Protein 9JTH (pdb70)

Solvent-accessible surface area: 26183 Å² total; per-residue (Å²): 236,164,166,92,86,187,80,58,64,12,99,143,77,7,0,69,103,0,2,94,26,0,18,101,53,0,72,88,80,65,28,135,0,13,0,1,0,8,17,67,52,8,117,98,39,29,76,52,59,28,100,68,13,72,49,12,3,24,75,4,0,85,9,1,0,38,0,0,10,7,21,24,42,31,0,15,79,14,24,147,88,8,36,148,39,83,88,38,60,42,8,12,16,70,36,132,83,12,2,2,9,3,0,0,14,10,10,98,88,134,232,66,28,9,0,0,0,0,0,5,12,27,59,29,143,53,4,52,33,0,0,74,10,0,34,148,32,16,175,231,164,167,91,89,184,92,55,70,12,100,140,76,7,0,70,103,0,1,96,23,0,16,99,61,0,72,89,75,70,28,133,0,12,0,1,0,7,16,59,55,9,117,99,40,28,75,54,60,33,106,55,14,70,50,11,2,24,69,4,0,84,9,1,0,39,0,0,10,7,22,24,44,30,0,20,88,12,29,162,85,7,37,148,37,67,85,36,77,44,7,12,16,62,37,130,80,13,4,3,9,2,0,0,15,10,9,92,82,131,224,74,29,10,0,0,0,0,0,5,12,28,53,14,115,56,5,52,36,0,0,74,20,0,41,167,34,15,179,232,101,83,168,79,60,66,14,99,144,74,7,0,72,103,0,1,95,25,0,16,100,63,0,71,91,74,69,30,128,0,12,0,2,0,8,16,76,45,8,117,100,40,27,76,54,60,34,99,60,13,75,50,12,3,25,68,4,0,83,10,1,0,38,0,0,10,6,24,24,41,31,0,20,73,14,32,143,86,7,38,150,42,72,79,42,83,43,9,15,17,62,38,131,80,13,2,2,8,2,0,0,16,12,10,108,78,113,232,100,43,10,0,0,0,0,0,5,11,28,60,27,142,54,4,55,34,0,0,72,24,0,38,166,32,15,173,226,164,164,83,83,167,91,65,65,21,97,141,71,26,0,73,122,9,1,97,25,0,17,97,56,0,72,92,79,69,29,128,0,13,0,2,1,8,16,56,52,8,118,97,40,27,78,52,60,33,97,53,12,77,50,12,3,24,77,6,0,92,10,5,0,36,0,0,10,6,22,24,45,32,0,13,79,12,24,125,86,6,36,146,37,81,77,37,63,45,8,11,17,68,36,134,87,12,4,2,4,1,0,1,16,9,18,107,87,122,238,78,20,10,0,0,1,0,0,6,10,27,50,20,120,51,5,46,32,0,0,81,9,4,71,158,65

Structure (mmCIF, N/CA/C/O backbone):
data_9JTH
#
_entry.id   9JTH
#
_cell.length_a   108.169
_cell.length_b   108.169
_cell.length_c   198.058
_cell.angle_alpha   90.00
_cell.angle_beta   90.00
_cell.angle_gamma   90.00
#
_symmetry.space_group_name_H-M   'I 41 2 2'
#
loop_
_entity.id
_entity.type
_entity.pdbx_description
1 polymer NahX
2 water water
#
loop_
_atom_site.group_PDB
_atom_site.id
_atom_site.type_symbol
_atom_site.label_atom_id
_atom_site.label_alt_id
_atom_site.label_comp_id
_atom_site.label_asym_id
_atom_site.label_entity_id
_atom_site.label_seq_id
_atom_site.pdbx_PDB_ins_code
_atom_site.Cartn_x
_atom_site.Cartn_y
_atom_site.Cartn_z
_atom_site.occupancy
_atom_site.B_iso_or_equiv
_atom_site.auth_seq_id
_atom_site.auth_comp_id
_atom_site.auth_asym_id
_atom_site.auth_atom_id
_atom_site.pdbx_PDB_model_num
ATOM 1 N N . MET A 1 1 ? 18.675 14.738 15.642 1.00 56.84 1 MET A N 1
ATOM 2 C CA . MET A 1 1 ? 19.451 15.638 16.489 1.00 54.92 1 MET A CA 1
ATOM 3 C C . MET A 1 1 ? 20.396 14.885 17.442 1.00 53.64 1 MET A C 1
ATOM 4 O O . MET A 1 1 ? 21.351 15.466 17.952 1.00 50.42 1 MET A O 1
ATOM 9 N N . ILE A 1 2 ? 20.139 13.599 17.686 1.00 47.69 2 ILE A N 1
ATOM 10 C CA . ILE A 1 2 ? 21.095 12.784 18.430 1.00 46.53 2 ILE A CA 1
ATOM 11 C C . ILE A 1 2 ? 22.270 12.452 17.526 1.00 43.47 2 ILE A C 1
ATOM 12 O O . ILE A 1 2 ? 22.088 11.934 16.416 1.00 42.93 2 ILE A O 1
ATOM 17 N N . ILE A 1 3 ? 23.482 12.759 17.983 1.00 39.37 3 ILE A N 1
ATOM 18 C CA . ILE A 1 3 ? 24.677 12.543 17.176 1.00 34.73 3 ILE A CA 1
ATOM 19 C C . ILE A 1 3 ? 25.703 11.667 17.864 1.00 32.82 3 ILE A C 1
ATOM 20 O O . ILE A 1 3 ? 26.714 11.324 17.245 1.00 29.04 3 ILE A O 1
ATOM 25 N N . SER A 1 4 ? 25.468 11.260 19.109 1.00 33.74 4 SER A N 1
ATOM 26 C CA . SER A 1 4 ? 26.527 10.630 19.881 1.00 31.25 4 SER A CA 1
ATOM 27 C C . SER A 1 4 ? 25.999 9.451 20.678 1.00 35.27 4 SER A C 1
ATOM 28 O O . SER A 1 4 ? 24.800 9.321 20.936 1.00 38.87 4 SER A O 1
ATOM 31 N N . THR A 1 5 ? 26.939 8.606 21.094 1.00 34.53 5 THR A N 1
ATOM 32 C CA . THR A 1 5 ? 26.662 7.458 21.937 1.00 38.55 5 THR A CA 1
ATOM 33 C C . THR A 1 5 ? 27.743 7.366 23.002 1.00 33.42 5 THR A C 1
ATOM 34 O O . THR A 1 5 ? 28.892 7.748 22.773 1.00 28.88 5 THR A O 1
ATOM 38 N N . LEU A 1 6 ? 27.378 6.869 24.178 1.00 37.44 6 LEU A N 1
ATOM 39 C CA . LEU A 1 6 ? 28.378 6.707 25.258 1.00 32.66 6 LEU A CA 1
ATOM 40 C C . LEU A 1 6 ? 28.914 5.273 25.204 1.00 35.59 6 LEU A C 1
ATOM 41 O O . LEU A 1 6 ? 28.109 4.335 25.213 1.00 39.73 6 LEU A O 1
ATOM 46 N N . GLU A 1 7 ? 30.228 5.140 25.099 1.00 34.17 7 GLU A N 1
ATOM 47 C CA . GLU A 1 7 ? 30.842 3.799 24.998 1.00 37.73 7 GLU A CA 1
ATOM 48 C C . GLU A 1 7 ? 31.840 3.606 26.137 1.00 32.17 7 GLU A C 1
ATOM 49 O O . GLU A 1 7 ? 32.515 4.568 26.502 1.00 25.95 7 GLU A O 1
ATOM 55 N N . THR A 1 8 ? 31.917 2.388 26.654 1.00 31.32 8 THR A N 1
ATOM 56 C CA . THR A 1 8 ? 32.887 2.071 27.701 1.00 27.18 8 THR A CA 1
ATOM 57 C C . THR A 1 8 ? 34.219 1.770 27.050 1.00 25.48 8 THR A C 1
ATOM 58 O O . THR A 1 8 ? 34.234 1.045 26.060 1.00 30.24 8 THR A O 1
ATOM 62 N N . ASN A 1 9 ? 35.295 2.288 27.631 1.00 20.97 9 ASN A N 1
ATOM 63 C CA . ASN A 1 9 ? 36.626 2.067 27.090 1.00 18.35 9 ASN A CA 1
ATOM 64 C C . ASN A 1 9 ? 37.600 1.732 28.210 1.00 17.27 9 ASN A C 1
ATOM 65 O O . ASN A 1 9 ? 37.505 2.273 29.315 1.00 17.02 9 ASN A O 1
ATOM 70 N N . LEU A 1 10 ? 38.540 0.846 27.912 1.00 17.15 10 LEU A N 1
ATOM 71 C CA . LEU A 1 10 ? 39.597 0.504 28.851 1.00 17.21 10 LEU A CA 1
ATOM 72 C C . LEU A 1 10 ? 40.517 1.699 29.081 1.00 16.80 10 LEU A C 1
ATOM 73 O O . LEU A 1 10 ? 40.829 2.451 28.148 1.00 17.32 10 LEU A O 1
ATOM 78 N N . ILE A 1 11 ? 40.977 1.867 30.328 1.00 17.91 11 ILE A N 1
ATOM 79 C CA . ILE A 1 11 ? 41.819 3.010 30.676 1.00 22.38 11 ILE A CA 1
ATOM 80 C C . ILE A 1 11 ? 43.281 2.595 30.804 1.00 24.38 11 ILE A C 1
ATOM 81 O O . ILE A 1 11 ? 43.615 1.453 31.129 1.00 23.33 11 ILE A O 1
ATOM 86 N N . TRP A 1 12 ? 44.176 3.560 30.560 1.00 15.38 12 TRP A N 1
ATOM 87 C CA . TRP A 1 12 ? 45.599 3.236 30.511 1.00 16.33 12 TRP A CA 1
ATOM 88 C C . TRP A 1 12 ? 46.135 2.770 31.864 1.00 18.52 12 TRP A C 1
ATOM 89 O O . TRP A 1 12 ? 47.104 2.002 31.897 1.00 18.49 12 TRP A O 1
ATOM 100 N N . GLN A 1 13 ? 45.550 3.232 32.985 1.00 18.88 13 GLN A N 1
ATOM 101 C CA . GLN A 1 13 ? 46.036 2.797 34.299 1.00 19.44 13 GLN A CA 1
ATOM 102 C C . GLN A 1 13 ? 45.842 1.294 34.495 1.00 19.21 13 GLN A C 1
ATOM 103 O O . GLN A 1 13 ? 46.706 0.607 35.069 1.00 19.79 13 GLN A O 1
ATOM 109 N N . ALA A 1 14 ? 44.707 0.770 34.030 1.00 18.34 14 ALA A N 1
ATOM 110 C CA . ALA A 1 14 ? 44.439 -0.664 34.116 1.00 18.15 14 ALA A CA 1
ATOM 111 C C . ALA A 1 14 ? 45.355 -1.450 33.182 1.00 17.66 14 ALA A C 1
ATOM 112 O O . ALA A 1 14 ? 45.850 -2.531 33.533 1.00 18.01 14 ALA A O 1
ATOM 114 N N . ALA A 1 15 ? 45.590 -0.914 31.982 1.00 17.00 15 ALA A N 1
ATOM 115 C CA . ALA A 1 15 ? 46.520 -1.545 31.050 1.00 16.58 15 ALA A CA 1
ATOM 116 C C . ALA A 1 15 ? 47.909 -1.649 31.661 1.00 17.61 15 ALA A C 1
ATOM 117 O O . ALA A 1 15 ? 48.629 -2.645 31.455 1.00 17.26 15 ALA A O 1
ATOM 119 N N . LEU A 1 16 ? 48.309 -0.612 32.398 1.00 18.28 16 LEU A N 1
ATOM 120 C CA . LEU A 1 16 ? 49.610 -0.624 33.054 1.00 18.81 16 LEU A CA 1
ATOM 121 C C . LEU A 1 16 ? 49.679 -1.711 34.119 1.00 20.12 16 LEU A C 1
ATOM 122 O O . LEU A 1 16 ? 50.665 -2.460 34.186 1.00 20.51 16 LEU A O 1
ATOM 127 N N . ARG A 1 17 ? 48.635 -1.818 34.957 1.00 21.00 17 ARG A N 1
ATOM 128 C CA . ARG A 1 17 ? 48.598 -2.930 35.911 1.00 21.14 17 ARG A CA 1
ATOM 129 C C . ARG A 1 17 ? 48.731 -4.277 35.194 1.00 20.64 17 ARG A C 1
ATOM 130 O O . ARG A 1 17 ? 49.427 -5.191 35.677 1.00 21.01 17 ARG A O 1
ATOM 138 N N . ALA A 1 18 ? 48.078 -4.411 34.030 1.00 18.71 18 ALA A N 1
ATOM 139 C CA . ALA A 1 18 ? 48.097 -5.686 33.313 1.00 17.90 18 ALA A CA 1
ATOM 140 C C . ALA A 1 18 ? 49.497 -6.040 32.829 1.00 17.69 18 ALA A C 1
ATOM 141 O O . ALA A 1 18 ? 49.918 -7.204 32.933 1.00 17.68 18 ALA A O 1
ATOM 143 N N . VAL A 1 19 ? 50.217 -5.073 32.241 1.00 16.93 19 VAL A N 1
ATOM 144 C CA . VAL A 1 19 ? 51.554 -5.423 31.733 1.00 16.60 19 VAL A CA 1
ATOM 145 C C . VAL A 1 19 ? 52.518 -5.688 32.890 1.00 18.24 19 VAL A C 1
ATOM 146 O O . VAL A 1 19 ? 53.413 -6.544 32.772 1.00 17.91 19 VAL A O 1
ATOM 150 N N . GLN A 1 20 ? 52.340 -5.008 34.031 1.00 21.48 20 GLN A N 1
ATOM 151 C CA . GLN A 1 20 ? 53.148 -5.338 35.208 1.00 23.97 20 GLN A CA 1
ATOM 152 C C . GLN A 1 20 ? 52.927 -6.787 35.631 1.00 22.75 20 GLN A C 1
ATOM 153 O O . GLN A 1 20 ? 53.883 -7.525 35.904 1.00 23.26 20 GLN A O 1
ATOM 159 N N . ALA A 1 21 ? 51.661 -7.210 35.696 1.00 20.54 21 ALA A N 1
ATOM 160 C CA . ALA A 1 21 ? 51.380 -8.576 36.140 1.00 20.14 21 ALA A CA 1
ATOM 161 C C . ALA A 1 21 ? 51.795 -9.620 35.108 1.00 19.11 21 ALA A C 1
ATOM 162 O O . ALA A 1 21 ? 52.275 -10.701 35.474 1.00 19.50 21 ALA A O 1
ATOM 164 N N . ALA A 1 22 ? 51.583 -9.339 33.819 1.00 17.91 22 ALA A N 1
ATOM 165 C CA . ALA A 1 22 ? 51.942 -10.302 32.783 1.00 17.21 22 ALA A CA 1
ATOM 166 C C . ALA A 1 22 ? 53.449 -10.522 32.731 1.00 16.98 22 ALA A C 1
ATOM 167 O O . ALA A 1 22 ? 53.915 -11.669 32.616 1.00 17.07 22 ALA A O 1
ATOM 169 N N . SER A 1 23 ? 54.229 -9.437 32.829 1.00 17.50 23 SER A N 1
ATOM 170 C CA . SER A 1 23 ? 55.677 -9.578 32.830 1.00 17.61 23 SER A CA 1
ATOM 171 C C . SER A 1 23 ? 56.166 -10.259 34.102 1.00 19.20 23 SER A C 1
ATOM 172 O O . SER A 1 23 ? 57.114 -11.054 34.054 1.00 19.02 23 SER A O 1
ATOM 175 N N . ASP A 1 24 ? 55.557 -9.949 35.259 1.00 21.02 24 ASP A N 1
ATOM 176 C CA . ASP A 1 24 ? 55.981 -10.633 36.476 1.00 22.47 24 ASP A CA 1
ATOM 177 C C . ASP A 1 24 ? 55.712 -12.128 36.366 1.00 21.33 24 ASP A C 1
ATOM 178 O O . ASP A 1 24 ? 56.516 -12.956 36.818 1.00 22.02 24 ASP A O 1
ATOM 183 N N . HIS A 1 25 ? 54.568 -12.492 35.777 1.00 20.12 25 HIS A N 1
ATOM 184 C CA . HIS A 1 25 ? 54.259 -13.899 35.573 1.00 20.80 25 HIS A CA 1
ATOM 185 C C . HIS A 1 25 ? 55.252 -14.560 34.623 1.00 20.13 25 HIS A C 1
ATOM 186 O O . HIS A 1 25 ? 55.650 -15.713 34.837 1.00 21.20 25 HIS A O 1
ATOM 193 N N . ALA A 1 26 ? 55.629 -13.867 33.540 1.00 18.57 26 ALA A N 1
ATOM 194 C CA . ALA A 1 26 ? 56.646 -14.420 32.652 1.00 18.13 26 ALA A CA 1
ATOM 195 C C . ALA A 1 26 ? 57.947 -14.667 33.405 1.00 19.05 26 ALA A C 1
ATOM 196 O O . ALA A 1 26 ? 58.596 -15.705 33.219 1.00 19.69 26 ALA A O 1
ATOM 198 N N . SER A 1 27 ? 58.358 -13.708 34.240 1.00 19.67 27 SER A N 1
ATOM 199 C CA . SER A 1 27 ? 59.569 -13.896 35.037 1.00 20.92 27 SER A CA 1
ATOM 200 C C . SER A 1 27 ? 59.456 -15.121 35.931 1.00 22.51 27 SER A C 1
ATOM 201 O O . SER A 1 27 ? 60.429 -15.872 36.088 1.00 23.45 27 SER A O 1
ATOM 204 N N . ALA A 1 28 ? 58.289 -15.314 36.558 1.00 22.96 28 ALA A N 1
ATOM 205 C CA . ALA A 1 28 ? 58.076 -16.489 37.408 1.00 24.89 28 ALA A CA 1
ATOM 206 C C . ALA A 1 28 ? 58.140 -17.790 36.616 1.00 24.96 28 ALA A C 1
ATOM 207 O O . ALA A 1 28 ? 58.579 -18.821 37.147 1.00 26.57 28 ALA A O 1
ATOM 209 N N . LEU A 1 29 ? 57.708 -17.761 35.352 1.00 23.92 29 LEU A N 1
ATOM 210 C CA . LEU A 1 29 ? 57.776 -18.932 34.491 1.00 24.06 29 LEU A CA 1
ATOM 211 C C . LEU A 1 29 ? 59.153 -19.133 33.867 1.00 23.71 29 LEU A C 1
ATOM 212 O O . LEU A 1 29 ? 59.396 -20.200 33.289 1.00 24.20 29 LEU A O 1
ATOM 217 N N . GLY A 1 30 ? 60.060 -18.159 33.989 1.00 23.85 30 GLY A N 1
ATOM 218 C CA . GLY A 1 30 ? 61.357 -18.248 33.338 1.00 24.13 30 GLY A CA 1
ATOM 219 C C . GLY A 1 30 ? 61.385 -17.931 31.855 1.00 23.23 30 GLY A C 1
ATOM 220 O O . GLY A 1 30 ? 62.283 -18.406 31.146 1.00 23.41 30 GLY A O 1
ATOM 221 N N . ILE A 1 31 ? 60.420 -17.136 31.409 1.00 22.10 31 ILE A N 1
ATOM 222 C CA . ILE A 1 31 ? 60.342 -16.814 29.954 1.00 21.22 31 ILE A CA 1
ATOM 223 C C . ILE A 1 31 ? 60.449 -15.302 29.715 1.00 20.90 31 ILE A C 1
ATOM 224 O O . ILE A 1 31 ? 60.338 -14.533 30.669 1.00 21.39 31 ILE A O 1
ATOM 229 N N . ARG A 1 32 ? 60.669 -14.953 28.452 1.00 22.56 32 ARG A N 1
ATOM 230 C CA . ARG A 1 32 ? 60.719 -13.528 28.063 1.00 21.96 32 ARG A CA 1
ATOM 231 C C . ARG A 1 32 ? 59.582 -13.299 27.061 1.00 20.68 32 ARG A C 1
ATOM 232 O O . ARG A 1 32 ? 59.534 -14.000 26.059 1.00 20.66 32 ARG A O 1
ATOM 240 N N . ILE A 1 33 ? 58.746 -12.300 27.338 1.00 17.68 33 ILE A N 1
ATOM 241 C CA . ILE A 1 33 ? 57.583 -12.076 26.452 1.00 16.64 33 ILE A CA 1
ATOM 242 C C . ILE A 1 33 ? 57.370 -10.614 26.060 1.00 15.68 33 ILE A C 1
ATOM 243 O O . ILE A 1 33 ? 58.048 -9.760 26.614 1.00 15.71 33 ILE A O 1
ATOM 248 N N . HIS A 1 34 ? 56.569 -10.429 25.025 1.00 15.13 34 HIS A N 1
ATOM 249 C CA . HIS A 1 34 ? 55.966 -9.138 24.709 1.00 14.34 34 HIS A CA 1
ATOM 250 C C . HIS A 1 34 ? 54.507 -9.212 25.131 1.00 14.07 34 HIS A C 1
ATOM 251 O O . HIS A 1 34 ? 53.865 -10.256 24.959 1.00 14.61 34 HIS A O 1
ATOM 258 N N . VAL A 1 35 ? 53.986 -8.125 25.698 1.00 13.95 35 VAL A N 1
ATOM 259 C CA . VAL A 1 35 ? 52.570 -8.053 26.057 1.00 14.37 35 VAL A CA 1
ATOM 260 C C . VAL A 1 35 ? 52.026 -6.702 25.607 1.00 13.53 35 VAL A C 1
ATOM 261 O O . VAL A 1 35 ? 52.587 -5.648 25.934 1.00 12.88 35 VAL A O 1
ATOM 265 N N . ALA A 1 36 ? 50.950 -6.735 24.837 1.00 13.36 36 ALA A N 1
ATOM 266 C CA . ALA A 1 36 ? 50.314 -5.528 24.329 1.00 13.12 36 ALA A CA 1
ATOM 267 C C . ALA A 1 36 ? 48.898 -5.448 24.877 1.00 13.76 36 ALA A C 1
ATOM 268 O O . ALA A 1 36 ? 48.187 -6.452 24.930 1.00 14.78 36 ALA A O 1
ATOM 270 N N . VAL A 1 37 ? 48.492 -4.258 25.305 1.00 13.04 37 VAL A N 1
ATOM 271 C CA . VAL A 1 37 ? 47.122 -3.992 25.722 1.00 13.58 37 VAL A CA 1
ATOM 272 C C . VAL A 1 37 ? 46.611 -2.841 24.862 1.00 13.56 37 VAL A C 1
ATOM 273 O O . VAL A 1 37 ? 47.289 -1.818 24.741 1.00 12.98 37 VAL A O 1
ATOM 277 N N . VAL A 1 38 ? 45.440 -3.027 24.245 1.00 13.95 38 VAL A N 1
ATOM 278 C CA . VAL A 1 38 ? 44.830 -2.039 23.355 1.00 14.81 38 VAL A CA 1
ATOM 279 C C . VAL A 1 38 ? 43.438 -1.715 23.879 1.00 14.99 38 VAL A C 1
ATOM 280 O O . VAL A 1 38 ? 42.834 -2.498 24.613 1.00 14.79 38 VAL A O 1
ATOM 284 N N . ASP A 1 39 ? 42.923 -0.572 23.420 1.00 15.51 39 ASP A N 1
ATOM 285 C CA . ASP A 1 39 ? 41.574 -0.125 23.833 1.00 15.72 39 ASP A CA 1
ATOM 286 C C . ASP A 1 39 ? 40.499 -0.664 22.887 1.00 17.00 39 ASP A C 1
ATOM 287 O O . ASP A 1 39 ? 40.813 -1.479 22.028 1.00 17.45 39 ASP A O 1
ATOM 292 N N . ARG A 1 40 ? 39.279 -0.142 23.027 1.00 25.18 40 ARG A N 1
ATOM 293 C CA . ARG A 1 40 ? 38.139 -0.695 22.260 1.00 24.60 40 ARG A CA 1
ATOM 294 C C . ARG A 1 40 ? 38.287 -0.453 20.752 1.00 24.68 40 ARG A C 1
ATOM 295 O O . ARG A 1 40 ? 37.687 -1.208 19.991 1.00 23.65 40 ARG A O 1
ATOM 303 N N . ALA A 1 41 ? 39.032 0.573 20.372 1.00 23.86 41 ALA A N 1
ATOM 304 C CA . ALA A 1 41 ? 39.283 0.843 18.964 1.00 22.82 41 ALA A CA 1
ATOM 305 C C . ALA A 1 41 ? 40.570 0.191 18.465 1.00 21.16 41 ALA A C 1
ATOM 306 O O . ALA A 1 41 ? 40.988 0.451 17.330 1.00 19.46 41 ALA A O 1
ATOM 308 N N . GLY A 1 42 ? 41.204 -0.645 19.277 1.00 21.04 42 GLY A N 1
ATOM 309 C CA . GLY A 1 42 ? 42.429 -1.303 18.857 1.00 19.23 42 GLY A CA 1
ATOM 310 C C . GLY A 1 42 ? 43.688 -0.471 18.960 1.00 18.53 42 GLY A C 1
ATOM 311 O O . GLY A 1 42 ? 44.735 -0.907 18.465 1.00 17.62 42 GLY A O 1
ATOM 312 N N . LEU A 1 43 ? 43.630 0.683 19.619 1.00 19.87 43 LEU A N 1
ATOM 313 C CA . LEU A 1 43 ? 44.776 1.569 19.749 1.00 19.22 43 LEU A CA 1
ATOM 314 C C . LEU A 1 43 ? 45.570 1.209 20.994 1.00 19.32 43 LEU A C 1
ATOM 315 O O . LEU A 1 43 ? 45.007 0.817 22.016 1.00 20.22 43 LEU A O 1
ATOM 320 N N . ASN A 1 44 ? 46.887 1.396 20.917 1.00 18.10 44 ASN A N 1
ATOM 321 C CA . ASN A 1 44 ? 47.751 1.087 22.048 1.00 17.17 44 ASN A CA 1
ATOM 322 C C . ASN A 1 44 ? 47.292 1.782 23.323 1.00 17.84 44 ASN A C 1
ATOM 323 O O . ASN A 1 44 ? 46.897 2.959 23.310 1.00 18.09 44 ASN A O 1
ATOM 328 N N . LEU A 1 45 ? 47.336 1.038 24.433 1.00 16.63 45 LEU A N 1
ATOM 329 C CA . LEU A 1 45 ? 47.356 1.620 25.767 1.00 17.63 45 LEU A CA 1
ATOM 330 C C . LEU A 1 45 ? 48.713 1.383 26.418 1.00 16.37 45 LEU A C 1
ATOM 331 O O . LEU A 1 45 ? 49.367 2.348 26.818 1.00 16.03 45 LEU A O 1
ATOM 336 N N . VAL A 1 46 ? 49.173 0.125 26.540 1.00 16.33 46 VAL A N 1
ATOM 337 C CA . VAL A 1 46 ? 50.551 -0.133 26.962 1.00 15.28 46 VAL A CA 1
ATOM 338 C C . VAL A 1 46 ? 51.082 -1.348 26.206 1.00 13.43 46 VAL A C 1
ATOM 339 O O . VAL A 1 46 ? 50.400 -2.375 26.086 1.00 13.26 46 VAL A O 1
ATOM 343 N N . PHE A 1 47 ? 52.321 -1.236 25.722 1.00 13.73 47 PHE A N 1
ATOM 344 C CA . PHE A 1 47 ? 52.994 -2.312 25.003 1.00 12.62 47 PHE A CA 1
ATOM 345 C C . PHE A 1 47 ? 54.372 -2.476 25.625 1.00 12.71 47 PHE A C 1
ATOM 346 O O . PHE A 1 47 ? 55.188 -1.549 25.577 1.00 12.90 47 PHE A O 1
ATOM 354 N N . LEU A 1 48 ? 54.629 -3.647 26.211 1.00 12.45 48 LEU A N 1
ATOM 355 C CA . LEU A 1 48 ? 55.850 -3.919 26.960 1.00 13.25 48 LEU A CA 1
ATOM 356 C C . LEU A 1 48 ? 56.605 -5.079 26.309 1.00 12.81 48 LEU A C 1
ATOM 357 O O . LEU A 1 48 ? 56.005 -6.106 25.964 1.00 12.18 48 LEU A O 1
ATOM 362 N N . SER A 1 49 ? 57.914 -4.922 26.143 1.00 13.50 49 SER A N 1
ATOM 363 C CA . SER A 1 49 ? 58.760 -5.957 25.544 1.00 13.87 49 SER A CA 1
ATOM 364 C C . SER A 1 49 ? 59.896 -6.289 26.504 1.00 15.44 49 SER A C 1
ATOM 365 O O . SER A 1 49 ? 60.757 -5.437 26.739 1.00 16.76 49 SER A O 1
ATOM 368 N N . MET A 1 50 ? 59.934 -7.511 27.040 1.00 15.54 50 MET A N 1
ATOM 369 C CA . MET A 1 50 ? 61.082 -7.901 27.866 1.00 17.06 50 MET A CA 1
ATOM 370 C C . MET A 1 50 ? 62.325 -8.200 27.035 1.00 18.24 50 MET A C 1
ATOM 371 O O . MET A 1 50 ? 62.261 -8.851 25.992 1.00 17.83 50 MET A O 1
ATOM 376 N N . ASN A 1 51 ? 63.477 -7.709 27.511 1.00 18.36 51 ASN A N 1
ATOM 377 C CA . ASN A 1 51 ? 64.750 -8.012 26.850 1.00 19.87 51 ASN A CA 1
ATOM 378 C C . ASN A 1 51 ? 64.877 -9.506 26.607 1.00 19.24 51 ASN A C 1
ATOM 379 O O . ASN A 1 51 ? 64.572 -10.317 27.479 1.00 18.44 51 ASN A O 1
ATOM 384 N N . GLY A 1 52 ? 65.324 -9.866 25.409 1.00 21.85 52 GLY A N 1
ATOM 385 C CA . GLY A 1 52 ? 65.527 -11.272 25.098 1.00 21.45 52 GLY A CA 1
ATOM 386 C C . GLY A 1 52 ? 64.309 -12.018 24.591 1.00 19.94 52 GLY A C 1
ATOM 387 O O . GLY A 1 52 ? 64.403 -13.228 24.352 1.00 19.77 52 GLY A O 1
ATOM 388 N N . ALA A 1 53 ? 63.158 -11.365 24.466 1.00 17.47 53 ALA A N 1
ATOM 389 C CA . ALA A 1 53 ? 62.014 -12.032 23.846 1.00 16.44 53 ALA A CA 1
ATOM 390 C C . ALA A 1 53 ? 62.228 -12.117 22.335 1.00 17.47 53 ALA A C 1
ATOM 391 O O . ALA A 1 53 ? 62.969 -11.326 21.750 1.00 18.61 53 ALA A O 1
ATOM 393 N N . PHE A 1 54 ? 61.578 -13.094 21.693 1.00 17.12 54 PHE A N 1
ATOM 394 C CA . PHE A 1 54 ? 61.761 -13.267 20.251 1.00 17.85 54 PHE A CA 1
ATOM 395 C C . PHE A 1 54 ? 61.438 -11.974 19.502 1.00 18.34 54 PHE A C 1
ATOM 396 O O . PHE A 1 54 ? 60.492 -11.260 19.844 1.00 17.72 54 PHE A O 1
ATOM 404 N N . LEU A 1 55 ? 62.216 -11.679 18.454 1.00 16.91 55 LEU A N 1
ATOM 405 C CA . LEU A 1 55 ? 62.011 -10.406 17.745 1.00 18.46 55 LEU A CA 1
ATOM 406 C C . LEU A 1 55 ? 60.622 -10.339 17.103 1.00 18.66 55 LEU A C 1
ATOM 407 O O . LEU A 1 55 ? 59.890 -9.338 17.244 1.00 17.98 55 LEU A O 1
ATOM 412 N N . HIS A 1 56 ? 60.233 -11.414 16.407 1.00 20.10 56 HIS A N 1
ATOM 413 C CA . HIS A 1 56 ? 58.934 -11.458 15.733 1.00 19.41 56 HIS A CA 1
ATOM 414 C C . HIS A 1 56 ? 57.775 -11.344 16.710 1.00 17.54 56 HIS A C 1
ATOM 415 O O . HIS A 1 56 ? 56.659 -10.975 16.311 1.00 17.74 56 HIS A O 1
ATOM 422 N N . SER A 1 57 ? 58.001 -11.665 17.985 1.00 15.95 57 SER A N 1
ATOM 423 C CA . SER A 1 57 ? 56.886 -11.699 18.924 1.00 14.35 57 SER A CA 1
ATOM 424 C C . SER A 1 57 ? 56.379 -10.312 19.273 1.00 14.41 57 SER A C 1
ATOM 425 O O . SER A 1 57 ? 55.241 -10.200 19.757 1.00 13.81 57 SER A O 1
ATOM 428 N N . ALA A 1 58 ? 57.155 -9.256 18.981 1.00 14.67 58 ALA A N 1
ATOM 429 C CA . ALA A 1 58 ? 56.647 -7.901 19.223 1.00 14.80 58 ALA A CA 1
ATOM 430 C C . ALA A 1 58 ? 55.348 -7.657 18.444 1.00 15.30 58 ALA A C 1
ATOM 431 O O . ALA A 1 58 ? 54.276 -7.399 19.026 1.00 14.44 58 ALA A O 1
ATOM 433 N N . ASP A 1 59 ? 55.409 -7.792 17.121 1.00 17.14 59 ASP A N 1
ATOM 434 C CA . ASP A 1 59 ? 54.208 -7.594 16.318 1.00 17.87 59 ASP A CA 1
ATOM 435 C C . ASP A 1 59 ? 53.164 -8.658 16.588 1.00 17.21 59 ASP A C 1
ATOM 436 O O . ASP A 1 59 ? 51.960 -8.355 16.527 1.00 17.07 59 ASP A O 1
ATOM 441 N N . ILE A 1 60 ? 53.582 -9.878 16.945 1.00 16.20 60 ILE A N 1
ATOM 442 C CA . ILE A 1 60 ? 52.566 -10.893 17.198 1.00 14.75 60 ILE A CA 1
ATOM 443 C C . ILE A 1 60 ? 51.732 -10.488 18.401 1.00 13.78 60 ILE A C 1
ATOM 444 O O . ILE A 1 60 ? 50.497 -10.604 18.379 1.00 13.87 60 ILE A O 1
ATOM 449 N N . ALA A 1 61 ? 52.387 -9.983 19.460 1.00 13.15 61 ALA A N 1
ATOM 450 C CA . ALA A 1 61 ? 51.620 -9.579 20.639 1.00 13.35 61 ALA A CA 1
ATOM 451 C C . ALA A 1 61 ? 50.655 -8.460 20.276 1.00 13.43 61 ALA A C 1
ATOM 452 O O . ALA A 1 61 ? 49.462 -8.496 20.636 1.00 13.89 61 ALA A O 1
ATOM 454 N N . ARG A 1 62 ? 51.144 -7.469 19.513 1.00 14.65 62 ARG A N 1
ATOM 455 C CA . ARG A 1 62 ? 50.276 -6.353 19.151 1.00 15.37 62 ARG A CA 1
ATOM 456 C C . ARG A 1 62 ? 49.087 -6.858 18.349 1.00 15.67 62 ARG A C 1
ATOM 457 O O . ARG A 1 62 ? 47.928 -6.465 18.601 1.00 15.69 62 ARG A O 1
ATOM 465 N N . ASP A 1 63 ? 49.352 -7.782 17.411 1.00 14.75 63 ASP A N 1
ATOM 466 C CA . ASP A 1 63 ? 48.276 -8.246 16.551 1.00 15.73 63 ASP A CA 1
ATOM 467 C C . ASP A 1 63 ? 47.309 -9.124 17.328 1.00 14.22 63 ASP A C 1
ATOM 468 O O . ASP A 1 63 ? 46.092 -9.078 17.069 1.00 14.53 63 ASP A O 1
ATOM 473 N N . LYS A 1 64 ? 47.813 -9.872 18.330 1.00 13.66 64 LYS A N 1
ATOM 474 C CA . LYS A 1 64 ? 46.898 -10.662 19.150 1.00 14.34 64 LYS A CA 1
ATOM 475 C C . LYS A 1 64 ? 45.932 -9.756 19.900 1.00 15.11 64 LYS A C 1
ATOM 476 O O . LYS A 1 64 ? 44.708 -10.004 19.914 1.00 15.79 64 LYS A O 1
ATOM 482 N N . ALA A 1 65 ? 46.458 -8.672 20.488 1.00 14.77 65 ALA A N 1
ATOM 483 C CA . ALA A 1 65 ? 45.595 -7.769 21.240 1.00 15.78 65 ALA A CA 1
ATOM 484 C C . ALA A 1 65 ? 44.571 -7.140 20.309 1.00 15.27 65 ALA A C 1
ATOM 485 O O . ALA A 1 65 ? 43.372 -7.067 20.634 1.00 16.41 65 ALA A O 1
ATOM 487 N N . TYR A 1 66 ? 45.018 -6.762 19.107 1.00 14.45 66 TYR A N 1
ATOM 488 C CA . TYR A 1 66 ? 44.124 -6.098 18.168 1.00 15.05 66 TYR A CA 1
ATOM 489 C C . TYR A 1 66 ? 43.019 -7.053 17.729 1.00 15.36 66 TYR A C 1
ATOM 490 O O . TYR A 1 66 ? 41.827 -6.696 17.729 1.00 15.92 66 TYR A O 1
ATOM 499 N N . THR A 1 67 ? 43.390 -8.306 17.467 1.00 15.36 67 THR A N 1
ATOM 500 C CA . THR A 1 67 ? 42.396 -9.268 17.006 1.00 15.70 67 THR A CA 1
ATOM 501 C C . THR A 1 67 ? 41.374 -9.520 18.100 1.00 16.22 67 THR A C 1
ATOM 502 O O . THR A 1 67 ? 40.152 -9.502 17.843 1.00 16.73 67 THR A O 1
ATOM 506 N N . ALA A 1 68 ? 41.855 -9.662 19.346 1.00 16.30 68 ALA A N 1
ATOM 507 C CA . ALA A 1 68 ? 40.933 -9.967 20.435 1.00 17.88 68 ALA A CA 1
ATOM 508 C C . ALA A 1 68 ? 40.011 -8.786 20.686 1.00 18.77 68 ALA A C 1
ATOM 509 O O . ALA A 1 68 ? 38.807 -8.959 20.952 1.00 19.62 68 ALA A O 1
ATOM 511 N N . ALA A 1 69 ? 40.544 -7.572 20.567 1.00 18.72 69 ALA A N 1
ATOM 512 C CA . ALA A 1 69 ? 39.688 -6.421 20.792 1.00 19.63 69 ALA A CA 1
ATOM 513 C C . ALA A 1 69 ? 38.746 -6.235 19.619 1.00 18.75 69 ALA A C 1
ATOM 514 O O . ALA A 1 69 ? 37.604 -5.805 19.807 1.00 19.82 69 ALA A O 1
ATOM 516 N N . GLY A 1 70 ? 39.200 -6.579 18.410 1.00 18.16 70 GLY A N 1
ATOM 517 C CA . GLY A 1 70 ? 38.391 -6.294 17.235 1.00 18.73 70 GLY A CA 1
ATOM 518 C C . GLY A 1 70 ? 37.231 -7.252 17.065 1.00 19.14 70 GLY A C 1
ATOM 519 O O . GLY A 1 70 ? 36.218 -6.895 16.457 1.00 20.01 70 GLY A O 1
ATOM 520 N N . PHE A 1 71 ? 37.357 -8.473 17.586 1.00 18.62 71 PHE A N 1
ATOM 521 C CA . PHE A 1 71 ? 36.303 -9.471 17.456 1.00 18.46 71 PHE A CA 1
ATOM 522 C C . PHE A 1 71 ? 35.628 -9.828 18.771 1.00 19.04 71 PHE A C 1
ATOM 523 O O . PHE A 1 71 ? 34.530 -10.386 18.748 1.00 18.80 71 PHE A O 1
ATOM 531 N N . GLY A 1 72 ? 36.262 -9.553 19.908 1.00 20.99 72 GLY A N 1
ATOM 532 C CA . GLY A 1 72 ? 35.640 -9.816 21.190 1.00 19.93 72 GLY A CA 1
ATOM 533 C C . GLY A 1 72 ? 35.722 -11.239 21.695 1.00 23.36 72 GLY A C 1
ATOM 534 O O . GLY A 1 72 ? 34.982 -11.592 22.619 1.00 23.04 72 GLY A O 1
ATOM 535 N N . PHE A 1 73 ? 36.606 -12.075 21.151 1.00 24.21 73 PHE A N 1
ATOM 536 C CA . PHE A 1 73 ? 36.743 -13.442 21.638 1.00 25.50 73 PHE A CA 1
ATOM 537 C C . PHE A 1 73 ? 38.201 -13.862 21.504 1.00 25.96 73 PHE A C 1
ATOM 538 O O . PHE A 1 73 ? 38.970 -13.201 20.787 1.00 25.69 73 PHE A O 1
ATOM 546 N N . PRO A 1 74 ? 38.637 -14.894 22.251 1.00 25.77 74 PRO A N 1
ATOM 547 C CA . PRO A 1 74 ? 40.067 -15.260 22.274 1.00 25.50 74 PRO A CA 1
ATOM 548 C C . PRO A 1 74 ? 40.578 -15.697 20.907 1.00 23.67 74 PRO A C 1
ATOM 549 O O . PRO A 1 74 ? 39.922 -16.459 20.196 1.00 23.20 74 PRO A O 1
ATOM 553 N N . THR A 1 75 ? 41.793 -15.269 20.567 1.00 23.01 75 THR A N 1
ATOM 554 C CA . THR A 1 75 ? 42.329 -15.599 19.244 1.00 20.89 75 THR A CA 1
ATOM 555 C C . THR A 1 75 ? 42.449 -17.112 19.033 1.00 20.96 75 THR A C 1
ATOM 556 O O . THR A 1 75 ? 42.276 -17.609 17.906 1.00 20.56 75 THR A O 1
ATOM 560 N N . GLY A 1 76 ? 42.725 -17.861 20.102 1.00 21.03 76 GLY A N 1
ATOM 561 C CA . GLY A 1 76 ? 42.872 -19.304 19.974 1.00 21.21 76 GLY A CA 1
ATOM 562 C C . GLY A 1 76 ? 41.609 -20.022 19.529 1.00 22.13 76 GLY A C 1
ATOM 563 O O . GLY A 1 76 ? 41.679 -21.181 19.107 1.00 22.32 76 GLY A O 1
ATOM 564 N N . GLN A 1 77 ? 40.457 -19.366 19.598 1.00 24.52 77 GLN A N 1
ATOM 565 C CA . GLN A 1 77 ? 39.208 -20.011 19.209 1.00 25.16 77 GLN A CA 1
ATOM 566 C C . GLN A 1 77 ? 38.894 -19.877 17.717 1.00 25.10 77 GLN A C 1
ATOM 567 O O . GLN A 1 77 ? 37.914 -20.478 17.251 1.00 25.89 77 GLN A O 1
ATOM 573 N N . TRP A 1 78 ? 39.742 -19.185 16.943 1.00 23.03 78 TRP A N 1
ATOM 574 C CA . TRP A 1 78 ? 39.374 -18.889 15.557 1.00 23.22 78 TRP A CA 1
ATOM 575 C C . TRP A 1 78 ? 39.095 -20.150 14.743 1.00 23.98 78 TRP A C 1
ATOM 576 O O . TRP A 1 78 ? 38.082 -20.232 14.030 1.00 24.97 78 TRP A O 1
ATOM 587 N N . LEU A 1 79 ? 39.968 -21.154 14.833 1.00 23.79 79 LEU A N 1
ATOM 588 C CA . LEU A 1 79 ? 39.774 -22.317 13.969 1.00 24.73 79 LEU A CA 1
ATOM 589 C C . LEU A 1 79 ? 38.463 -23.020 14.314 1.00 26.24 79 LEU A C 1
ATOM 590 O O . LEU A 1 79 ? 37.708 -23.430 13.416 1.00 27.26 79 LEU A O 1
ATOM 595 N N . GLN A 1 80 ? 38.129 -23.081 15.607 1.00 28.82 80 GLN A N 1
ATOM 596 C CA . GLN A 1 80 ? 36.851 -23.674 15.988 1.00 30.31 80 GLN A CA 1
ATOM 597 C C . GLN A 1 80 ? 35.703 -22.864 15.398 1.00 30.46 80 GLN A C 1
ATOM 598 O O . GLN A 1 80 ? 34.716 -23.429 14.911 1.00 31.78 80 GLN A O 1
ATOM 604 N N . VAL A 1 81 ? 35.828 -21.533 15.429 1.00 28.01 81 VAL A N 1
ATOM 605 C CA . VAL A 1 81 ? 34.795 -20.658 14.882 1.00 28.76 81 VAL A CA 1
ATOM 606 C C . VAL A 1 81 ? 34.677 -20.846 13.370 1.00 29.06 81 VAL A C 1
ATOM 607 O O . VAL A 1 81 ? 33.569 -20.810 12.812 1.00 29.58 81 VAL A O 1
ATOM 611 N N . LEU A 1 82 ? 35.808 -21.066 12.679 1.00 27.97 82 LEU A N 1
ATOM 612 C CA . LEU A 1 82 ? 35.728 -21.225 11.227 1.00 28.09 82 LEU A CA 1
ATOM 613 C C . LEU A 1 82 ? 35.160 -22.585 10.830 1.00 29.21 82 LEU A C 1
ATOM 614 O O . LEU A 1 82 ? 34.514 -22.703 9.780 1.00 29.38 82 LEU A O 1
ATOM 619 N N . GLY A 1 83 ? 35.376 -23.607 11.654 1.00 30.12 83 GLY A N 1
ATOM 620 C CA . GLY A 1 83 ? 34.814 -24.917 11.371 1.00 31.90 83 GLY A CA 1
ATOM 621 C C . GLY A 1 83 ? 35.288 -25.483 10.044 1.00 33.60 83 GLY A C 1
ATOM 622 O O . GLY A 1 83 ? 36.470 -25.418 9.691 1.00 33.95 83 GLY A O 1
ATOM 623 N N . ASP A 1 84 ? 34.353 -26.063 9.299 1.00 35.97 84 ASP A N 1
ATOM 624 C CA . ASP A 1 84 ? 34.664 -26.749 8.055 1.00 37.62 84 ASP A CA 1
ATOM 625 C C . ASP A 1 84 ? 34.501 -25.852 6.830 1.00 36.49 84 ASP A C 1
ATOM 626 O O . ASP A 1 84 ? 34.522 -26.353 5.701 1.00 38.09 84 ASP A O 1
ATOM 631 N N . ASN A 1 85 ? 34.315 -24.547 7.022 1.00 33.52 85 ASN A N 1
ATOM 632 C CA . ASN A 1 85 ? 34.107 -23.623 5.912 1.00 32.82 85 ASN A CA 1
ATOM 633 C C . ASN A 1 85 ? 35.451 -23.306 5.260 1.00 32.88 85 ASN A C 1
ATOM 634 O O . ASN A 1 85 ? 36.259 -22.558 5.818 1.00 32.88 85 ASN A O 1
ATOM 639 N N . GLU A 1 86 ? 35.686 -23.858 4.064 1.00 35.81 86 GLU A N 1
ATOM 640 C CA . GLU A 1 86 ? 36.987 -23.691 3.419 1.00 35.39 86 GLU A CA 1
ATOM 641 C C . GLU A 1 86 ? 37.221 -22.271 2.910 1.00 34.10 86 GLU A C 1
ATOM 642 O O . GLU A 1 86 ? 38.374 -21.806 2.893 1.00 33.39 86 GLU A O 1
ATOM 648 N N . ARG A 1 87 ? 36.162 -21.577 2.485 1.00 30.85 87 ARG A N 1
ATOM 649 C CA . ARG A 1 87 ? 36.307 -20.178 2.079 1.00 29.73 87 ARG A CA 1
ATOM 650 C C . ARG A 1 87 ? 36.854 -19.328 3.216 1.00 29.53 87 ARG A C 1
ATOM 651 O O . ARG A 1 87 ? 37.772 -18.521 3.023 1.00 29.12 87 ARG A O 1
ATOM 659 N N . LEU A 1 88 ? 36.302 -19.506 4.418 1.00 29.69 88 LEU A N 1
ATOM 660 C CA . LEU A 1 88 ? 36.761 -18.755 5.580 1.00 29.71 88 LEU A CA 1
ATOM 661 C C . LEU A 1 88 ? 38.134 -19.227 6.054 1.00 31.04 88 LEU A C 1
ATOM 662 O O . LEU A 1 88 ? 38.971 -18.406 6.447 1.00 30.46 88 LEU A O 1
ATOM 667 N N . ARG A 1 89 ? 38.387 -20.540 6.027 1.00 31.51 89 ARG A N 1
ATOM 668 C CA . ARG A 1 89 ? 39.687 -21.049 6.465 1.00 30.75 89 ARG A CA 1
ATOM 669 C C . ARG A 1 89 ? 40.819 -20.518 5.596 1.00 28.64 89 ARG A C 1
ATOM 670 O O . ARG A 1 89 ? 41.929 -20.289 6.089 1.00 27.24 89 ARG A O 1
ATOM 678 N N . ILE A 1 90 ? 40.564 -20.300 4.309 1.00 29.10 90 ILE A N 1
ATOM 679 C CA . ILE A 1 90 ? 41.575 -19.686 3.455 1.00 27.93 90 ILE A CA 1
ATOM 680 C C . ILE A 1 90 ? 41.620 -18.175 3.667 1.00 27.70 90 ILE A C 1
ATOM 681 O O . ILE A 1 90 ? 42.693 -17.588 3.859 1.00 26.59 90 ILE A O 1
ATOM 686 N N . GLY A 1 91 ? 40.456 -17.520 3.671 1.00 27.52 91 GLY A N 1
ATOM 687 C CA . GLY A 1 91 ? 40.441 -16.064 3.659 1.00 26.95 91 GLY A CA 1
ATOM 688 C C . GLY A 1 91 ? 40.702 -15.349 4.976 1.00 24.93 91 GLY A C 1
ATOM 689 O O . GLY A 1 91 ? 41.357 -14.303 4.987 1.00 23.45 91 GLY A O 1
ATOM 690 N N . ILE A 1 92 ? 40.176 -15.860 6.082 1.00 20.12 92 ILE A N 1
ATOM 691 C CA . ILE A 1 92 ? 40.281 -15.146 7.356 1.00 19.39 92 ILE A CA 1
ATOM 692 C C . ILE A 1 92 ? 41.721 -15.097 7.863 1.00 19.34 92 ILE A C 1
ATOM 693 O O . ILE A 1 92 ? 42.199 -14.015 8.245 1.00 20.09 92 ILE A O 1
ATOM 698 N N . PRO A 1 93 ? 42.470 -16.203 7.882 1.00 18.88 93 PRO A N 1
ATOM 699 C CA . PRO A 1 93 ? 43.864 -16.120 8.349 1.00 19.23 93 PRO A CA 1
ATOM 700 C C . PRO A 1 93 ? 44.778 -15.289 7.458 1.00 20.43 93 PRO A C 1
ATOM 701 O O . PRO A 1 93 ? 45.890 -14.951 7.890 1.00 21.29 93 PRO A O 1
ATOM 705 N N . ALA A 1 94 ? 44.353 -14.952 6.244 1.00 19.52 94 ALA A N 1
ATOM 706 C CA . ALA A 1 94 ? 45.136 -14.136 5.327 1.00 20.62 94 ALA A CA 1
ATOM 707 C C . ALA A 1 94 ? 44.977 -12.637 5.569 1.00 22.41 94 ALA A C 1
ATOM 708 O O . ALA A 1 94 ? 45.660 -11.846 4.915 1.00 23.48 94 ALA A O 1
ATOM 710 N N . ARG A 1 95 ? 44.097 -12.222 6.471 1.00 21.47 95 ARG A N 1
ATOM 711 C CA . ARG A 1 95 ? 43.922 -10.794 6.726 1.00 22.42 95 ARG A CA 1
ATOM 712 C C . ARG A 1 95 ? 45.089 -10.191 7.501 1.00 23.71 95 ARG A C 1
ATOM 713 O O . ARG A 1 95 ? 45.665 -10.841 8.378 1.00 22.98 95 ARG A O 1
ATOM 721 N N . GLU A 1 96 ? 45.410 -8.928 7.206 1.00 25.73 96 GLU A N 1
ATOM 722 C CA . GLU A 1 96 ? 46.457 -8.239 7.944 1.00 25.50 96 GLU A CA 1
ATOM 723 C C . GLU A 1 96 ? 46.128 -8.175 9.430 1.00 24.00 96 GLU A C 1
ATOM 724 O O . GLU A 1 96 ? 44.987 -7.912 9.823 1.00 22.03 96 GLU A O 1
ATOM 730 N N . ARG A 1 97 ? 47.153 -8.403 10.256 1.00 23.59 97 ARG A N 1
ATOM 731 C CA . ARG A 1 97 ? 47.100 -8.331 11.714 1.00 20.65 97 ARG A CA 1
ATOM 732 C C . ARG A 1 97 ? 46.072 -9.261 12.357 1.00 18.90 97 ARG A C 1
ATOM 733 O O . ARG A 1 97 ? 45.717 -9.052 13.516 1.00 17.09 97 ARG A O 1
ATOM 741 N N . LEU A 1 98 ? 45.565 -10.274 11.657 1.00 18.41 98 LEU A N 1
ATOM 742 C CA . LEU A 1 98 ? 44.602 -11.192 12.257 1.00 16.92 98 LEU A CA 1
ATOM 743 C C . LEU A 1 98 ? 45.350 -12.454 12.685 1.00 17.13 98 LEU A C 1
ATOM 744 O O . LEU A 1 98 ? 45.972 -13.117 11.852 1.00 18.43 98 LEU A O 1
ATOM 749 N N . VAL A 1 99 ? 45.308 -12.776 13.978 1.00 16.40 99 VAL A N 1
ATOM 750 C CA . VAL A 1 99 ? 46.057 -13.906 14.535 1.00 16.56 99 VAL A CA 1
ATOM 751 C C . VAL A 1 99 ? 45.068 -14.981 14.967 1.00 17.36 99 VAL A C 1
ATOM 752 O O . VAL A 1 99 ? 44.099 -14.684 15.675 1.00 18.07 99 VAL A O 1
ATOM 756 N N . VAL A 1 100 ? 45.305 -16.226 14.540 1.00 17.64 100 VAL A N 1
ATOM 757 C CA . VAL A 1 100 ? 44.427 -17.344 14.851 1.00 17.31 100 VAL A CA 1
ATOM 758 C C . VAL A 1 100 ? 45.077 -18.333 15.812 1.00 16.78 100 VAL A C 1
ATOM 759 O O . VAL A 1 100 ? 44.537 -19.417 16.025 1.00 17.64 100 VAL A O 1
ATOM 763 N N . PHE A 1 101 ? 46.235 -18.003 16.392 1.00 17.29 101 PHE A N 1
ATOM 764 C CA . PHE A 1 101 ? 46.761 -18.889 17.425 1.00 17.02 101 PHE A CA 1
ATOM 765 C C . PHE A 1 101 ? 46.638 -18.221 18.796 1.00 17.57 101 PHE A C 1
ATOM 766 O O . PHE A 1 101 ? 46.380 -17.019 18.902 1.00 18.44 101 PHE A O 1
ATOM 774 N N . GLY A 1 102 ? 46.774 -19.022 19.857 1.00 16.97 102 GLY A N 1
ATOM 775 C CA . GLY A 1 102 ? 46.378 -18.555 21.186 1.00 18.30 102 GLY A CA 1
ATOM 776 C C . GLY A 1 102 ? 47.328 -17.524 21.775 1.00 19.24 102 GLY A C 1
ATOM 777 O O . GLY A 1 102 ? 48.531 -17.522 21.512 1.00 18.10 102 GLY A O 1
ATOM 778 N N . GLY A 1 103 ? 46.770 -16.638 22.617 1.00 19.39 103 GLY A N 1
ATOM 779 C CA . GLY A 1 103 ? 47.546 -15.631 23.319 1.00 20.35 103 GLY A CA 1
ATOM 780 C C . GLY A 1 103 ? 46.887 -14.259 23.364 1.00 21.98 103 GLY A C 1
ATOM 781 O O . GLY A 1 103 ? 47.330 -13.386 24.119 1.00 23.38 103 GLY A O 1
ATOM 782 N N . GLY A 1 104 ? 45.831 -14.051 22.577 1.00 12.83 104 GLY A N 1
ATOM 783 C CA . GLY A 1 104 ? 45.043 -12.819 22.630 1.00 11.88 104 GLY A CA 1
ATOM 784 C C . GLY A 1 104 ? 43.706 -13.073 23.312 1.00 13.11 104 GLY A C 1
ATOM 785 O O . GLY A 1 104 ? 42.996 -14.020 22.973 1.00 14.70 104 GLY A O 1
ATOM 786 N N . LEU A 1 105 ? 43.380 -12.215 24.281 1.00 13.20 105 LEU A N 1
ATOM 787 C CA . LEU A 1 105 ? 42.136 -12.331 25.024 1.00 14.83 105 LEU A CA 1
ATOM 788 C C . LEU A 1 105 ? 41.403 -10.998 24.998 1.00 16.11 105 LEU A C 1
ATOM 789 O O . LEU A 1 105 ? 42.028 -9.937 25.138 1.00 14.79 105 LEU A O 1
ATOM 794 N N . PRO A 1 106 ? 40.091 -11.013 24.843 1.00 18.08 106 PRO A N 1
ATOM 795 C CA . PRO A 1 106 ? 39.338 -9.762 24.957 1.00 20.65 106 PRO A CA 1
ATOM 796 C C . PRO A 1 106 ? 39.282 -9.319 26.408 1.00 21.89 106 PRO A C 1
ATOM 797 O O . PRO A 1 106 ? 39.301 -10.137 27.332 1.00 20.30 106 PRO A O 1
ATOM 801 N N . VAL A 1 107 ? 39.159 -8.011 26.605 1.00 23.75 107 VAL A N 1
ATOM 802 C CA . VAL A 1 107 ? 38.883 -7.445 27.925 1.00 24.84 107 VAL A CA 1
ATOM 803 C C . VAL A 1 107 ? 37.385 -7.206 28.010 1.00 30.34 107 VAL A C 1
ATOM 804 O O . VAL A 1 107 ? 36.854 -6.326 27.329 1.00 32.21 107 VAL A O 1
ATOM 808 N N . LEU A 1 108 ? 36.693 -8.032 28.799 1.00 30.84 108 LEU A N 1
ATOM 809 C CA . LEU A 1 108 ? 35.241 -8.007 28.891 1.00 34.43 108 LEU A CA 1
ATOM 810 C C . LEU A 1 108 ? 34.804 -7.363 30.200 1.00 33.48 108 LEU A C 1
ATOM 811 O O . LEU A 1 108 ? 35.328 -7.693 31.271 1.00 30.31 108 LEU A O 1
ATOM 816 N N . LEU A 1 109 ? 33.845 -6.451 30.107 1.00 33.85 109 LEU A N 1
ATOM 817 C CA . LEU A 1 109 ? 33.265 -5.791 31.271 1.00 33.76 109 LEU A CA 1
ATOM 818 C C . LEU A 1 109 ? 31.760 -5.730 31.064 1.00 36.93 109 LEU A C 1
ATOM 819 O O . LEU A 1 109 ? 31.293 -5.125 30.094 1.00 38.03 109 LEU A O 1
ATOM 824 N N . ASP A 1 110 ? 31.000 -6.370 31.952 1.00 41.98 110 ASP A N 1
ATOM 825 C CA . ASP A 1 110 ? 29.540 -6.359 31.848 1.00 45.90 110 ASP A CA 1
ATOM 826 C C . ASP A 1 110 ? 29.124 -6.877 30.472 1.00 46.39 110 ASP A C 1
ATOM 827 O O . ASP A 1 110 ? 28.252 -6.311 29.808 1.00 48.33 110 ASP A O 1
ATOM 832 N N . ARG A 1 111 ? 29.796 -7.947 30.028 1.00 53.74 111 ARG A N 1
ATOM 833 C CA . ARG A 1 111 ? 29.473 -8.658 28.789 1.00 54.38 111 ARG A CA 1
ATOM 834 C C . ARG A 1 111 ? 29.774 -7.868 27.517 1.00 52.55 111 ARG A C 1
ATOM 835 O O . ARG A 1 111 ? 29.172 -8.105 26.466 1.00 53.77 111 ARG A O 1
ATOM 843 N N . GLN A 1 112 ? 30.716 -6.939 27.591 1.00 41.22 112 GLN A N 1
ATOM 844 C CA . GLN A 1 112 ? 30.974 -5.974 26.533 1.00 41.17 112 GLN A CA 1
ATOM 845 C C . GLN A 1 112 ? 32.485 -5.912 26.403 1.00 40.27 112 GLN A C 1
ATOM 846 O O . GLN A 1 112 ? 33.177 -5.849 27.420 1.00 39.62 112 GLN A O 1
ATOM 852 N N . CYS A 1 113 ? 32.997 -5.973 25.176 1.00 31.79 113 CYS A N 1
ATOM 853 C CA . CYS A 1 113 ? 34.435 -5.905 24.952 1.00 30.03 113 CYS A CA 1
ATOM 854 C C . CYS A 1 113 ? 34.891 -4.450 24.929 1.00 31.55 113 CYS A C 1
ATOM 855 O O . CYS A 1 113 ? 34.362 -3.648 24.158 1.00 33.07 113 CYS A O 1
ATOM 858 N N . ILE A 1 114 ? 35.850 -4.107 25.786 1.00 29.14 114 ILE A N 1
ATOM 859 C CA . ILE A 1 114 ? 36.342 -2.743 25.907 1.00 28.07 114 ILE A CA 1
ATOM 860 C C . ILE A 1 114 ? 37.825 -2.634 25.589 1.00 24.34 114 ILE A C 1
ATOM 861 O O . ILE A 1 114 ? 38.426 -1.572 25.812 1.00 21.11 114 ILE A O 1
ATOM 866 N N . GLY A 1 115 ? 38.439 -3.710 25.097 1.00 23.30 115 GLY A N 1
ATOM 867 C CA . GLY A 1 115 ? 39.851 -3.681 24.771 1.00 19.59 115 GLY A CA 1
ATOM 868 C C . GLY A 1 115 ? 40.378 -5.092 24.574 1.00 19.30 115 GLY A C 1
ATOM 869 O O . GLY A 1 115 ? 39.606 -6.046 24.471 1.00 20.05 115 GLY A O 1
ATOM 870 N N . GLY A 1 116 ? 41.704 -5.208 24.501 1.00 16.82 116 GLY A N 1
ATOM 871 C CA . GLY A 1 116 ? 42.311 -6.512 24.280 1.00 15.30 116 GLY A CA 1
ATOM 872 C C . GLY A 1 116 ? 43.688 -6.608 24.890 1.00 13.74 116 GLY A C 1
ATOM 873 O O . GLY A 1 116 ? 44.374 -5.598 25.065 1.00 13.28 116 GLY A O 1
ATOM 874 N N . ILE A 1 117 ? 44.098 -7.843 25.218 1.00 13.93 117 ILE A N 1
ATOM 875 C CA . ILE A 1 117 ? 45.448 -8.119 25.694 1.00 12.83 117 ILE A CA 1
ATOM 876 C C . ILE A 1 117 ? 46.041 -9.244 24.850 1.00 11.92 117 ILE A C 1
ATOM 877 O O . ILE A 1 117 ? 45.364 -10.231 24.542 1.00 12.00 117 ILE A O 1
ATOM 882 N N . GLY A 1 118 ? 47.295 -9.077 24.439 1.00 11.21 118 GLY A N 1
ATOM 883 C CA . GLY A 1 118 ? 47.957 -10.106 23.640 1.00 10.90 118 GLY A CA 1
ATOM 884 C C . GLY A 1 118 ? 49.354 -10.361 24.159 1.00 11.23 118 GLY A C 1
ATOM 885 O O . GLY A 1 118 ? 50.078 -9.413 24.485 1.00 11.64 118 GLY A O 1
ATOM 886 N N . VAL A 1 119 ? 49.748 -11.623 24.257 1.00 11.47 119 VAL A N 1
ATOM 887 C CA . VAL A 1 119 ? 51.068 -12.009 24.747 1.00 12.71 119 VAL A CA 1
ATOM 888 C C . VAL A 1 119 ? 51.723 -12.896 23.700 1.00 13.03 119 VAL A C 1
ATOM 889 O O . VAL A 1 119 ? 51.071 -13.774 23.125 1.00 12.67 119 VAL A O 1
ATOM 893 N N . SER A 1 120 ? 53.015 -12.679 23.456 1.00 14.27 120 SER A N 1
ATOM 894 C CA . SER A 1 120 ? 53.735 -13.577 22.558 1.00 15.22 120 SER A CA 1
ATOM 895 C C . SER A 1 120 ? 55.150 -13.764 23.080 1.00 17.69 120 SER A C 1
ATOM 896 O O . SER A 1 120 ? 55.705 -12.862 23.713 1.00 19.00 120 SER A O 1
ATOM 899 N N . GLY A 1 121 ? 55.716 -14.950 22.852 1.00 18.35 121 GLY A N 1
ATOM 900 C CA . GLY A 1 121 ? 57.088 -15.216 23.264 1.00 21.37 121 GLY A CA 1
ATOM 901 C C . GLY A 1 121 ? 57.271 -16.586 23.899 1.00 22.36 121 GLY A C 1
ATOM 902 O O . GLY A 1 121 ? 58.394 -17.095 23.986 1.00 24.84 121 GLY A O 1
ATOM 903 N N . GLY A 1 122 ? 56.178 -17.179 24.361 1.00 22.03 122 GLY A N 1
ATOM 904 C CA . GLY A 1 122 ? 56.227 -18.528 24.895 1.00 22.83 122 GLY A CA 1
ATOM 905 C C . GLY A 1 122 ? 55.407 -19.485 24.053 1.00 21.62 122 GLY A C 1
ATOM 906 O O . GLY A 1 122 ? 55.107 -19.195 22.894 1.00 20.57 122 GLY A O 1
ATOM 907 N N . SER A 1 123 ? 55.030 -20.624 24.621 1.00 21.46 123 SER A N 1
ATOM 908 C CA . SER A 1 123 ? 54.007 -21.458 24.000 1.00 20.75 123 SER A CA 1
ATOM 909 C C . SER A 1 123 ? 52.643 -20.768 24.068 1.00 18.92 123 SER A C 1
ATOM 910 O O . SER A 1 123 ? 52.451 -19.798 24.804 1.00 17.93 123 SER A O 1
ATOM 913 N N . GLU A 1 124 ? 51.678 -21.277 23.290 1.00 24.44 124 GLU A N 1
ATOM 914 C CA . GLU A 1 124 ? 50.323 -20.724 23.371 1.00 24.70 124 GLU A CA 1
ATOM 915 C C . GLU A 1 124 ? 49.806 -20.775 24.801 1.00 24.66 124 GLU A C 1
ATOM 916 O O . GLU A 1 124 ? 49.171 -19.831 25.289 1.00 23.97 124 GLU A O 1
ATOM 922 N N . GLU A 1 125 ? 50.086 -21.875 25.489 1.00 26.42 125 GLU A N 1
ATOM 923 C CA . GLU A 1 125 ? 49.607 -22.053 26.850 1.00 27.21 125 GLU A CA 1
ATOM 924 C C . GLU A 1 125 ? 50.274 -21.051 27.793 1.00 25.41 125 GLU A C 1
ATOM 925 O O . GLU A 1 125 ? 49.600 -20.428 28.628 1.00 25.55 125 GLU A O 1
ATOM 931 N N . GLN A 1 126 ? 51.580 -20.816 27.620 1.00 23.31 126 GLN A N 1
ATOM 932 C CA . GLN A 1 126 ? 52.263 -19.812 28.432 1.00 21.90 126 GLN A CA 1
ATOM 933 C C . GLN A 1 126 ? 51.766 -18.404 28.113 1.00 20.51 126 GLN A C 1
ATOM 934 O O . GLN A 1 126 ? 51.569 -17.585 29.022 1.00 20.02 126 GLN A O 1
ATOM 940 N N . ASP A 1 127 ? 51.563 -18.106 26.822 1.00 20.34 127 ASP A N 1
ATOM 941 C CA . ASP A 1 127 ? 51.068 -16.783 26.432 1.00 19.95 127 ASP A CA 1
ATOM 942 C C . ASP A 1 127 ? 49.720 -16.511 27.064 1.00 20.98 127 ASP A C 1
ATOM 943 O O . ASP A 1 127 ? 49.467 -15.420 27.606 1.00 20.59 127 ASP A O 1
ATOM 948 N N . GLU A 1 128 ? 48.832 -17.499 27.012 1.00 23.27 128 GLU A N 1
ATOM 949 C CA . GLU A 1 128 ? 47.469 -17.280 27.547 1.00 25.05 128 GLU A CA 1
ATOM 950 C C . GLU A 1 128 ? 47.536 -17.078 29.072 1.00 24.84 128 GLU A C 1
ATOM 951 O O . GLU A 1 128 ? 46.835 -16.227 29.572 1.00 25.79 128 GLU A O 1
ATOM 957 N N . ALA A 1 129 ? 48.372 -17.850 29.755 1.00 23.50 129 ALA A N 1
ATOM 958 C CA . ALA A 1 129 ? 48.495 -17.721 31.226 1.00 24.30 129 ALA A CA 1
ATOM 959 C C . ALA A 1 129 ? 48.918 -16.294 31.607 1.00 22.46 129 ALA A C 1
ATOM 960 O O . ALA A 1 129 ? 48.324 -15.702 32.518 1.00 23.34 129 ALA A O 1
ATOM 962 N N . CYS A 1 130 ? 49.910 -15.763 30.892 1.00 21.18 130 CYS A N 1
ATOM 963 C CA . CYS A 1 130 ? 50.408 -14.397 31.198 1.00 19.94 130 CYS A CA 1
ATOM 964 C C . CYS A 1 130 ? 49.297 -13.372 30.918 1.00 20.99 130 CYS A C 1
ATOM 965 O O . CYS A 1 130 ? 49.106 -12.437 31.720 1.00 21.34 130 CYS A O 1
ATOM 968 N N . ALA A 1 131 ? 48.583 -13.571 29.818 1.00 20.34 131 ALA A N 1
ATOM 969 C CA . ALA A 1 131 ? 47.483 -12.642 29.479 1.00 22.10 131 ALA A CA 1
ATOM 970 C C . ALA A 1 131 ? 46.424 -12.664 30.581 1.00 24.56 131 ALA A C 1
ATOM 971 O O . ALA A 1 131 ? 45.869 -11.619 30.915 1.00 25.84 131 ALA A O 1
ATOM 973 N N . GLU A 1 132 ? 46.140 -13.857 31.098 1.00 28.59 132 GLU A N 1
ATOM 974 C CA . GLU A 1 132 ? 45.099 -14.019 32.145 1.00 30.65 132 GLU A CA 1
ATOM 975 C C . GLU A 1 132 ? 45.582 -13.347 33.436 1.00 29.70 132 GLU A C 1
ATOM 976 O O . GLU A 1 132 ? 44.772 -12.704 34.106 1.00 31.18 132 GLU A O 1
ATOM 982 N N . ALA A 1 133 ? 46.867 -13.475 33.734 1.00 25.04 133 ALA A N 1
ATOM 983 C CA . ALA A 1 133 ? 47.416 -12.762 34.908 1.00 24.28 133 ALA A CA 1
ATOM 984 C C . ALA A 1 133 ? 47.174 -11.263 34.722 1.00 24.90 133 ALA A C 1
ATOM 985 O O . ALA A 1 133 ? 46.683 -10.585 35.636 1.00 26.23 133 ALA A O 1
ATOM 987 N N . GLY A 1 134 ? 47.479 -10.775 33.520 1.00 22.90 134 GLY A N 1
ATOM 988 C CA . GLY A 1 134 ? 47.235 -9.353 33.235 1.00 22.97 134 GLY A CA 1
ATOM 989 C C . GLY A 1 134 ? 45.790 -8.956 33.447 1.00 26.61 134 GLY A C 1
ATOM 990 O O . GLY A 1 134 ? 45.546 -7.921 34.059 1.00 27.73 134 GLY A O 1
ATOM 991 N N . LEU A 1 135 ? 44.862 -9.754 32.936 1.00 27.61 135 LEU A N 1
ATOM 992 C CA . LEU A 1 135 ? 43.418 -9.445 33.069 1.00 30.39 135 LEU A CA 1
ATOM 993 C C . LEU A 1 135 ? 43.031 -9.397 34.558 1.00 31.48 135 LEU A C 1
ATOM 994 O O . LEU A 1 135 ? 42.319 -8.484 34.946 1.00 33.26 135 LEU A O 1
ATOM 999 N N . ARG A 1 136 ? 43.503 -10.368 35.330 1.00 34.65 136 ARG A N 1
ATOM 1000 C CA . ARG A 1 136 ? 43.160 -10.420 36.768 1.00 35.25 136 ARG A CA 1
ATOM 1001 C C . ARG A 1 136 ? 43.715 -9.173 37.468 1.00 35.28 136 ARG A C 1
ATOM 1002 O O . ARG A 1 136 ? 43.026 -8.646 38.346 1.00 36.94 136 ARG A O 1
ATOM 1010 N N . ALA A 1 137 ? 44.881 -8.681 37.044 1.00 30.79 137 ALA A N 1
ATOM 1011 C CA . ALA A 1 137 ? 45.489 -7.475 37.660 1.00 30.54 137 ALA A CA 1
ATOM 1012 C C . ALA A 1 137 ? 44.667 -6.214 37.355 1.00 33.21 137 ALA A C 1
ATOM 1013 O O . ALA A 1 137 ? 44.724 -5.270 38.139 1.00 33.76 137 ALA A O 1
ATOM 1015 N N . MET A 1 138 ? 43.950 -6.202 36.233 1.00 34.31 138 MET A N 1
ATOM 1016 C CA . MET A 1 138 ? 43.134 -5.013 35.877 1.00 37.08 138 MET A CA 1
ATOM 1017 C C . MET A 1 138 ? 42.011 -4.867 36.912 1.00 39.34 138 MET A C 1
ATOM 1018 O O . MET A 1 138 ? 41.836 -3.770 37.455 1.00 40.42 138 MET A O 1
ATOM 1023 N N . LEU A 1 139 ? 41.304 -5.955 37.177 1.00 45.71 139 LEU A N 1
ATOM 1024 C CA . LEU A 1 139 ? 40.199 -5.917 38.166 1.00 47.38 139 LEU A CA 1
ATOM 1025 C C . LEU A 1 139 ? 40.646 -6.569 39.484 1.00 46.34 139 LEU A C 1
ATOM 1026 O O . LEU A 1 139 ? 41.732 -6.220 39.987 1.00 44.95 139 LEU A O 1
ATOM 1031 N N . MET B 1 1 ? 69.354 3.183 41.023 1.00 38.49 1 MET B N 1
ATOM 1032 C CA . MET B 1 1 ? 68.961 1.800 40.768 1.00 40.07 1 MET B CA 1
ATOM 1033 C C . MET B 1 1 ? 69.622 1.253 39.496 1.00 38.25 1 MET B C 1
ATOM 1034 O O . MET B 1 1 ? 70.161 2.013 38.687 1.00 35.11 1 MET B O 1
ATOM 1039 N N . ILE B 1 2 ? 69.585 -0.070 39.333 1.00 33.91 2 ILE B N 1
ATOM 1040 C CA . ILE B 1 2 ? 70.131 -0.702 38.132 1.00 32.50 2 ILE B CA 1
ATOM 1041 C C . ILE B 1 2 ? 69.204 -0.469 36.951 1.00 31.92 2 ILE B C 1
ATOM 1042 O O . ILE B 1 2 ? 67.992 -0.711 37.029 1.00 34.68 2 ILE B O 1
ATOM 1047 N N . ILE B 1 3 ? 69.774 -0.004 35.842 1.00 29.78 3 ILE B N 1
ATOM 1048 C CA . ILE B 1 3 ? 69.009 0.269 34.634 1.00 27.30 3 ILE B CA 1
ATOM 1049 C C . ILE B 1 3 ? 69.534 -0.474 33.424 1.00 26.07 3 ILE B C 1
ATOM 1050 O O . ILE B 1 3 ? 68.959 -0.350 32.344 1.00 23.74 3 ILE B O 1
ATOM 1055 N N . SER B 1 4 ? 70.608 -1.243 33.560 1.00 25.63 4 SER B N 1
ATOM 1056 C CA . SER B 1 4 ? 71.261 -1.764 32.376 1.00 23.98 4 SER B CA 1
ATOM 1057 C C . SER B 1 4 ? 71.672 -3.214 32.580 1.00 26.92 4 SER B C 1
ATOM 1058 O O . SER B 1 4 ? 71.760 -3.722 33.701 1.00 29.19 4 SER B O 1
ATOM 1061 N N . THR B 1 5 ? 71.927 -3.869 31.459 1.00 27.30 5 THR B N 1
ATOM 1062 C CA . THR B 1 5 ? 72.420 -5.232 31.427 1.00 29.15 5 THR B CA 1
ATOM 1063 C C . THR B 1 5 ? 73.468 -5.300 30.335 1.00 25.83 5 THR B C 1
ATOM 1064 O O . THR B 1 5 ? 73.400 -4.563 29.350 1.00 23.08 5 THR B O 1
ATOM 1068 N N . LEU B 1 6 ? 74.422 -6.206 30.500 1.00 28.64 6 LEU B N 1
ATOM 1069 C CA . LEU B 1 6 ? 75.474 -6.395 29.517 1.00 26.51 6 LEU B CA 1
ATOM 1070 C C . LEU B 1 6 ? 75.048 -7.508 28.570 1.00 27.99 6 LEU B C 1
ATOM 1071 O O . LEU B 1 6 ? 74.700 -8.607 29.015 1.00 30.34 6 LEU B O 1
ATOM 1076 N N . GLU B 1 7 ? 75.089 -7.234 27.267 1.00 27.27 7 GLU B N 1
ATOM 1077 C CA . GLU B 1 7 ? 74.635 -8.204 26.280 1.00 29.32 7 GLU B CA 1
ATOM 1078 C C . GLU B 1 7 ? 75.776 -8.473 25.310 1.00 26.77 7 GLU B C 1
ATOM 1079 O O . GLU B 1 7 ? 76.490 -7.550 24.904 1.00 23.49 7 GLU B O 1
ATOM 1085 N N . THR B 1 8 ? 75.915 -9.733 24.915 1.00 26.87 8 THR B N 1
ATOM 1086 C CA . THR B 1 8 ? 76.882 -10.116 23.896 1.00 25.37 8 THR B CA 1
ATOM 1087 C C . THR B 1 8 ? 76.307 -9.896 22.499 1.00 25.29 8 THR B C 1
ATOM 1088 O O . THR B 1 8 ? 75.182 -10.318 22.210 1.00 28.43 8 THR B O 1
ATOM 1092 N N . ASN B 1 9 ? 77.100 -9.284 21.615 1.00 21.34 9 ASN B N 1
ATOM 1093 C CA . ASN B 1 9 ? 76.649 -9.005 20.256 1.00 21.23 9 ASN B CA 1
ATOM 1094 C C . ASN B 1 9 ? 77.712 -9.363 19.222 1.00 20.07 9 ASN B C 1
ATOM 1095 O O . ASN B 1 9 ? 78.906 -9.156 19.450 1.00 18.71 9 ASN B O 1
ATOM 1100 N N . LEU B 1 10 ? 77.263 -9.876 18.076 1.00 21.40 10 LEU B N 1
ATOM 1101 C CA . LEU B 1 10 ? 78.155 -10.164 16.955 1.00 20.56 10 LEU B CA 1
ATOM 1102 C C . LEU B 1 10 ? 78.751 -8.876 16.379 1.00 17.73 10 LEU B C 1
ATOM 1103 O O . LEU B 1 10 ? 78.077 -7.851 16.293 1.00 17.00 10 LEU B O 1
ATOM 1108 N N . ILE B 1 11 ? 80.030 -8.932 15.983 1.00 18.36 11 ILE B N 1
ATOM 1109 C CA . ILE B 1 11 ? 80.724 -7.754 15.471 1.00 18.52 11 ILE B CA 1
ATOM 1110 C C . ILE B 1 11 ? 80.835 -7.840 13.958 1.00 19.30 11 ILE B C 1
ATOM 1111 O O . ILE B 1 11 ? 80.840 -8.933 13.366 1.00 19.77 11 ILE B O 1
ATOM 1116 N N . TRP B 1 12 ? 80.933 -6.658 13.327 1.00 19.19 12 TRP B N 1
ATOM 1117 C CA . TRP B 1 12 ? 80.896 -6.575 11.872 1.00 20.30 12 TRP B CA 1
ATOM 1118 C C . TRP B 1 12 ? 82.103 -7.252 11.231 1.00 21.93 12 TRP B C 1
ATOM 1119 O O . TRP B 1 12 ? 81.974 -7.815 10.138 1.00 22.37 12 TRP B O 1
ATOM 1130 N N . GLN B 1 13 ? 83.265 -7.254 11.897 1.00 23.44 13 GLN B N 1
ATOM 1131 C CA . GLN B 1 13 ? 84.439 -7.906 11.311 1.00 24.92 13 GLN B CA 1
ATOM 1132 C C . GLN B 1 13 ? 84.191 -9.398 11.125 1.00 23.41 13 GLN B C 1
ATOM 1133 O O . GLN B 1 13 ? 84.571 -9.987 10.097 1.00 24.37 13 GLN B O 1
ATOM 1139 N N . ALA B 1 14 ? 83.511 -10.020 12.094 1.00 22.09 14 ALA B N 1
ATOM 1140 C CA . ALA B 1 14 ? 83.180 -11.439 11.981 1.00 21.02 14 ALA B CA 1
ATOM 1141 C C . ALA B 1 14 ? 82.141 -11.678 10.894 1.00 20.76 14 ALA B C 1
ATOM 1142 O O . ALA B 1 14 ? 82.222 -12.668 10.157 1.00 20.85 14 ALA B O 1
ATOM 1144 N N . ALA B 1 15 ? 81.157 -10.784 10.774 1.00 19.48 15 ALA B N 1
ATOM 1145 C CA . ALA B 1 15 ? 80.175 -10.913 9.698 1.00 19.36 15 ALA B CA 1
ATOM 1146 C C . ALA B 1 15 ? 80.844 -10.831 8.332 1.00 21.14 15 ALA B C 1
ATOM 1147 O O . ALA B 1 15 ? 80.453 -11.535 7.391 1.00 20.88 15 ALA B O 1
ATOM 1149 N N . LEU B 1 16 ? 81.832 -9.948 8.199 1.00 22.19 16 LEU B N 1
ATOM 1150 C CA . LEU B 1 16 ? 82.550 -9.803 6.936 1.00 24.72 16 LEU B CA 1
ATOM 1151 C C . LEU B 1 16 ? 83.295 -11.087 6.591 1.00 24.66 16 LEU B C 1
ATOM 1152 O O . LEU B 1 16 ? 83.241 -11.570 5.448 1.00 25.31 16 LEU B O 1
ATOM 1157 N N . ARG B 1 17 ? 83.989 -11.661 7.578 1.00 26.02 17 ARG B N 1
ATOM 1158 C CA . ARG B 1 17 ? 84.631 -12.960 7.353 1.00 25.77 17 ARG B CA 1
ATOM 1159 C C . ARG B 1 17 ? 83.611 -14.000 6.905 1.00 24.13 17 ARG B C 1
ATOM 1160 O O . ARG B 1 17 ? 83.897 -14.838 6.037 1.00 24.36 17 ARG B O 1
ATOM 1168 N N . ALA B 1 18 ? 82.417 -13.968 7.509 1.00 21.31 18 ALA B N 1
ATOM 1169 C CA . ALA B 1 18 ? 81.390 -14.960 7.201 1.00 19.89 18 ALA B CA 1
ATOM 1170 C C . ALA B 1 18 ? 80.886 -14.831 5.770 1.00 20.41 18 ALA B C 1
ATOM 1171 O O . ALA B 1 18 ? 80.693 -15.844 5.085 1.00 19.90 18 ALA B O 1
ATOM 1173 N N . VAL B 1 19 ? 80.600 -13.602 5.316 1.00 20.70 19 VAL B N 1
ATOM 1174 C CA . VAL B 1 19 ? 80.086 -13.480 3.948 1.00 21.32 19 VAL B CA 1
ATOM 1175 C C . VAL B 1 19 ? 81.179 -13.826 2.943 1.00 23.40 19 VAL B C 1
ATOM 1176 O O . VAL B 1 19 ? 80.887 -14.398 1.879 1.00 23.37 19 VAL B O 1
ATOM 1180 N N . GLN B 1 20 ? 82.449 -13.543 3.272 1.00 25.95 20 GLN B N 1
ATOM 1181 C CA . GLN B 1 20 ? 83.529 -13.992 2.398 1.00 27.67 20 GLN B CA 1
ATOM 1182 C C . GLN B 1 20 ? 83.514 -15.512 2.263 1.00 25.93 20 GLN B C 1
ATOM 1183 O O . GLN B 1 20 ? 83.562 -16.051 1.148 1.00 26.37 20 GLN B O 1
ATOM 1189 N N . ALA B 1 21 ? 83.405 -16.225 3.394 1.00 23.36 21 ALA B N 1
ATOM 1190 C CA . ALA B 1 21 ? 83.437 -17.685 3.325 1.00 22.21 21 ALA B CA 1
ATOM 1191 C C . ALA B 1 21 ? 82.196 -18.260 2.646 1.00 21.10 21 ALA B C 1
ATOM 1192 O O . ALA B 1 21 ? 82.293 -19.246 1.903 1.00 21.36 21 ALA B O 1
ATOM 1194 N N . ALA B 1 22 ? 81.019 -17.685 2.905 1.00 20.71 22 ALA B N 1
ATOM 1195 C CA . ALA B 1 22 ? 79.800 -18.202 2.293 1.00 19.74 22 ALA B CA 1
ATOM 1196 C C . ALA B 1 22 ? 79.825 -18.024 0.781 1.00 20.71 22 ALA B C 1
ATOM 1197 O O . ALA B 1 22 ? 79.432 -18.934 0.036 1.00 20.41 22 ALA B O 1
ATOM 1199 N N . SER B 1 23 ? 80.276 -16.856 0.304 1.00 21.48 23 SER B N 1
ATOM 1200 C CA . SER B 1 23 ? 80.360 -16.659 -1.140 1.00 22.82 23 SER B CA 1
ATOM 1201 C C . SER B 1 23 ? 81.439 -17.546 -1.749 1.00 23.54 23 SER B C 1
ATOM 1202 O O . SER B 1 23 ? 81.270 -18.068 -2.855 1.00 23.67 23 SER B O 1
ATOM 1205 N N . ASP B 1 24 ? 82.569 -17.726 -1.059 1.00 25.16 24 ASP B N 1
ATOM 1206 C CA . ASP B 1 24 ? 83.580 -18.624 -1.612 1.00 25.62 24 ASP B CA 1
ATOM 1207 C C . ASP B 1 24 ? 83.042 -20.053 -1.719 1.00 24.18 24 ASP B C 1
ATOM 1208 O O . ASP B 1 24 ? 83.333 -20.775 -2.687 1.00 24.98 24 ASP B O 1
ATOM 1213 N N . HIS B 1 25 ? 82.263 -20.482 -0.730 1.00 22.74 25 HIS B N 1
ATOM 1214 C CA . HIS B 1 25 ? 81.652 -21.808 -0.794 1.00 22.55 25 HIS B CA 1
ATOM 1215 C C . HIS B 1 25 ? 80.680 -21.908 -1.963 1.00 22.25 25 HIS B C 1
ATOM 1216 O O . HIS B 1 25 ? 80.660 -22.921 -2.679 1.00 22.78 25 HIS B O 1
ATOM 1223 N N . ALA B 1 26 ? 79.869 -20.862 -2.172 1.00 21.34 26 ALA B N 1
ATOM 1224 C CA . ALA B 1 26 ? 78.957 -20.842 -3.319 1.00 21.21 26 ALA B CA 1
ATOM 1225 C C . ALA B 1 26 ? 79.725 -20.987 -4.625 1.00 22.40 26 ALA B C 1
ATOM 1226 O O . ALA B 1 26 ? 79.349 -21.773 -5.508 1.00 22.69 26 ALA B O 1
ATOM 1228 N N . SER B 1 27 ? 80.824 -20.239 -4.757 1.00 23.72 27 SER B N 1
ATOM 1229 C CA . SER B 1 27 ? 81.646 -20.349 -5.958 1.00 25.23 27 SER B CA 1
ATOM 1230 C C . SER B 1 27 ? 82.162 -21.770 -6.129 1.00 25.43 27 SER B C 1
ATOM 1231 O O . SER B 1 27 ? 82.146 -22.315 -7.238 1.00 26.03 27 SER B O 1
ATOM 1234 N N . ALA B 1 28 ? 82.601 -22.389 -5.033 1.00 25.21 28 ALA B N 1
ATOM 1235 C CA . ALA B 1 28 ? 83.099 -23.763 -5.108 1.00 26.04 28 ALA B CA 1
ATOM 1236 C C . ALA B 1 28 ? 82.006 -24.743 -5.533 1.00 25.51 28 ALA B C 1
ATOM 1237 O O . ALA B 1 28 ? 82.300 -25.778 -6.146 1.00 26.40 28 ALA B O 1
ATOM 1239 N N . LEU B 1 29 ? 80.752 -24.458 -5.180 1.00 24.94 29 LEU B N 1
ATOM 1240 C CA . LEU B 1 29 ? 79.616 -25.290 -5.570 1.00 24.48 29 LEU B CA 1
ATOM 1241 C C . LEU B 1 29 ? 79.087 -24.987 -6.974 1.00 24.67 29 LEU B C 1
ATOM 1242 O O . LEU B 1 29 ? 78.232 -25.731 -7.467 1.00 24.51 29 LEU B O 1
ATOM 1247 N N . GLY B 1 30 ? 79.539 -23.904 -7.611 1.00 24.49 30 GLY B N 1
ATOM 1248 C CA . GLY B 1 30 ? 78.971 -23.476 -8.882 1.00 24.70 30 GLY B CA 1
ATOM 1249 C C . GLY B 1 30 ? 77.609 -22.775 -8.835 1.00 23.64 30 GLY B C 1
ATOM 1250 O O . GLY B 1 30 ? 76.891 -22.823 -9.841 1.00 23.81 30 GLY B O 1
ATOM 1251 N N . ILE B 1 31 ? 77.384 -22.123 -7.708 1.00 23.16 31 ILE B N 1
ATOM 1252 C CA . ILE B 1 31 ? 76.084 -21.433 -7.519 1.00 22.24 31 ILE B CA 1
ATOM 1253 C C . ILE B 1 31 ? 76.334 -19.963 -7.186 1.00 22.32 31 ILE B C 1
ATOM 1254 O O . ILE B 1 31 ? 77.467 -19.594 -6.874 1.00 23.30 31 ILE B O 1
ATOM 1259 N N . ARG B 1 32 ? 75.260 -19.179 -7.276 1.00 24.00 32 ARG B N 1
ATOM 1260 C CA . ARG B 1 32 ? 75.328 -17.737 -6.965 1.00 24.61 32 ARG B CA 1
ATOM 1261 C C . ARG B 1 32 ? 74.308 -17.456 -5.866 1.00 23.30 32 ARG B C 1
ATOM 1262 O O . ARG B 1 32 ? 73.149 -17.862 -5.988 1.00 22.52 32 ARG B O 1
ATOM 1270 N N . ILE B 1 33 ? 74.772 -16.801 -4.815 1.00 21.54 33 ILE B N 1
ATOM 1271 C CA . ILE B 1 33 ? 73.872 -16.625 -3.653 1.00 20.00 33 ILE B CA 1
ATOM 1272 C C . ILE B 1 33 ? 73.857 -15.211 -3.079 1.00 20.36 33 ILE B C 1
ATOM 1273 O O . ILE B 1 33 ? 74.689 -14.399 -3.449 1.00 22.19 33 ILE B O 1
ATOM 1278 N N . HIS B 1 34 ? 72.825 -14.942 -2.299 1.00 18.60 34 HIS B N 1
ATOM 1279 C CA . HIS B 1 34 ? 72.810 -13.809 -1.372 1.00 18.53 34 HIS B CA 1
ATOM 1280 C C . HIS B 1 34 ? 73.060 -14.365 0.028 1.00 17.63 34 HIS B C 1
ATOM 1281 O O . HIS B 1 34 ? 72.577 -15.453 0.359 1.00 16.98 34 HIS B O 1
ATOM 1288 N N . VAL B 1 35 ? 73.844 -13.644 0.835 1.00 17.72 35 VAL B N 1
ATOM 1289 C CA . VAL B 1 35 ? 74.100 -14.040 2.226 1.00 17.03 35 VAL B CA 1
ATOM 1290 C C . VAL B 1 35 ? 74.002 -12.804 3.106 1.00 17.00 35 VAL B C 1
ATOM 1291 O O . VAL B 1 35 ? 74.609 -11.766 2.806 1.00 17.96 35 VAL B O 1
ATOM 1295 N N . ALA B 1 36 ? 73.172 -12.891 4.150 1.00 16.29 36 ALA B N 1
ATOM 1296 C CA . ALA B 1 36 ? 72.963 -11.800 5.083 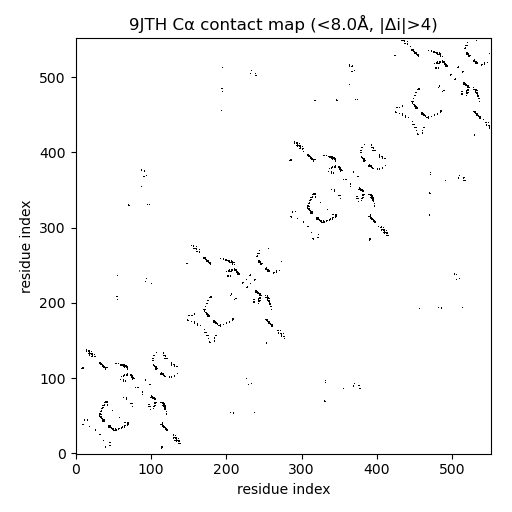1.00 16.14 36 ALA B CA 1
ATOM 1297 C C . ALA B 1 36 ? 73.416 -12.220 6.466 1.00 15.92 36 ALA B C 1
ATOM 1298 O O . ALA B 1 36 ? 73.131 -13.334 6.901 1.00 15.73 36 ALA B O 1
ATOM 1300 N N . VAL B 1 37 ? 74.110 -11.323 7.165 1.00 16.34 37 VAL B N 1
ATOM 1301 C CA . VAL B 1 37 ? 74.479 -11.529 8.563 1.00 16.18 37 VAL B CA 1
ATOM 1302 C C . VAL B 1 37 ? 73.910 -10.360 9.347 1.00 16.08 37 VAL B C 1
ATOM 1303 O O . VAL B 1 37 ? 74.080 -9.203 8.947 1.00 16.48 37 VAL B O 1
ATOM 1307 N N . VAL B 1 38 ? 73.189 -10.664 10.424 1.00 15.65 38 VAL B N 1
ATOM 1308 C CA . VAL B 1 38 ? 72.552 -9.658 11.261 1.00 15.59 38 VAL B CA 1
ATOM 1309 C C . VAL B 1 38 ? 73.026 -9.866 12.694 1.00 15.62 38 VAL B C 1
ATOM 1310 O O . VAL B 1 38 ? 73.459 -10.959 13.076 1.00 15.61 38 VAL B O 1
ATOM 1314 N N . ASP B 1 39 ? 72.881 -8.803 13.467 1.00 16.20 39 ASP B N 1
ATOM 1315 C CA . ASP B 1 39 ? 73.273 -8.857 14.890 1.00 16.18 39 ASP B CA 1
ATOM 1316 C C . ASP B 1 39 ? 72.129 -9.394 15.757 1.00 16.48 39 ASP B C 1
ATOM 1317 O O . ASP B 1 39 ? 71.149 -9.898 15.224 1.00 16.73 39 ASP B O 1
ATOM 1322 N N . ARG B 1 40 ? 72.279 -9.238 17.069 1.00 24.38 40 ARG B N 1
ATOM 1323 C CA . ARG B 1 40 ? 71.303 -9.794 18.039 1.00 25.09 40 ARG B CA 1
ATOM 1324 C C . ARG B 1 40 ? 69.928 -9.130 17.935 1.00 25.18 40 ARG B C 1
ATOM 1325 O O . ARG B 1 40 ? 68.953 -9.759 18.334 1.00 24.92 40 ARG B O 1
ATOM 1333 N N . ALA B 1 41 ? 69.892 -7.901 17.445 1.00 23.89 41 ALA B N 1
ATOM 1334 C CA . ALA B 1 41 ? 68.629 -7.153 17.303 1.00 23.32 41 ALA B CA 1
ATOM 1335 C C . ALA B 1 41 ? 68.056 -7.358 15.904 1.00 21.82 41 ALA B C 1
ATOM 1336 O O . ALA B 1 41 ? 67.058 -6.725 15.586 1.00 20.48 41 ALA B O 1
ATOM 1338 N N . GLY B 1 42 ? 68.703 -8.200 15.104 1.00 21.49 42 GLY B N 1
ATOM 1339 C CA . GLY B 1 42 ? 68.238 -8.398 13.749 1.00 19.85 42 GLY B CA 1
ATOM 1340 C C . GLY B 1 42 ? 68.663 -7.322 12.770 1.00 19.03 42 GLY B C 1
ATOM 1341 O O . GLY B 1 42 ? 68.141 -7.287 11.651 1.00 17.57 42 GLY B O 1
ATOM 1342 N N . LEU B 1 43 ? 69.599 -6.458 13.147 1.00 20.79 43 LEU B N 1
ATOM 1343 C CA . LEU B 1 43 ? 70.030 -5.355 12.295 1.00 19.96 43 LEU B CA 1
ATOM 1344 C C . LEU B 1 43 ? 71.186 -5.798 11.419 1.00 19.10 43 LEU B C 1
ATOM 1345 O O . LEU B 1 43 ? 72.008 -6.614 11.829 1.00 19.48 43 LEU B O 1
ATOM 1350 N N . ASN B 1 44 ? 71.253 -5.243 10.213 1.00 17.72 44 ASN B N 1
ATOM 1351 C CA . ASN B 1 44 ? 72.306 -5.642 9.282 1.00 17.38 44 ASN B CA 1
ATOM 1352 C C . ASN B 1 44 ? 73.686 -5.459 9.905 1.00 18.83 44 ASN B C 1
ATOM 1353 O O . ASN B 1 44 ? 73.940 -4.461 10.591 1.00 19.61 44 ASN B O 1
ATOM 1358 N N . LEU B 1 45 ? 74.570 -6.442 9.676 1.00 18.15 45 LEU B N 1
ATOM 1359 C CA . LEU B 1 45 ? 76.017 -6.265 9.800 1.00 18.97 45 LEU B CA 1
ATOM 1360 C C . LEU B 1 45 ? 76.680 -6.312 8.428 1.00 18.80 45 LEU B C 1
ATOM 1361 O O . LEU B 1 45 ? 77.353 -5.361 8.034 1.00 19.47 45 LEU B O 1
ATOM 1366 N N . VAL B 1 46 ? 76.498 -7.388 7.664 1.00 18.00 46 VAL B N 1
ATOM 1367 C CA . VAL B 1 46 ? 76.937 -7.416 6.272 1.00 18.01 46 VAL B CA 1
ATOM 1368 C C . VAL B 1 46 ? 75.928 -8.198 5.442 1.00 16.61 46 VAL B C 1
ATOM 1369 O O . VAL B 1 46 ? 75.517 -9.304 5.819 1.00 15.35 46 VAL B O 1
ATOM 1373 N N . PHE B 1 47 ? 75.581 -7.644 4.280 1.00 17.97 47 PHE B N 1
ATOM 1374 C CA . PHE B 1 47 ? 74.656 -8.268 3.337 1.00 16.57 47 PHE B CA 1
ATOM 1375 C C . PHE B 1 47 ? 75.310 -8.263 1.957 1.00 17.43 47 PHE B C 1
ATOM 1376 O O . PHE B 1 47 ? 75.567 -7.193 1.396 1.00 19.06 47 PHE B O 1
ATOM 1384 N N . LEU B 1 48 ? 75.584 -9.451 1.411 1.00 16.03 48 LEU B N 1
ATOM 1385 C CA . LEU B 1 48 ? 76.314 -9.601 0.153 1.00 17.17 48 LEU B CA 1
ATOM 1386 C C . LEU B 1 48 ? 75.438 -10.310 -0.870 1.00 16.26 48 LEU B C 1
ATOM 1387 O O . LEU B 1 48 ? 74.818 -11.327 -0.544 1.00 15.02 48 LEU B O 1
ATOM 1392 N N . SER B 1 49 ? 75.406 -9.776 -2.107 1.00 17.13 49 SER B N 1
ATOM 1393 C CA . SER B 1 49 ? 74.634 -10.318 -3.232 1.00 16.83 49 SER B CA 1
ATOM 1394 C C . SER B 1 49 ? 75.578 -10.602 -4.398 1.00 18.52 49 SER B C 1
ATOM 1395 O O . SER B 1 49 ? 76.115 -9.670 -5.011 1.00 20.47 49 SER B O 1
ATOM 1398 N N . MET B 1 50 ? 75.731 -11.876 -4.748 1.00 18.38 50 MET B N 1
ATOM 1399 C CA . MET B 1 50 ? 76.560 -12.272 -5.882 1.00 19.72 50 MET B CA 1
ATOM 1400 C C . MET B 1 50 ? 75.825 -11.960 -7.184 1.00 20.88 50 MET B C 1
ATOM 1401 O O . MET B 1 50 ? 74.644 -12.307 -7.324 1.00 20.08 50 MET B O 1
ATOM 1406 N N . ASN B 1 51 ? 76.523 -11.350 -8.158 1.00 22.04 51 ASN B N 1
ATOM 1407 C CA . ASN B 1 51 ? 75.933 -11.125 -9.476 1.00 23.30 51 ASN B CA 1
ATOM 1408 C C . ASN B 1 51 ? 75.316 -12.414 -9.992 1.00 22.65 51 ASN B C 1
ATOM 1409 O O . ASN B 1 51 ? 75.934 -13.476 -9.910 1.00 21.94 51 ASN B O 1
ATOM 1414 N N . GLY B 1 52 ? 74.100 -12.323 -10.525 1.00 24.03 52 GLY B N 1
ATOM 1415 C CA . GLY B 1 52 ? 73.464 -13.482 -11.117 1.00 23.84 52 GLY B CA 1
ATOM 1416 C C . GLY B 1 52 ? 72.679 -14.378 -10.177 1.00 22.22 52 GLY B C 1
ATOM 1417 O O . GLY B 1 52 ? 72.154 -15.401 -10.630 1.00 22.44 52 GLY B O 1
ATOM 1418 N N . ALA B 1 53 ? 72.616 -14.070 -8.884 1.00 19.72 53 ALA B N 1
ATOM 1419 C CA . ALA B 1 53 ? 71.735 -14.823 -8.000 1.00 18.71 53 ALA B CA 1
ATOM 1420 C C . ALA B 1 53 ? 70.280 -14.404 -8.236 1.00 19.03 53 ALA B C 1
ATOM 1421 O O . ALA B 1 53 ? 70.007 -13.321 -8.753 1.00 19.47 53 ALA B O 1
ATOM 1423 N N . PHE B 1 54 ? 69.343 -15.283 -7.868 1.00 19.00 54 PHE B N 1
ATOM 1424 C CA . PHE B 1 54 ? 67.913 -14.997 -8.069 1.00 19.55 54 PHE B CA 1
ATOM 1425 C C . PHE B 1 54 ? 67.507 -13.679 -7.407 1.00 18.61 54 PHE B C 1
ATOM 1426 O O . PHE B 1 54 ? 67.950 -13.363 -6.299 1.00 17.37 54 PHE B O 1
ATOM 1434 N N . LEU B 1 55 ? 66.626 -12.919 -8.070 1.00 18.72 55 LEU B N 1
ATOM 1435 C CA . LEU B 1 55 ? 66.240 -11.606 -7.542 1.00 18.53 55 LEU B CA 1
ATOM 1436 C C . LEU B 1 55 ? 65.515 -11.728 -6.196 1.00 17.62 55 LEU B C 1
ATOM 1437 O O . LEU B 1 55 ? 65.824 -11.002 -5.231 1.00 17.66 55 LEU B O 1
ATOM 1442 N N . HIS B 1 56 ? 64.559 -12.663 -6.107 1.00 17.96 56 HIS B N 1
ATOM 1443 C CA . HIS B 1 56 ? 63.803 -12.858 -4.873 1.00 17.63 56 HIS B CA 1
ATOM 1444 C C . HIS B 1 56 ? 64.689 -13.290 -3.724 1.00 16.97 56 HIS B C 1
ATOM 1445 O O . HIS B 1 56 ? 64.291 -13.159 -2.554 1.00 16.65 56 HIS B O 1
ATOM 1452 N N . SER B 1 57 ? 65.856 -13.856 -4.032 1.00 16.30 57 SER B N 1
ATOM 1453 C CA . SER B 1 57 ? 66.681 -14.410 -2.974 1.00 15.95 57 SER B CA 1
ATOM 1454 C C . SER B 1 57 ? 67.318 -13.327 -2.129 1.00 16.47 57 SER B C 1
ATOM 1455 O O . SER B 1 57 ? 67.754 -13.640 -1.010 1.00 16.34 57 SER B O 1
ATOM 1458 N N . ALA B 1 58 ? 67.342 -12.062 -2.597 1.00 16.37 58 ALA B N 1
ATOM 1459 C CA . ALA B 1 58 ? 67.906 -11.014 -1.743 1.00 17.65 58 ALA B CA 1
ATOM 1460 C C . ALA B 1 58 ? 67.116 -10.903 -0.438 1.00 16.68 58 ALA B C 1
ATOM 1461 O O . ALA B 1 58 ? 67.655 -11.058 0.670 1.00 16.99 58 ALA B O 1
ATOM 1463 N N . ASP B 1 59 ? 65.816 -10.661 -0.554 1.00 17.04 59 ASP B N 1
ATOM 1464 C CA . ASP B 1 59 ? 65.018 -10.544 0.652 1.00 16.71 59 ASP B CA 1
ATOM 1465 C C . ASP B 1 59 ? 64.929 -11.872 1.395 1.00 15.89 59 ASP B C 1
ATOM 1466 O O . ASP B 1 59 ? 64.879 -11.869 2.638 1.00 15.67 59 ASP B O 1
ATOM 1471 N N . ILE B 1 60 ? 64.990 -13.015 0.683 1.00 14.85 60 ILE B N 1
ATOM 1472 C CA . ILE B 1 60 ? 64.896 -14.278 1.416 1.00 14.62 60 ILE B CA 1
ATOM 1473 C C . ILE B 1 60 ? 66.098 -14.429 2.325 1.00 14.49 60 ILE B C 1
ATOM 1474 O O . ILE B 1 60 ? 65.959 -14.807 3.501 1.00 14.18 60 ILE B O 1
ATOM 1479 N N . ALA B 1 61 ? 67.287 -14.067 1.823 1.00 14.54 61 ALA B N 1
ATOM 1480 C CA . ALA B 1 61 ? 68.469 -14.216 2.665 1.00 15.41 61 ALA B CA 1
ATOM 1481 C C . ALA B 1 61 ? 68.349 -13.339 3.899 1.00 16.30 61 ALA B C 1
ATOM 1482 O O . ALA B 1 61 ? 68.611 -13.796 5.028 1.00 16.25 61 ALA B O 1
ATOM 1484 N N . ARG B 1 62 ? 67.902 -12.079 3.705 1.00 18.53 62 ARG B N 1
ATOM 1485 C CA . ARG B 1 62 ? 67.787 -11.173 4.841 1.00 19.26 62 ARG B CA 1
ATOM 1486 C C . ARG B 1 62 ? 66.793 -11.727 5.844 1.00 17.62 62 ARG B C 1
ATOM 1487 O O . ARG B 1 62 ? 67.040 -11.702 7.062 1.00 18.06 62 ARG B O 1
ATOM 1495 N N . ASP B 1 63 ? 65.672 -12.260 5.339 1.00 15.95 63 ASP B N 1
ATOM 1496 C CA . ASP B 1 63 ? 64.631 -12.722 6.247 1.00 15.40 63 ASP B CA 1
ATOM 1497 C C . ASP B 1 63 ? 65.073 -13.986 6.959 1.00 15.25 63 ASP B C 1
ATOM 1498 O O . ASP B 1 63 ? 64.740 -14.183 8.140 1.00 15.28 63 ASP B O 1
ATOM 1503 N N . LYS B 1 64 ? 65.874 -14.817 6.281 1.00 14.08 64 LYS B N 1
ATOM 1504 C CA . LYS B 1 64 ? 66.383 -16.012 6.942 1.00 13.86 64 LYS B CA 1
ATOM 1505 C C . LYS B 1 64 ? 67.281 -15.624 8.098 1.00 14.24 64 LYS B C 1
ATOM 1506 O O . LYS B 1 64 ? 67.192 -16.211 9.192 1.00 14.19 64 LYS B O 1
ATOM 1512 N N . ALA B 1 65 ? 68.163 -14.637 7.870 1.00 14.63 65 ALA B N 1
ATOM 1513 C CA . ALA B 1 65 ? 69.053 -14.223 8.943 1.00 16.81 65 ALA B CA 1
ATOM 1514 C C . ALA B 1 65 ? 68.242 -13.664 10.097 1.00 16.55 65 ALA B C 1
ATOM 1515 O O . ALA B 1 65 ? 68.482 -14.000 11.266 1.00 16.97 65 ALA B O 1
ATOM 1517 N N . TYR B 1 66 ? 67.219 -12.866 9.769 1.00 16.60 66 TYR B N 1
ATOM 1518 C CA . TYR B 1 66 ? 66.430 -12.228 10.803 1.00 16.37 66 TYR B CA 1
ATOM 1519 C C . TYR B 1 66 ? 65.667 -13.273 11.598 1.00 15.40 66 TYR B C 1
ATOM 1520 O O . TYR B 1 66 ? 65.632 -13.227 12.843 1.00 15.69 66 TYR B O 1
ATOM 1529 N N . THR B 1 67 ? 65.118 -14.270 10.889 1.00 14.49 67 THR B N 1
ATOM 1530 C CA . THR B 1 67 ? 64.352 -15.295 11.585 1.00 14.68 67 THR B CA 1
ATOM 1531 C C . THR B 1 67 ? 65.271 -16.087 12.503 1.00 14.50 67 THR B C 1
ATOM 1532 O O . THR B 1 67 ? 64.943 -16.312 13.677 1.00 14.75 67 THR B O 1
ATOM 1536 N N . ALA B 1 68 ? 66.466 -16.437 12.009 1.00 14.76 68 ALA B N 1
ATOM 1537 C CA . ALA B 1 68 ? 67.345 -17.263 12.832 1.00 15.07 68 ALA B CA 1
ATOM 1538 C C . ALA B 1 68 ? 67.837 -16.465 14.027 1.00 16.24 68 ALA B C 1
ATOM 1539 O O . ALA B 1 68 ? 67.957 -17.004 15.137 1.00 16.50 68 ALA B O 1
ATOM 1541 N N . ALA B 1 69 ? 68.078 -15.163 13.831 1.00 16.04 69 ALA B N 1
ATOM 1542 C CA . ALA B 1 69 ? 68.536 -14.379 14.972 1.00 18.25 69 ALA B CA 1
ATOM 1543 C C . ALA B 1 69 ? 67.396 -14.145 15.943 1.00 16.81 69 ALA B C 1
ATOM 1544 O O . ALA B 1 69 ? 67.609 -14.094 17.169 1.00 17.56 69 ALA B O 1
ATOM 1546 N N . GLY B 1 70 ? 66.178 -14.014 15.415 1.00 16.57 70 GLY B N 1
ATOM 1547 C CA . GLY B 1 70 ? 65.071 -13.616 16.262 1.00 16.25 70 GLY B CA 1
ATOM 1548 C C . GLY B 1 70 ? 64.577 -14.741 17.137 1.00 16.00 70 GLY B C 1
ATOM 1549 O O . GLY B 1 70 ? 64.094 -14.493 18.248 1.00 16.25 70 GLY B O 1
ATOM 1550 N N . PHE B 1 71 ? 64.739 -15.989 16.681 1.00 15.22 71 PHE B N 1
ATOM 1551 C CA . PHE B 1 71 ? 64.262 -17.137 17.434 1.00 15.54 71 PHE B CA 1
ATOM 1552 C C . PHE B 1 71 ? 65.378 -18.005 17.985 1.00 15.33 71 PHE B C 1
ATOM 1553 O O . PHE B 1 71 ? 65.120 -18.780 18.909 1.00 15.32 71 PHE B O 1
ATOM 1561 N N . GLY B 1 72 ? 66.592 -17.916 17.430 1.00 14.02 72 GLY B N 1
ATOM 1562 C CA . GLY B 1 72 ? 67.725 -18.649 17.967 1.00 16.09 72 GLY B CA 1
ATOM 1563 C C . GLY B 1 72 ? 67.848 -20.094 17.531 1.00 17.99 72 GLY B C 1
ATOM 1564 O O . GLY B 1 72 ? 68.585 -20.861 18.175 1.00 19.70 72 GLY B O 1
ATOM 1565 N N . PHE B 1 73 ? 67.168 -20.499 16.460 1.00 19.45 73 PHE B N 1
ATOM 1566 C CA . PHE B 1 73 ? 67.296 -21.863 15.963 1.00 21.15 73 PHE B CA 1
ATOM 1567 C C . PHE B 1 73 ? 67.171 -21.843 14.442 1.00 21.07 73 PHE B C 1
ATOM 1568 O O . PHE B 1 73 ? 66.717 -20.842 13.866 1.00 19.81 73 PHE B O 1
ATOM 1576 N N . PRO B 1 74 ? 67.637 -22.898 13.759 1.00 21.36 74 PRO B N 1
ATOM 1577 C CA . PRO B 1 74 ? 67.653 -22.900 12.285 1.00 20.60 74 PRO B CA 1
ATOM 1578 C C . PRO B 1 74 ? 66.256 -22.784 11.674 1.00 19.74 74 PRO B C 1
ATOM 1579 O O . PRO B 1 74 ? 65.297 -23.403 12.143 1.00 20.72 74 PRO B O 1
ATOM 1583 N N . THR B 1 75 ? 66.158 -22.013 10.586 1.00 18.17 75 THR B N 1
ATOM 1584 C CA . THR B 1 75 ? 64.853 -21.805 9.954 1.00 17.13 75 THR B CA 1
ATOM 1585 C C . THR B 1 75 ? 64.267 -23.118 9.434 1.00 18.25 75 THR B C 1
ATOM 1586 O O . THR B 1 75 ? 63.042 -23.329 9.493 1.00 18.66 75 THR B O 1
ATOM 1590 N N . GLY B 1 76 ? 65.123 -24.030 8.982 1.00 18.77 76 GLY B N 1
ATOM 1591 C CA . GLY B 1 76 ? 64.652 -25.299 8.440 1.00 19.99 76 GLY B CA 1
ATOM 1592 C C . GLY B 1 76 ? 63.941 -26.178 9.448 1.00 21.43 76 GLY B C 1
ATOM 1593 O O . GLY B 1 76 ? 63.228 -27.109 9.050 1.00 22.15 76 GLY B O 1
ATOM 1594 N N . GLN B 1 77 ? 64.104 -25.907 10.735 1.00 23.21 77 GLN B N 1
ATOM 1595 C CA . GLN B 1 77 ? 63.459 -26.688 11.782 1.00 24.45 77 GLN B CA 1
ATOM 1596 C C . GLN B 1 77 ? 62.046 -26.216 12.094 1.00 24.54 77 GLN B C 1
ATOM 1597 O O . GLN B 1 77 ? 61.357 -26.862 12.896 1.00 25.32 77 GLN B O 1
ATOM 1603 N N . TRP B 1 78 ? 61.564 -25.150 11.442 1.00 21.73 78 TRP B N 1
ATOM 1604 C CA . TRP B 1 78 ? 60.287 -24.577 11.872 1.00 21.69 78 TRP B CA 1
ATOM 1605 C C . TRP B 1 78 ? 59.135 -25.578 11.802 1.00 22.45 78 TRP B C 1
ATOM 1606 O O . TRP B 1 78 ? 58.346 -25.688 12.748 1.00 23.10 78 TRP B O 1
ATOM 1617 N N . LEU B 1 79 ? 58.993 -26.304 10.692 1.00 22.87 79 LEU B N 1
ATOM 1618 C CA . LEU B 1 79 ? 57.830 -27.182 10.596 1.00 23.47 79 LEU B CA 1
ATOM 1619 C C . LEU B 1 79 ? 57.869 -28.241 11.695 1.00 24.89 79 LEU B C 1
ATOM 1620 O O . LEU B 1 79 ? 56.825 -28.595 12.268 1.00 25.38 79 LEU B O 1
ATOM 1625 N N . GLN B 1 80 ? 59.071 -28.721 12.040 1.00 27.71 80 GLN B N 1
ATOM 1626 C CA . GLN B 1 80 ? 59.169 -29.687 13.129 1.00 29.05 80 GLN B CA 1
ATOM 1627 C C . GLN B 1 80 ? 58.702 -29.062 14.433 1.00 28.97 80 GLN B C 1
ATOM 1628 O O . GLN B 1 80 ? 57.972 -29.692 15.216 1.00 29.74 80 GLN B O 1
ATOM 1634 N N . VAL B 1 81 ? 59.086 -27.808 14.659 1.00 26.79 81 VAL B N 1
ATOM 1635 C CA . VAL B 1 81 ? 58.674 -27.098 15.863 1.00 26.37 81 VAL B CA 1
ATOM 1636 C C . VAL B 1 81 ? 57.164 -26.904 15.867 1.00 26.31 81 VAL B C 1
ATOM 1637 O O . VAL B 1 81 ? 56.521 -26.983 16.922 1.00 26.07 81 VAL B O 1
ATOM 1641 N N . LEU B 1 82 ? 56.565 -26.661 14.692 1.00 23.75 82 LEU B N 1
ATOM 1642 C CA . LEU B 1 82 ? 55.121 -26.432 14.682 1.00 23.57 82 LEU B CA 1
ATOM 1643 C C . LEU B 1 82 ? 54.330 -27.723 14.860 1.00 24.37 82 LEU B C 1
ATOM 1644 O O . LEU B 1 82 ? 53.244 -27.697 15.445 1.00 24.12 82 LEU B O 1
ATOM 1649 N N . GLY B 1 83 ? 54.859 -28.848 14.389 1.00 22.41 83 GLY B N 1
ATOM 1650 C CA . GLY B 1 83 ? 54.194 -30.129 14.596 1.00 24.63 83 GLY B CA 1
ATOM 1651 C C . GLY B 1 83 ? 52.803 -30.194 13.986 1.00 25.46 83 GLY B C 1
ATOM 1652 O O . GLY B 1 83 ? 52.570 -29.756 12.852 1.00 25.12 83 GLY B O 1
ATOM 1653 N N . ASP B 1 84 ? 51.860 -30.760 14.747 1.00 26.09 84 ASP B N 1
ATOM 1654 C CA . ASP B 1 84 ? 50.497 -31.010 14.290 1.00 27.53 84 ASP B CA 1
ATOM 1655 C C . ASP B 1 84 ? 49.555 -29.876 14.622 1.00 26.15 84 ASP B C 1
ATOM 1656 O O . ASP B 1 84 ? 48.359 -29.977 14.329 1.00 27.39 84 ASP B O 1
ATOM 1661 N N . ASN B 1 85 ? 50.076 -28.787 15.169 1.00 24.60 85 ASN B N 1
ATOM 1662 C CA . ASN B 1 85 ? 49.258 -27.675 15.636 1.00 24.44 85 ASN B CA 1
ATOM 1663 C C . ASN B 1 85 ? 48.823 -26.835 14.442 1.00 24.94 85 ASN B C 1
ATOM 1664 O O . ASN B 1 85 ? 49.622 -26.077 13.882 1.00 24.56 85 ASN B O 1
ATOM 1669 N N . GLU B 1 86 ? 47.551 -26.948 14.058 1.00 26.60 86 GLU B N 1
ATOM 1670 C CA . GLU B 1 86 ? 47.109 -26.260 12.852 1.00 27.60 86 GLU B CA 1
ATOM 1671 C C . GLU B 1 86 ? 47.055 -24.751 13.038 1.00 28.35 86 GLU B C 1
ATOM 1672 O O . GLU B 1 86 ? 47.197 -24.007 12.060 1.00 29.18 86 GLU B O 1
ATOM 1678 N N . ARG B 1 87 ? 46.777 -24.292 14.257 1.00 26.62 87 ARG B N 1
ATOM 1679 C CA . ARG B 1 87 ? 46.768 -22.856 14.519 1.00 26.37 87 ARG B CA 1
ATOM 1680 C C . ARG B 1 87 ? 48.128 -22.243 14.210 1.00 25.03 87 ARG B C 1
ATOM 1681 O O . ARG B 1 87 ? 48.221 -21.181 13.572 1.00 25.48 87 ARG B O 1
ATOM 1689 N N . LEU B 1 88 ? 49.193 -22.906 14.655 1.00 22.90 88 LEU B N 1
ATOM 1690 C CA . LEU B 1 88 ? 50.540 -22.413 14.395 1.00 21.79 88 LEU B CA 1
ATOM 1691 C C . LEU B 1 88 ? 50.950 -22.639 12.946 1.00 23.67 88 LEU B C 1
ATOM 1692 O O . LEU B 1 88 ? 51.644 -21.799 12.356 1.00 22.76 88 LEU B O 1
ATOM 1697 N N . ARG B 1 89 ? 50.552 -23.783 12.363 1.00 25.17 89 ARG B N 1
ATOM 1698 C CA . ARG B 1 89 ? 50.906 -24.071 10.972 1.00 26.07 89 ARG B CA 1
ATOM 1699 C C . ARG B 1 89 ? 50.296 -23.059 10.015 1.00 27.49 89 ARG B C 1
ATOM 1700 O O . ARG B 1 89 ? 50.888 -22.752 8.970 1.00 26.52 89 ARG B O 1
ATOM 1708 N N . ILE B 1 90 ? 49.106 -22.551 10.335 1.00 26.87 90 ILE B N 1
ATOM 1709 C CA . ILE B 1 90 ? 48.538 -21.467 9.550 1.00 26.30 90 ILE B CA 1
ATOM 1710 C C . ILE B 1 90 ? 49.173 -20.141 9.926 1.00 24.05 90 ILE B C 1
ATOM 1711 O O . ILE B 1 90 ? 49.562 -19.359 9.051 1.00 22.24 90 ILE B O 1
ATOM 1716 N N . GLY B 1 91 ? 49.296 -19.868 11.227 1.00 25.01 91 GLY B N 1
ATOM 1717 C CA . GLY B 1 91 ? 49.619 -18.521 11.659 1.00 22.24 91 GLY B CA 1
ATOM 1718 C C . GLY B 1 91 ? 51.075 -18.112 11.591 1.00 19.53 91 GLY B C 1
ATOM 1719 O O . GLY B 1 91 ? 51.381 -16.976 11.210 1.00 17.70 91 GLY B O 1
ATOM 1720 N N . ILE B 1 92 ? 51.985 -19.004 11.971 1.00 15.92 92 ILE B N 1
ATOM 1721 C CA . ILE B 1 92 ? 53.399 -18.622 12.037 1.00 17.13 92 ILE B CA 1
ATOM 1722 C C . ILE B 1 92 ? 53.975 -18.353 10.645 1.00 20.76 92 ILE B C 1
ATOM 1723 O O . ILE B 1 92 ? 54.620 -17.309 10.451 1.00 22.54 92 ILE B O 1
ATOM 1728 N N . PR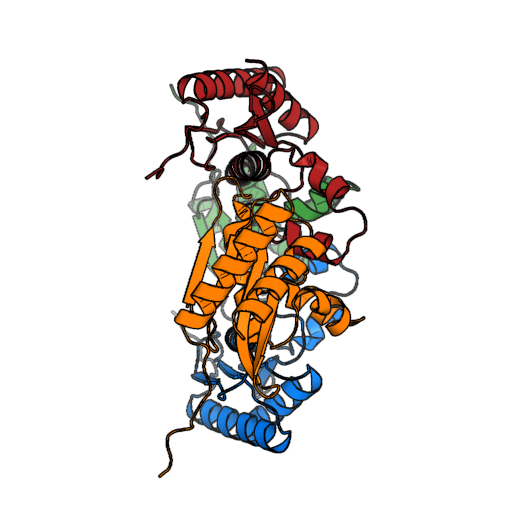O B 1 93 ? 53.767 -19.217 9.641 1.00 21.28 93 PRO B N 1
ATOM 1729 C CA . PRO B 1 93 ? 54.335 -18.924 8.313 1.00 24.70 93 PRO B CA 1
ATOM 1730 C C . PRO B 1 93 ? 53.762 -17.675 7.659 1.00 27.12 93 PRO B C 1
ATOM 1731 O O . PRO B 1 93 ? 54.337 -17.190 6.677 1.00 25.90 93 PRO B O 1
ATOM 1735 N N . ALA B 1 94 ? 52.667 -17.133 8.171 1.00 25.82 94 ALA B N 1
ATOM 1736 C CA . ALA B 1 94 ? 52.074 -15.917 7.621 1.00 24.19 94 ALA B CA 1
ATOM 1737 C C . ALA B 1 94 ? 52.696 -14.633 8.158 1.00 24.26 94 ALA B C 1
ATOM 1738 O O . ALA B 1 94 ? 52.330 -13.548 7.688 1.00 22.56 94 ALA B O 1
ATOM 1740 N N . ARG B 1 95 ? 53.599 -14.715 9.133 1.00 25.56 95 ARG B N 1
ATOM 1741 C CA . ARG B 1 95 ? 54.191 -13.510 9.701 1.00 23.70 95 ARG B CA 1
ATOM 1742 C C . ARG B 1 95 ? 55.199 -12.902 8.735 1.00 21.55 95 ARG B C 1
ATOM 1743 O O . ARG B 1 95 ? 55.957 -13.623 8.068 1.00 21.20 95 ARG B O 1
ATOM 1751 N N . GLU B 1 96 ? 55.219 -11.572 8.680 1.00 22.18 96 GLU B N 1
ATOM 1752 C CA . GLU B 1 96 ? 56.175 -10.885 7.821 1.00 20.56 96 GLU B CA 1
ATOM 1753 C C . GLU B 1 96 ? 57.595 -11.237 8.233 1.00 20.87 96 GLU B C 1
ATOM 1754 O O . GLU B 1 96 ? 57.911 -11.303 9.423 1.00 21.28 96 GLU B O 1
ATOM 1760 N N . ARG B 1 97 ? 58.446 -11.480 7.235 1.00 19.77 97 ARG B N 1
ATOM 1761 C CA . ARG B 1 97 ? 59.868 -11.779 7.397 1.00 20.96 97 ARG B CA 1
ATOM 1762 C C . ARG B 1 97 ? 60.146 -13.086 8.123 1.00 22.21 97 ARG B C 1
ATOM 1763 O O . ARG B 1 97 ? 61.289 -13.320 8.524 1.00 24.32 97 ARG B O 1
ATOM 1771 N N . LEU B 1 98 ? 59.171 -13.963 8.297 1.00 20.16 98 LEU B N 1
ATOM 1772 C CA . LEU B 1 98 ? 59.422 -15.234 8.966 1.00 20.11 98 LEU B CA 1
ATOM 1773 C C . LEU B 1 98 ? 59.567 -16.324 7.902 1.00 19.94 98 LEU B C 1
ATOM 1774 O O . LEU B 1 98 ? 58.644 -16.546 7.122 1.00 21.01 98 LEU B O 1
ATOM 1779 N N . VAL B 1 99 ? 60.726 -16.988 7.864 1.00 19.56 99 VAL B N 1
ATOM 1780 C CA . VAL B 1 99 ? 61.036 -17.997 6.843 1.00 20.13 99 VAL B CA 1
ATOM 1781 C C . VAL B 1 99 ? 61.091 -19.368 7.506 1.00 20.23 99 VAL B C 1
ATOM 1782 O O . VAL B 1 99 ? 61.785 -19.536 8.516 1.00 18.73 99 VAL B O 1
ATOM 1786 N N . VAL B 1 100 ? 60.388 -20.349 6.925 1.00 22.28 100 VAL B N 1
ATOM 1787 C CA . VAL B 1 100 ? 60.295 -21.699 7.478 1.00 21.58 100 VAL B CA 1
ATOM 1788 C C . VAL B 1 100 ? 60.999 -22.733 6.611 1.00 22.58 100 VAL B C 1
ATOM 1789 O O . VAL B 1 100 ? 60.867 -23.943 6.866 1.00 21.08 100 VAL B O 1
ATOM 1793 N N . PHE B 1 101 ? 61.743 -22.310 5.598 1.00 24.43 101 PHE B N 1
ATOM 1794 C CA . PHE B 1 101 ? 62.560 -23.278 4.879 1.00 25.25 101 PHE B CA 1
ATOM 1795 C C . PHE B 1 101 ? 64.032 -23.032 5.191 1.00 23.59 101 PHE B C 1
ATOM 1796 O O . PHE B 1 101 ? 64.402 -22.038 5.819 1.00 21.71 101 PHE B O 1
ATOM 1804 N N . GLY B 1 102 ? 64.870 -24.013 4.844 1.00 22.82 102 GLY B N 1
ATOM 1805 C CA . GLY B 1 102 ? 66.227 -24.028 5.361 1.00 21.13 102 GLY B CA 1
ATOM 1806 C C . GLY B 1 102 ? 67.134 -22.992 4.720 1.00 21.74 102 GLY B C 1
ATOM 1807 O O . GLY B 1 102 ? 66.988 -22.617 3.548 1.00 23.92 102 GLY B O 1
ATOM 1808 N N . GLY B 1 103 ? 68.117 -22.552 5.504 1.00 20.48 103 GLY B N 1
ATOM 1809 C CA . GLY B 1 103 ? 69.116 -21.620 5.030 1.00 21.35 103 GLY B CA 1
ATOM 1810 C C . GLY B 1 103 ? 69.492 -20.528 6.012 1.00 20.57 103 GLY B C 1
ATOM 1811 O O . GLY B 1 103 ? 70.470 -19.821 5.776 1.00 21.35 103 GLY B O 1
ATOM 1812 N N . GLY B 1 104 ? 68.726 -20.372 7.091 1.00 16.11 104 GLY B N 1
ATOM 1813 C CA . GLY B 1 104 ? 69.047 -19.439 8.174 1.00 14.65 104 GLY B CA 1
ATOM 1814 C C . GLY B 1 104 ? 69.530 -20.221 9.389 1.00 15.34 104 GLY B C 1
ATOM 1815 O O . GLY B 1 104 ? 68.907 -21.208 9.787 1.00 17.27 104 GLY B O 1
ATOM 1816 N N . LEU B 1 105 ? 70.660 -19.781 9.952 1.00 15.30 105 LEU B N 1
ATOM 1817 C CA . LEU B 1 105 ? 71.251 -20.406 11.131 1.00 16.53 105 LEU B CA 1
ATOM 1818 C C . LEU B 1 105 ? 71.514 -19.339 12.184 1.00 16.09 105 LEU B C 1
ATOM 1819 O O . LEU B 1 105 ? 71.954 -18.238 11.843 1.00 14.76 105 LEU B O 1
ATOM 1824 N N . PRO B 1 106 ? 71.264 -19.626 13.461 1.00 17.89 106 PRO B N 1
ATOM 1825 C CA . PRO B 1 106 ? 71.640 -18.673 14.503 1.00 19.56 106 PRO B CA 1
ATOM 1826 C C . PRO B 1 106 ? 73.150 -18.662 14.682 1.00 18.30 106 PRO B C 1
ATOM 1827 O O . PRO B 1 106 ? 73.830 -19.663 14.439 1.00 18.35 106 PRO B O 1
ATOM 1831 N N . VAL B 1 107 ? 73.672 -17.525 15.125 1.00 18.55 107 VAL B N 1
ATOM 1832 C CA . VAL B 1 107 ? 75.073 -17.418 15.516 1.00 19.01 107 VAL B CA 1
ATOM 1833 C C . VAL B 1 107 ? 75.103 -17.601 17.023 1.00 23.55 107 VAL B C 1
ATOM 1834 O O . VAL B 1 107 ? 74.631 -16.737 17.765 1.00 26.74 107 VAL B O 1
ATOM 1838 N N . LEU B 1 108 ? 75.597 -18.751 17.483 1.00 24.94 108 LEU B N 1
ATOM 1839 C CA . LEU B 1 108 ? 75.571 -19.114 18.895 1.00 28.82 108 LEU B CA 1
ATOM 1840 C C . LEU B 1 108 ? 76.953 -18.995 19.519 1.00 29.34 108 LEU B C 1
ATOM 1841 O O . LEU B 1 108 ? 77.940 -19.475 18.956 1.00 28.70 108 LEU B O 1
ATOM 1846 N N . LEU B 1 109 ? 77.008 -18.376 20.694 1.00 32.24 109 LEU B N 1
ATOM 1847 C CA . LEU B 1 109 ? 78.241 -18.248 21.461 1.00 33.07 109 LEU B CA 1
ATOM 1848 C C . LEU B 1 109 ? 77.908 -18.548 22.911 1.00 36.32 109 LEU B C 1
ATOM 1849 O O . LEU B 1 109 ? 77.093 -17.843 23.508 1.00 38.10 109 LEU B O 1
ATOM 1854 N N . ASP B 1 110 ? 78.498 -19.607 23.462 1.00 43.27 110 ASP B N 1
ATOM 1855 C CA . ASP B 1 110 ? 78.162 -20.025 24.848 1.00 47.47 110 ASP B CA 1
ATOM 1856 C C . ASP B 1 110 ? 76.677 -20.370 24.831 1.00 46.79 110 ASP B C 1
ATOM 1857 O O . ASP B 1 110 ? 75.994 -20.017 25.805 1.00 48.91 110 ASP B O 1
ATOM 1862 N N . ARG B 1 111 ? 76.206 -20.984 23.744 1.00 49.30 111 ARG B N 1
ATOM 1863 C CA . ARG B 1 111 ? 74.782 -21.369 23.587 1.00 48.83 111 ARG B CA 1
ATOM 1864 C C . ARG B 1 111 ? 73.864 -20.150 23.680 1.00 48.83 111 ARG B C 1
ATOM 1865 O O . ARG B 1 111 ? 72.666 -20.326 23.941 1.00 49.88 111 ARG B O 1
ATOM 1873 N N . GLN B 1 112 ? 74.413 -18.954 23.482 1.00 36.35 112 GLN B N 1
ATOM 1874 C CA . GLN B 1 112 ? 73.589 -17.725 23.488 1.00 36.89 112 GLN B CA 1
ATOM 1875 C C . GLN B 1 112 ? 73.576 -17.229 22.038 1.00 35.81 112 GLN B C 1
ATOM 1876 O O . GLN B 1 112 ? 74.627 -17.217 21.414 1.00 34.47 112 GLN B O 1
ATOM 1882 N N . CYS B 1 113 ? 72.394 -16.860 21.558 1.00 25.01 113 CYS B N 1
ATOM 1883 C CA . CYS B 1 113 ? 72.276 -16.363 20.200 1.00 22.52 113 CYS B CA 1
ATOM 1884 C C . CYS B 1 113 ? 72.658 -14.891 20.180 1.00 22.90 113 CYS B C 1
ATOM 1885 O O . CYS B 1 113 ? 72.078 -14.081 20.912 1.00 23.73 113 CYS B O 1
ATOM 1888 N N . ILE B 1 114 ? 73.648 -14.549 19.355 1.00 22.11 114 ILE B N 1
ATOM 1889 C CA . ILE B 1 114 ? 74.168 -13.191 19.255 1.00 22.98 114 ILE B CA 1
ATOM 1890 C C . ILE B 1 114 ? 74.007 -12.626 17.849 1.00 22.37 114 ILE B C 1
ATOM 1891 O O . ILE B 1 114 ? 74.542 -11.557 17.552 1.00 23.91 114 ILE B O 1
ATOM 1896 N N . GLY B 1 115 ? 73.299 -13.331 16.973 1.00 20.14 115 GLY B N 1
ATOM 1897 C CA . GLY B 1 115 ? 73.119 -12.862 15.614 1.00 19.13 115 GLY B CA 1
ATOM 1898 C C . GLY B 1 115 ? 72.582 -13.986 14.754 1.00 17.89 115 GLY B C 1
ATOM 1899 O O . GLY B 1 115 ? 72.163 -15.022 15.269 1.00 18.16 115 GLY B O 1
ATOM 1900 N N . GLY B 1 116 ? 72.559 -13.749 13.443 1.00 16.99 116 GLY B N 1
ATOM 1901 C CA . GLY B 1 116 ? 72.033 -14.746 12.521 1.00 16.29 116 GLY B CA 1
ATOM 1902 C C . GLY B 1 116 ? 72.676 -14.634 11.159 1.00 15.47 116 GLY B C 1
ATOM 1903 O O . GLY B 1 116 ? 73.134 -13.562 10.763 1.00 15.63 116 GLY B O 1
ATOM 1904 N N . ILE B 1 117 ? 72.718 -15.759 10.433 1.00 15.12 117 ILE B N 1
ATOM 1905 C CA . ILE B 1 117 ? 73.216 -15.781 9.063 1.00 14.59 117 ILE B CA 1
ATOM 1906 C C . ILE B 1 117 ? 72.169 -16.462 8.189 1.00 14.46 117 ILE B C 1
ATOM 1907 O O . ILE B 1 117 ? 71.540 -17.437 8.603 1.00 15.24 117 ILE B O 1
ATOM 1912 N N . GLY B 1 118 ? 71.927 -15.900 7.023 1.00 14.83 118 GLY B N 1
ATOM 1913 C CA . GLY B 1 118 ? 70.956 -16.456 6.090 1.00 15.08 118 GLY B CA 1
ATOM 1914 C C . GLY B 1 118 ? 71.486 -16.469 4.674 1.00 14.71 118 GLY B C 1
ATOM 1915 O O . GLY B 1 118 ? 72.062 -15.492 4.206 1.00 14.58 118 GLY B O 1
ATOM 1916 N N . VAL B 1 119 ? 71.260 -17.579 3.982 1.00 14.64 119 VAL B N 1
ATOM 1917 C CA . VAL B 1 119 ? 71.709 -17.746 2.603 1.00 14.93 119 VAL B CA 1
ATOM 1918 C C . VAL B 1 119 ? 70.523 -18.136 1.734 1.00 15.73 119 VAL B C 1
ATOM 1919 O O . VAL B 1 119 ? 69.697 -18.959 2.141 1.00 16.02 119 VAL B O 1
ATOM 1923 N N . SER B 1 120 ? 70.443 -17.553 0.535 1.00 16.94 120 SER B N 1
ATOM 1924 C CA . SER B 1 120 ? 69.421 -17.940 -0.433 1.00 18.38 120 SER B CA 1
ATOM 1925 C C . SER B 1 120 ? 69.998 -17.920 -1.841 1.00 20.04 120 SER B C 1
ATOM 1926 O O . SER B 1 120 ? 70.826 -17.070 -2.178 1.00 20.46 120 SER B O 1
ATOM 1929 N N . GLY B 1 121 ? 69.533 -18.853 -2.676 1.00 21.36 121 GLY B N 1
ATOM 1930 C CA . GLY B 1 121 ? 69.985 -18.893 -4.052 1.00 23.38 121 GLY B CA 1
ATOM 1931 C C . GLY B 1 121 ? 70.288 -20.285 -4.575 1.00 24.07 121 GLY B C 1
ATOM 1932 O O . GLY B 1 121 ? 70.333 -20.497 -5.792 1.00 26.20 121 GLY B O 1
ATOM 1933 N N . GLY B 1 122 ? 70.495 -21.235 -3.665 1.00 22.63 122 GLY B N 1
ATOM 1934 C CA . GLY B 1 122 ? 70.679 -22.631 -4.009 1.00 23.41 122 GLY B CA 1
ATOM 1935 C C . GLY B 1 122 ? 69.551 -23.494 -3.479 1.00 23.40 122 GLY B C 1
ATOM 1936 O O . GLY B 1 122 ? 68.452 -23.010 -3.176 1.00 23.37 122 GLY B O 1
ATOM 1937 N N . SER B 1 123 ? 69.819 -24.799 -3.384 1.00 23.83 123 SER B N 1
ATOM 1938 C CA . SER B 1 123 ? 68.925 -25.670 -2.638 1.00 23.93 123 SER B CA 1
ATOM 1939 C C . SER B 1 123 ? 69.015 -25.344 -1.150 1.00 22.07 123 SER B C 1
ATOM 1940 O O . SER B 1 123 ? 69.945 -24.671 -0.692 1.00 20.73 123 SER B O 1
ATOM 1943 N N . GLU B 1 124 ? 68.038 -25.835 -0.384 1.00 29.44 124 GLU B N 1
ATOM 1944 C CA . GLU B 1 124 ? 68.090 -25.640 1.066 1.00 29.07 124 GLU B CA 1
ATOM 1945 C C . GLU B 1 124 ? 69.389 -26.175 1.640 1.00 28.66 124 GLU B C 1
ATOM 1946 O O . GLU B 1 124 ? 70.013 -25.540 2.502 1.00 27.81 124 GLU B O 1
ATOM 1952 N N . GLU B 1 125 ? 69.799 -27.341 1.148 1.00 31.02 125 GLU B N 1
ATOM 1953 C CA . GLU B 1 125 ? 71.044 -27.968 1.657 1.00 30.64 125 GLU B CA 1
ATOM 1954 C C . GLU B 1 125 ? 72.255 -27.104 1.252 1.00 28.93 125 GLU B C 1
ATOM 1955 O O . GLU B 1 125 ? 73.141 -26.907 2.081 1.00 27.94 125 GLU B O 1
ATOM 1961 N N . GLN B 1 126 ? 72.263 -26.592 0.026 1.00 26.73 126 GLN B N 1
ATOM 1962 C CA . GLN B 1 126 ? 73.376 -25.730 -0.370 1.00 24.62 126 GLN B CA 1
ATOM 1963 C C . GLN B 1 126 ? 73.382 -24.445 0.453 1.00 23.33 126 GLN B C 1
ATOM 1964 O O . GLN B 1 126 ? 74.445 -23.967 0.874 1.00 21.99 126 GLN B O 1
ATOM 1970 N N . ASP B 1 127 ? 72.197 -23.885 0.703 1.00 23.94 127 ASP B N 1
ATOM 1971 C CA . ASP B 1 127 ? 72.101 -22.669 1.508 1.00 22.99 127 ASP B CA 1
ATOM 1972 C C . ASP B 1 127 ? 72.664 -22.898 2.903 1.00 23.20 127 ASP B C 1
ATOM 1973 O O . ASP B 1 127 ? 73.468 -22.098 3.406 1.00 21.52 127 ASP B O 1
ATOM 1978 N N . GLU B 1 128 ? 72.251 -23.994 3.543 1.00 25.70 128 GLU B N 1
ATOM 1979 C CA . GLU B 1 128 ? 72.743 -24.264 4.887 1.00 25.59 128 GLU B CA 1
ATOM 1980 C C . GLU B 1 128 ? 74.244 -24.505 4.891 1.00 23.78 128 GLU B C 1
ATOM 1981 O O . GLU B 1 128 ? 74.930 -24.084 5.827 1.00 22.88 128 GLU B O 1
ATOM 1987 N N . ALA B 1 129 ? 74.767 -25.198 3.871 1.00 23.34 129 ALA B N 1
ATOM 1988 C CA . ALA B 1 129 ? 76.210 -25.439 3.795 1.00 22.46 129 ALA B CA 1
ATOM 1989 C C . ALA B 1 129 ? 76.994 -24.138 3.657 1.00 21.07 129 ALA B C 1
ATOM 1990 O O . ALA B 1 129 ? 78.043 -23.966 4.291 1.00 21.05 129 ALA B O 1
ATOM 1992 N N . CYS B 1 130 ? 76.512 -23.213 2.824 1.00 20.64 130 CYS B N 1
ATOM 1993 C CA . CYS B 1 130 ? 77.174 -21.911 2.722 1.00 19.72 130 CYS B CA 1
ATOM 1994 C C . CYS B 1 130 ? 77.079 -21.147 4.048 1.00 19.60 130 CYS B C 1
ATOM 1995 O O . CYS B 1 130 ? 78.054 -20.511 4.487 1.00 19.61 130 CYS B O 1
ATOM 1998 N N . ALA B 1 131 ? 75.922 -21.220 4.714 1.00 19.57 131 ALA B N 1
ATOM 1999 C CA . ALA B 1 131 ? 75.784 -20.560 6.011 1.00 19.69 131 ALA B CA 1
ATOM 2000 C C . ALA B 1 131 ? 76.742 -21.148 7.047 1.00 20.23 131 ALA B C 1
ATOM 2001 O O . ALA B 1 131 ? 77.346 -20.406 7.836 1.00 20.38 131 ALA B O 1
ATOM 2003 N N . GLU B 1 132 ? 76.857 -22.482 7.085 1.00 22.62 132 GLU B N 1
ATOM 2004 C CA . GLU B 1 132 ? 77.818 -23.148 7.967 1.00 23.76 132 GLU B CA 1
ATOM 2005 C C . GLU B 1 132 ? 79.254 -22.752 7.659 1.00 23.69 132 GLU B C 1
ATOM 2006 O O . GLU B 1 132 ? 80.050 -22.558 8.581 1.00 24.75 132 GLU B O 1
ATOM 2012 N N . ALA B 1 133 ? 79.614 -22.656 6.375 1.00 21.86 133 ALA B N 1
ATOM 2013 C CA . ALA B 1 133 ? 80.952 -22.175 6.031 1.00 22.15 133 ALA B CA 1
ATOM 2014 C C . ALA B 1 133 ? 81.194 -20.790 6.622 1.00 22.13 133 ALA B C 1
ATOM 2015 O O . ALA B 1 133 ? 82.279 -20.507 7.164 1.00 23.33 133 ALA B O 1
ATOM 2017 N N . GLY B 1 134 ? 80.186 -19.923 6.535 1.00 21.16 134 GLY B N 1
ATOM 2018 C CA . GLY B 1 134 ? 80.291 -18.606 7.159 1.00 22.34 134 GLY B CA 1
ATOM 2019 C C . GLY B 1 134 ? 80.496 -18.669 8.662 1.00 23.12 134 GLY B C 1
ATOM 2020 O O . GLY B 1 134 ? 81.342 -17.954 9.217 1.00 24.86 134 GLY B O 1
ATOM 2021 N N . LEU B 1 135 ? 79.731 -19.530 9.341 1.00 22.35 135 LEU B N 1
ATOM 2022 C CA . LEU B 1 135 ? 79.884 -19.665 10.788 1.00 23.48 135 LEU B CA 1
ATOM 2023 C C . LEU B 1 135 ? 81.295 -20.123 11.145 1.00 25.13 135 LEU B C 1
ATOM 2024 O O . LEU B 1 135 ? 81.907 -19.602 12.083 1.00 26.59 135 LEU B O 1
ATOM 2029 N N . ARG B 1 136 ? 81.803 -21.132 10.437 1.00 26.25 136 ARG B N 1
ATOM 2030 C CA . ARG B 1 136 ? 83.163 -21.610 10.700 1.00 28.42 136 ARG B CA 1
ATOM 2031 C C . ARG B 1 136 ? 84.202 -20.516 10.487 1.00 28.84 136 ARG B C 1
ATOM 2032 O O . ARG B 1 136 ? 85.183 -20.429 11.239 1.00 31.16 136 ARG B O 1
ATOM 2040 N N . ALA B 1 137 ? 84.021 -19.682 9.458 1.00 27.33 137 ALA B N 1
ATOM 2041 C CA . ALA B 1 137 ? 84.977 -18.599 9.241 1.00 28.39 137 ALA B CA 1
ATOM 2042 C C . ALA B 1 137 ? 84.887 -17.518 10.313 1.00 29.83 137 ALA B C 1
ATOM 2043 O O . ALA B 1 137 ? 85.876 -16.813 10.562 1.00 31.34 137 ALA B O 1
ATOM 2045 N N . MET B 1 138 ? 83.731 -17.349 10.958 1.00 30.85 138 MET B N 1
ATOM 2046 C CA . MET B 1 138 ? 83.695 -16.381 12.053 1.00 32.56 138 MET B CA 1
ATOM 2047 C C . MET B 1 138 ? 84.689 -16.771 13.143 1.00 33.56 138 MET B C 1
ATOM 2048 O O . MET B 1 138 ? 85.456 -15.935 13.629 1.00 35.47 138 MET B O 1
ATOM 2053 N N . LEU B 1 139 ? 84.683 -18.037 13.543 1.00 39.80 139 LEU B N 1
ATOM 2054 C CA . LEU B 1 139 ? 85.636 -18.537 14.535 1.00 43.24 139 LEU B CA 1
ATOM 2055 C C . LEU B 1 139 ? 87.090 -18.457 14.057 1.00 45.16 139 LEU B C 1
ATOM 2056 O O . LEU B 1 139 ? 87.409 -18.839 12.927 1.00 44.32 139 LEU B O 1
ATOM 2061 N N . ILE C 1 3 ? 40.630 7.932 -30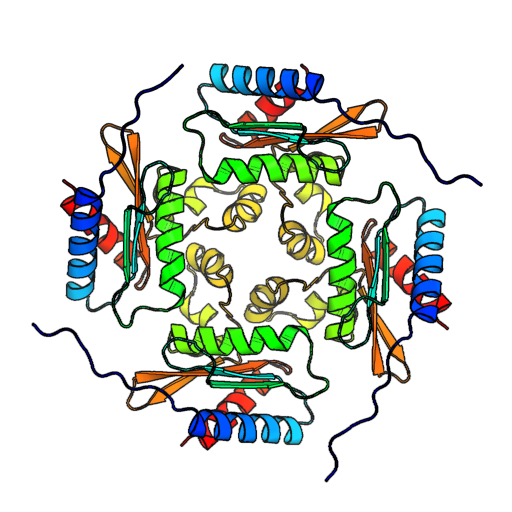.333 1.00 42.72 3 ILE C N 1
ATOM 2062 C CA . ILE C 1 3 ? 41.417 7.858 -29.093 1.00 41.06 3 ILE C CA 1
ATOM 2063 C C . ILE C 1 3 ? 40.673 7.490 -27.813 1.00 40.05 3 ILE C C 1
ATOM 2064 O O . ILE C 1 3 ? 41.332 7.347 -26.776 1.00 39.13 3 ILE C O 1
ATOM 2069 N N . SER C 1 4 ? 39.354 7.328 -27.824 1.00 38.84 4 SER C N 1
ATOM 2070 C CA . SER C 1 4 ? 38.587 7.222 -26.583 1.00 37.56 4 SER C CA 1
ATOM 2071 C C . SER C 1 4 ? 37.512 6.157 -26.730 1.00 39.23 4 SER C C 1
ATOM 2072 O O . SER C 1 4 ? 37.234 5.686 -27.834 1.00 41.46 4 SER C O 1
ATOM 2075 N N . THR C 1 5 ? 36.942 5.753 -25.595 1.00 39.07 5 THR C N 1
ATOM 2076 C CA . THR C 1 5 ? 35.817 4.833 -25.531 1.00 41.74 5 THR C CA 1
ATOM 2077 C C . THR C 1 5 ? 34.814 5.313 -24.487 1.00 39.63 5 THR C C 1
ATOM 2078 O O . THR C 1 5 ? 35.156 6.088 -23.588 1.00 36.42 5 THR C O 1
ATOM 2082 N N . LEU C 1 6 ? 33.595 4.807 -24.611 1.00 43.46 6 LEU C N 1
ATOM 2083 C CA . LEU C 1 6 ? 32.516 5.269 -23.717 1.00 41.44 6 LEU C CA 1
ATOM 2084 C C . LEU C 1 6 ? 32.250 4.160 -22.720 1.00 43.32 6 LEU C C 1
ATOM 2085 O O . LEU C 1 6 ? 32.029 3.017 -23.134 1.00 45.81 6 LEU C O 1
ATOM 2090 N N . GLU C 1 7 ? 32.304 4.511 -21.444 1.00 40.76 7 GLU C N 1
ATOM 2091 C CA . GLU C 1 7 ? 32.134 3.463 -20.425 1.00 42.85 7 GLU C CA 1
ATOM 2092 C C . GLU C 1 7 ? 30.991 3.830 -19.483 1.00 40.72 7 GLU C C 1
ATOM 2093 O O . GLU C 1 7 ? 30.841 5.014 -19.160 1.00 36.85 7 GLU C O 1
ATOM 2099 N N . THR C 1 8 ? 30.247 2.824 -19.060 1.00 38.82 8 THR C N 1
ATOM 2100 C CA . THR C 1 8 ? 29.216 3.063 -18.060 1.00 36.81 8 THR C CA 1
ATOM 2101 C C . THR C 1 8 ? 29.876 2.968 -16.700 1.00 36.36 8 THR C C 1
ATOM 2102 O O . THR C 1 8 ? 30.659 2.044 -16.470 1.00 37.51 8 THR C O 1
ATOM 2106 N N . ASN C 1 9 ? 29.557 3.912 -15.837 1.00 32.74 9 ASN C N 1
ATOM 2107 C CA . ASN C 1 9 ? 30.103 3.919 -14.458 1.00 29.67 9 ASN C CA 1
ATOM 2108 C C . ASN C 1 9 ? 29.017 4.164 -13.417 1.00 27.77 9 ASN C C 1
ATOM 2109 O O . ASN C 1 9 ? 28.128 4.993 -13.623 1.00 26.69 9 ASN C O 1
ATOM 2114 N N . LEU C 1 10 ? 29.133 3.475 -12.286 1.00 26.82 10 LEU C N 1
ATOM 2115 C CA . LEU C 1 10 ? 28.220 3.674 -11.167 1.00 25.12 10 LEU C CA 1
ATOM 2116 C C . LEU C 1 10 ? 28.376 5.078 -10.575 1.00 23.35 10 LEU C C 1
ATOM 2117 O O . LEU C 1 10 ? 29.489 5.598 -10.478 1.00 23.98 10 LEU C O 1
ATOM 2122 N N . ILE C 1 11 ? 27.246 5.696 -10.150 1.00 23.30 11 ILE C N 1
ATOM 2123 C CA . ILE C 1 11 ? 27.259 7.067 -9.628 1.00 24.81 11 ILE C CA 1
ATOM 2124 C C . ILE C 1 11 ? 27.123 7.079 -8.108 1.00 25.08 11 ILE C C 1
ATOM 2125 O O . ILE C 1 11 ? 26.518 6.188 -7.494 1.00 22.57 11 ILE C O 1
ATOM 2130 N N . TRP C 1 12 ? 27.670 8.134 -7.495 1.00 23.46 12 TRP C N 1
ATOM 2131 C CA . TRP C 1 12 ? 27.736 8.198 -6.034 1.00 23.23 12 TRP C CA 1
ATOM 2132 C C . TRP C 1 12 ? 26.350 8.259 -5.389 1.00 23.79 12 TRP C C 1
ATOM 2133 O O . TRP C 1 12 ? 26.168 7.756 -4.274 1.00 23.63 12 TRP C O 1
ATOM 2144 N N . GLN C 1 13 ? 25.356 8.851 -6.064 1.00 25.18 13 GLN C N 1
ATOM 2145 C CA . GLN C 1 13 ? 24.007 8.880 -5.496 1.00 26.20 13 GLN C CA 1
ATOM 2146 C C . GLN C 1 13 ? 23.448 7.466 -5.322 1.00 26.47 13 GLN C C 1
ATOM 2147 O O . GLN C 1 13 ? 22.800 7.158 -4.303 1.00 26.84 13 GLN C O 1
ATOM 2153 N N . ALA C 1 14 ? 23.710 6.585 -6.295 1.00 26.03 14 ALA C N 1
ATOM 2154 C CA . ALA C 1 14 ? 23.245 5.203 -6.194 1.00 27.16 14 ALA C CA 1
ATOM 2155 C C . ALA C 1 14 ? 23.996 4.447 -5.103 1.00 26.53 14 ALA C C 1
ATOM 2156 O O . ALA C 1 14 ? 23.402 3.643 -4.373 1.00 27.18 14 ALA C O 1
ATOM 2158 N N . ALA C 1 15 ? 25.305 4.693 -4.982 1.00 25.22 15 ALA C N 1
ATOM 2159 C CA . ALA C 1 15 ? 26.078 4.098 -3.895 1.00 24.74 15 ALA C CA 1
ATOM 2160 C C . ALA C 1 15 ? 25.523 4.510 -2.537 1.00 23.70 15 ALA C C 1
ATOM 2161 O O . ALA C 1 15 ? 25.487 3.708 -1.596 1.00 23.77 15 ALA C O 1
ATOM 2163 N N . LEU C 1 16 ? 25.118 5.776 -2.411 1.00 23.97 16 LEU C N 1
ATOM 2164 C CA . LEU C 1 16 ? 24.566 6.260 -1.152 1.00 24.40 16 LEU C CA 1
ATOM 2165 C C . LEU C 1 16 ? 23.251 5.552 -0.826 1.00 25.26 16 LEU C C 1
ATOM 2166 O O . LEU C 1 16 ? 23.029 5.117 0.320 1.00 25.64 16 LEU C O 1
ATOM 2171 N N . ARG C 1 17 ? 22.372 5.413 -1.827 1.00 27.09 17 ARG C N 1
ATOM 2172 C CA . ARG C 1 17 ? 21.168 4.608 -1.612 1.00 28.63 17 ARG C CA 1
ATOM 2173 C C . ARG C 1 17 ? 21.521 3.200 -1.143 1.00 28.58 17 ARG C C 1
ATOM 2174 O O . ARG C 1 17 ? 20.881 2.654 -0.224 1.00 29.18 17 ARG C O 1
ATOM 2182 N N . ALA C 1 18 ? 22.555 2.608 -1.752 1.00 26.62 18 ALA C N 1
ATOM 2183 C CA . ALA C 1 18 ? 22.936 1.240 -1.418 1.00 27.58 18 ALA C CA 1
ATOM 2184 C C . ALA C 1 18 ? 23.413 1.119 0.025 1.00 26.45 18 ALA C C 1
ATOM 2185 O O . ALA C 1 18 ? 23.067 0.154 0.715 1.00 27.33 18 ALA C O 1
ATOM 2187 N N . VAL C 1 19 ? 24.252 2.051 0.488 1.00 24.80 19 VAL C N 1
ATOM 2188 C CA . VAL C 1 19 ? 24.752 1.903 1.856 1.00 24.56 19 VAL C CA 1
ATOM 2189 C C . VAL C 1 19 ? 23.636 2.135 2.857 1.00 25.69 19 VAL C C 1
ATOM 2190 O O . VAL C 1 19 ? 23.602 1.480 3.915 1.00 26.47 19 VAL C O 1
ATOM 2194 N N . GLN C 1 20 ? 22.683 3.019 2.531 1.00 29.27 20 GLN C N 1
ATOM 2195 C CA . GLN C 1 20 ? 21.536 3.209 3.412 1.00 30.88 20 GLN C CA 1
ATOM 2196 C C . GLN C 1 20 ? 20.735 1.917 3.555 1.00 31.43 20 GLN C C 1
ATOM 2197 O O . GLN C 1 20 ? 20.395 1.503 4.674 1.00 32.48 20 GLN C O 1
ATOM 2203 N N . ALA C 1 21 ? 20.440 1.252 2.426 1.00 28.57 21 ALA C N 1
ATOM 2204 C CA . ALA C 1 21 ? 19.648 0.021 2.485 1.00 29.82 21 ALA C CA 1
ATOM 2205 C C . ALA C 1 21 ? 20.419 -1.133 3.123 1.00 29.77 21 ALA C C 1
ATOM 2206 O O . ALA C 1 21 ? 19.837 -1.947 3.851 1.00 30.65 21 ALA C O 1
ATOM 2208 N N . ALA C 1 22 ? 21.723 -1.244 2.845 1.00 28.64 22 ALA C N 1
ATOM 2209 C CA . ALA C 1 22 ? 22.492 -2.326 3.449 1.00 29.17 22 ALA C CA 1
ATOM 2210 C C . ALA C 1 22 ? 22.563 -2.167 4.963 1.00 28.42 22 ALA C C 1
ATOM 2211 O O . ALA C 1 22 ? 22.388 -3.146 5.704 1.00 29.24 22 ALA C O 1
ATOM 2213 N N . SER C 1 23 ? 22.798 -0.939 5.445 1.00 27.73 23 SER C N 1
ATOM 2214 C CA . SER C 1 23 ? 22.847 -0.723 6.887 1.00 28.92 23 SER C CA 1
ATOM 2215 C C . SER C 1 23 ? 21.476 -0.912 7.528 1.00 30.28 23 SER C C 1
ATOM 2216 O O . SER C 1 23 ? 21.387 -1.443 8.641 1.00 31.30 23 SER C O 1
ATOM 2219 N N . ASP C 1 24 ? 20.393 -0.487 6.849 1.00 32.64 24 ASP C N 1
ATOM 2220 C CA . ASP C 1 24 ? 19.051 -0.724 7.384 1.00 34.07 24 ASP C CA 1
ATOM 2221 C C . ASP C 1 24 ? 18.762 -2.220 7.495 1.00 34.03 24 ASP C C 1
ATOM 2222 O O . ASP C 1 24 ? 18.154 -2.679 8.475 1.00 35.02 24 ASP C O 1
ATOM 2227 N N . HIS C 1 25 ? 19.205 -3.004 6.506 1.00 33.14 25 HIS C N 1
ATOM 2228 C CA . HIS C 1 25 ? 19.041 -4.450 6.597 1.00 34.10 25 HIS C CA 1
ATOM 2229 C C . HIS C 1 25 ? 19.841 -5.026 7.761 1.00 33.79 25 HIS C C 1
ATOM 2230 O O . HIS C 1 25 ? 19.335 -5.869 8.513 1.00 34.58 25 HIS C O 1
ATOM 2237 N N . ALA C 1 26 ? 21.082 -4.567 7.938 1.00 31.31 26 ALA C N 1
ATOM 2238 C CA . ALA C 1 26 ? 21.884 -5.017 9.074 1.00 31.26 26 ALA C CA 1
ATOM 2239 C C . ALA C 1 26 ? 21.192 -4.712 10.397 1.00 32.16 26 ALA C C 1
ATOM 2240 O O . ALA C 1 26 ? 21.180 -5.549 11.311 1.00 32.58 26 ALA C O 1
ATOM 2242 N N . SER C 1 27 ? 20.632 -3.506 10.526 1.00 33.14 27 SER C N 1
ATOM 2243 C CA . SER C 1 27 ? 19.900 -3.167 11.743 1.00 35.35 27 SER C CA 1
ATOM 2244 C C . SER C 1 27 ? 18.741 -4.128 11.956 1.00 35.37 27 SER C C 1
ATOM 2245 O O . SER C 1 27 ? 18.517 -4.606 13.077 1.00 36.28 27 SER C O 1
ATOM 2248 N N . ALA C 1 28 ? 18.003 -4.438 10.884 1.00 36.76 28 ALA C N 1
ATOM 2249 C CA . ALA C 1 28 ? 16.888 -5.371 11.014 1.00 37.94 28 ALA C CA 1
ATOM 2250 C C . ALA C 1 28 ? 17.361 -6.760 11.426 1.00 37.74 28 ALA C C 1
ATOM 2251 O O . ALA C 1 28 ? 16.616 -7.493 12.090 1.00 40.02 28 ALA C O 1
ATOM 2253 N N . LEU C 1 29 ? 18.574 -7.148 11.028 1.00 35.74 29 LEU C N 1
ATOM 2254 C CA . LEU C 1 29 ? 19.146 -8.431 11.417 1.00 36.42 29 LEU C CA 1
ATOM 2255 C C . LEU C 1 29 ? 19.781 -8.409 12.804 1.00 36.01 29 LEU C C 1
ATOM 2256 O O . LEU C 1 29 ? 20.199 -9.467 13.288 1.00 36.65 29 LEU C O 1
ATOM 2261 N N . GLY C 1 30 ? 19.916 -7.234 13.420 1.00 30.92 30 GLY C N 1
ATOM 2262 C CA . GLY C 1 30 ? 20.574 -7.113 14.708 1.00 32.96 30 GLY C CA 1
ATOM 2263 C C . GLY C 1 30 ? 22.094 -7.201 14.683 1.00 32.93 30 GLY C C 1
ATOM 2264 O O . GLY C 1 30 ? 22.688 -7.484 15.726 1.00 34.39 30 GLY C O 1
ATOM 2265 N N . ILE C 1 31 ? 22.742 -6.926 13.545 1.00 30.50 31 ILE C N 1
ATOM 2266 C CA . ILE C 1 31 ? 24.184 -7.020 13.388 1.00 29.91 31 ILE C CA 1
ATOM 2267 C C . ILE C 1 31 ? 24.774 -5.644 13.088 1.00 31.43 31 ILE C C 1
ATOM 2268 O O . ILE C 1 31 ? 24.060 -4.646 12.945 1.00 32.21 31 ILE C O 1
ATOM 2273 N N . ARG C 1 32 ? 26.096 -5.554 13.141 1.00 29.82 32 ARG C N 1
ATOM 2274 C CA . ARG C 1 32 ? 26.793 -4.287 12.831 1.00 31.07 32 ARG C CA 1
ATOM 2275 C C . ARG C 1 32 ? 27.758 -4.590 11.689 1.00 28.79 32 ARG C C 1
ATOM 2276 O O . ARG C 1 32 ? 28.531 -5.531 11.812 1.00 26.36 32 ARG C O 1
ATOM 2284 N N . ILE C 1 33 ? 27.712 -3.781 10.650 1.00 27.49 33 ILE C N 1
ATOM 2285 C CA . ILE C 1 33 ? 28.488 -4.097 9.436 1.00 24.58 33 ILE C CA 1
ATOM 2286 C C . ILE C 1 33 ? 29.236 -2.908 8.850 1.00 23.30 33 ILE C C 1
ATOM 2287 O O . ILE C 1 33 ? 28.938 -1.776 9.209 1.00 23.43 33 ILE C O 1
ATOM 2292 N N . HIS C 1 34 ? 30.257 -3.222 8.071 1.00 22.00 34 HIS C N 1
ATOM 2293 C CA . HIS C 1 34 ? 30.839 -2.262 7.155 1.00 20.43 34 HIS C CA 1
ATOM 2294 C C . HIS C 1 34 ? 30.314 -2.584 5.764 1.00 19.42 34 HIS C C 1
ATOM 2295 O O . HIS C 1 34 ? 30.188 -3.757 5.407 1.00 19.20 34 HIS C O 1
ATOM 2302 N N . VAL C 1 35 ? 30.015 -1.550 4.980 1.00 19.05 35 VAL C N 1
ATOM 2303 C CA . VAL C 1 35 ? 29.597 -1.731 3.590 1.00 18.59 35 VAL C CA 1
ATOM 2304 C C . VAL C 1 35 ? 30.345 -0.729 2.712 1.00 17.64 35 VAL C C 1
ATOM 2305 O O . VAL C 1 35 ? 30.344 0.478 2.985 1.00 18.07 35 VAL C O 1
ATOM 2309 N N . ALA C 1 36 ? 31.007 -1.239 1.673 1.00 17.42 36 ALA C N 1
ATOM 2310 C CA . ALA C 1 36 ? 31.774 -0.437 0.733 1.00 17.15 36 ALA C CA 1
ATOM 2311 C C . ALA C 1 36 ? 31.176 -0.571 -0.661 1.00 17.95 36 ALA C C 1
ATOM 2312 O O . ALA C 1 36 ? 30.886 -1.682 -1.119 1.00 18.70 36 ALA C O 1
ATOM 2314 N N . VAL C 1 37 ? 31.027 0.550 -1.356 1.00 18.18 37 VAL C N 1
ATOM 2315 C CA . VAL C 1 37 ? 30.594 0.551 -2.752 1.00 19.93 37 VAL C CA 1
ATOM 2316 C C . VAL C 1 37 ? 31.673 1.255 -3.552 1.00 19.57 37 VAL C C 1
ATOM 2317 O O . VAL C 1 37 ? 32.083 2.365 -3.195 1.00 18.96 37 VAL C O 1
ATOM 2321 N N . VAL C 1 38 ? 32.124 0.620 -4.631 1.00 20.32 38 VAL C N 1
ATOM 2322 C CA . VAL C 1 38 ? 33.186 1.161 -5.464 1.00 20.30 38 VAL C CA 1
ATOM 2323 C C . VAL C 1 38 ? 32.686 1.234 -6.903 1.00 23.45 38 VAL C C 1
ATOM 2324 O O . VAL C 1 38 ? 31.746 0.535 -7.298 1.00 26.07 38 VAL C O 1
ATOM 2328 N N . ASP C 1 39 ? 33.360 2.077 -7.693 1.00 24.32 39 ASP C N 1
ATOM 2329 C CA . ASP C 1 39 ? 33.017 2.276 -9.091 1.00 27.25 39 ASP C CA 1
ATOM 2330 C C . ASP C 1 39 ? 33.744 1.254 -9.972 1.00 29.95 39 ASP C C 1
ATOM 2331 O O . ASP C 1 39 ? 34.354 0.295 -9.484 1.00 29.61 39 ASP C O 1
ATOM 2336 N N . ARG C 1 40 ? 33.646 1.419 -11.300 1.00 34.16 40 ARG C N 1
ATOM 2337 C CA . ARG C 1 40 ? 34.183 0.410 -12.258 1.00 34.65 40 ARG C CA 1
ATOM 2338 C C . ARG C 1 40 ? 35.704 0.272 -12.138 1.00 33.43 40 ARG C C 1
ATOM 2339 O O . ARG C 1 40 ? 36.235 -0.776 -12.501 1.00 33.40 40 ARG C O 1
ATOM 2347 N N . ALA C 1 41 ? 36.350 1.327 -11.700 1.00 30.18 41 ALA C N 1
ATOM 2348 C CA . ALA C 1 41 ? 37.799 1.277 -11.532 1.00 28.37 41 ALA C CA 1
ATOM 2349 C C . ALA C 1 41 ? 38.200 0.844 -10.127 1.00 26.14 41 ALA C C 1
ATOM 2350 O O . ALA C 1 41 ? 39.382 0.924 -9.774 1.00 24.92 41 ALA C O 1
ATOM 2352 N N . GLY C 1 42 ? 37.242 0.413 -9.309 1.00 26.56 42 GLY C N 1
ATOM 2353 C CA . GLY C 1 42 ? 37.546 -0.016 -7.963 1.00 24.13 42 GLY C CA 1
ATOM 2354 C C . GLY C 1 42 ? 37.773 1.110 -6.983 1.00 22.12 42 GLY C C 1
ATOM 2355 O O . GLY C 1 42 ? 38.265 0.859 -5.875 1.00 20.20 42 GLY C O 1
ATOM 2356 N N . LEU C 1 43 ? 37.443 2.339 -7.357 1.00 23.28 43 LEU C N 1
ATOM 2357 C CA . LEU C 1 43 ? 37.640 3.500 -6.500 1.00 21.65 43 LEU C CA 1
ATOM 2358 C C . LEU C 1 43 ? 36.411 3.708 -5.627 1.00 20.86 43 LEU C C 1
ATOM 2359 O O . LEU C 1 43 ? 35.281 3.439 -6.049 1.00 22.53 43 LEU C O 1
ATOM 2364 N N . ASN C 1 44 ? 36.637 4.227 -4.418 1.00 19.69 44 ASN C N 1
ATOM 2365 C CA . ASN C 1 44 ? 35.537 4.437 -3.478 1.00 18.85 44 ASN C CA 1
ATOM 2366 C C . ASN C 1 44 ? 34.439 5.289 -4.097 1.00 19.53 44 ASN C C 1
ATOM 2367 O O . ASN C 1 44 ? 34.712 6.277 -4.787 1.00 20.26 44 ASN C O 1
ATOM 2372 N N . LEU C 1 45 ? 33.183 4.910 -3.838 1.00 19.25 45 LEU C N 1
ATOM 2373 C CA . LEU C 1 45 ? 32.051 5.818 -3.980 1.00 19.32 45 LEU C CA 1
ATOM 2374 C C . LEU C 1 45 ? 31.447 6.156 -2.623 1.00 17.83 45 LEU C C 1
ATOM 2375 O O . LEU C 1 45 ? 31.379 7.334 -2.258 1.00 17.52 45 LEU C O 1
ATOM 2380 N N . VAL C 1 46 ? 31.018 5.155 -1.851 1.00 18.79 46 VAL C N 1
ATOM 2381 C CA . VAL C 1 46 ? 30.617 5.371 -0.460 1.00 18.08 46 VAL C CA 1
ATOM 2382 C C . VAL C 1 46 ? 31.072 4.174 0.367 1.00 18.56 46 VAL C C 1
ATOM 2383 O O . VAL C 1 46 ? 30.881 3.015 -0.030 1.00 19.37 46 VAL C O 1
ATOM 2387 N N . PHE C 1 47 ? 31.648 4.458 1.531 1.00 17.54 47 PHE C N 1
ATOM 2388 C CA . PHE C 1 47 ? 32.128 3.447 2.461 1.00 17.96 47 PHE C CA 1
ATOM 2389 C C . PHE C 1 47 ? 31.582 3.793 3.837 1.00 18.70 47 PHE C C 1
ATOM 2390 O O . PHE C 1 47 ? 31.918 4.846 4.384 1.00 18.37 47 PHE C O 1
ATOM 2398 N N . LEU C 1 48 ? 30.738 2.923 4.390 1.00 19.78 48 LEU C N 1
ATOM 2399 C CA . LEU C 1 48 ? 30.054 3.193 5.652 1.00 21.01 48 LEU C CA 1
ATOM 2400 C C . LEU C 1 48 ? 30.422 2.132 6.675 1.00 21.89 48 LEU C C 1
ATOM 2401 O O . LEU C 1 48 ? 30.374 0.933 6.369 1.00 22.08 48 LEU C O 1
ATOM 2406 N N . SER C 1 49 ? 30.741 2.572 7.900 1.00 21.19 49 SER C N 1
ATOM 2407 C CA . SER C 1 49 ? 31.100 1.681 9.007 1.00 21.09 49 SER C CA 1
ATOM 2408 C C . SER C 1 49 ? 30.150 1.939 10.172 1.00 22.50 49 SER C C 1
ATOM 2409 O O . SER C 1 49 ? 30.192 3.016 10.773 1.00 22.41 49 SER C O 1
ATOM 2412 N N . MET C 1 50 ? 29.327 0.954 10.521 1.00 18.27 50 MET C N 1
ATOM 2413 C CA . MET C 1 50 ? 28.453 1.084 11.693 1.00 19.74 50 MET C CA 1
ATOM 2414 C C . MET C 1 50 ? 29.258 0.926 12.982 1.00 19.00 50 MET C C 1
ATOM 2415 O O . MET C 1 50 ? 30.097 0.033 13.094 1.00 17.94 50 MET C O 1
ATOM 2420 N N . ASN C 1 51 ? 29.000 1.803 13.962 1.00 19.91 51 ASN C N 1
ATOM 2421 C CA . ASN C 1 51 ? 29.634 1.683 15.277 1.00 19.66 51 ASN C CA 1
ATOM 2422 C C . ASN C 1 51 ? 29.461 0.273 15.819 1.00 20.55 51 ASN C C 1
ATOM 2423 O O . ASN C 1 51 ? 28.374 -0.298 15.749 1.00 22.42 51 ASN C O 1
ATOM 2428 N N . GLY C 1 52 ? 30.536 -0.287 16.364 1.00 20.11 52 GLY C N 1
ATOM 2429 C CA . GLY C 1 52 ? 30.461 -1.603 16.957 1.00 20.70 52 GLY C CA 1
ATOM 2430 C C . GLY C 1 52 ? 30.681 -2.761 16.004 1.00 19.88 52 GLY C C 1
ATOM 2431 O O . GLY C 1 52 ? 30.651 -3.906 16.450 1.00 20.34 52 GLY C O 1
ATOM 2432 N N . ALA C 1 53 ? 30.897 -2.505 14.718 1.00 18.91 53 ALA C N 1
ATOM 2433 C CA . ALA C 1 53 ? 31.260 -3.578 13.805 1.00 18.43 53 ALA C CA 1
ATOM 2434 C C . ALA C 1 53 ? 32.715 -3.996 14.045 1.00 17.88 53 ALA C C 1
ATOM 2435 O O . ALA C 1 53 ? 33.532 -3.222 14.552 1.00 17.78 53 ALA C O 1
ATOM 2437 N N . PHE C 1 54 ? 33.037 -5.239 13.677 1.00 17.95 54 PHE C N 1
ATOM 2438 C CA . PHE C 1 54 ? 34.395 -5.751 13.874 1.00 18.15 54 PHE C CA 1
ATOM 2439 C C . PHE C 1 54 ? 35.432 -4.839 13.210 1.00 17.95 54 PHE C C 1
ATOM 2440 O O . PHE C 1 54 ? 35.226 -4.343 12.103 1.00 17.36 54 PHE C O 1
ATOM 2448 N N . LEU C 1 55 ? 36.577 -4.650 13.877 1.00 19.64 55 LEU C N 1
ATOM 2449 C CA . LEU C 1 55 ? 37.598 -3.728 13.358 1.00 20.21 55 LEU C CA 1
ATOM 2450 C C . LEU C 1 55 ? 38.154 -4.201 12.012 1.00 19.60 55 LEU C C 1
ATOM 2451 O O . LEU C 1 55 ? 38.252 -3.426 11.049 1.00 19.46 55 LEU C O 1
ATOM 2456 N N . HIS C 1 56 ? 38.485 -5.485 11.924 1.00 19.94 56 HIS C N 1
ATOM 2457 C CA . HIS C 1 56 ? 39.016 -6.052 10.689 1.00 19.25 56 HIS C CA 1
ATOM 2458 C C . HIS C 1 56 ? 38.011 -6.000 9.552 1.00 18.17 56 HIS C C 1
ATOM 2459 O O . HIS C 1 56 ? 38.401 -6.118 8.382 1.00 17.88 56 HIS C O 1
ATOM 2466 N N . SER C 1 57 ? 36.718 -5.892 9.863 1.00 18.35 57 SER C N 1
ATOM 2467 C CA . SER C 1 57 ? 35.738 -5.959 8.788 1.00 17.72 57 SER C CA 1
ATOM 2468 C C . SER C 1 57 ? 35.769 -4.711 7.923 1.00 17.80 57 SER C C 1
ATOM 2469 O O . SER C 1 57 ? 35.290 -4.766 6.777 1.00 17.67 57 SER C O 1
ATOM 2472 N N . ALA C 1 58 ? 36.401 -3.624 8.392 1.00 17.25 58 ALA C N 1
ATOM 2473 C CA . ALA C 1 58 ? 36.460 -2.432 7.545 1.00 17.64 58 ALA C CA 1
ATOM 2474 C C . ALA C 1 58 ? 37.144 -2.746 6.223 1.00 18.00 58 ALA C C 1
ATOM 2475 O O . ALA C 1 58 ? 36.537 -2.639 5.140 1.00 17.80 58 ALA C O 1
ATOM 2477 N N . ASP C 1 59 ? 38.403 -3.196 6.303 1.00 19.40 59 ASP C N 1
ATOM 2478 C CA . ASP C 1 59 ? 39.147 -3.522 5.097 1.00 19.47 59 ASP C CA 1
ATOM 2479 C C . ASP C 1 59 ? 38.545 -4.717 4.377 1.00 18.40 59 ASP C C 1
ATOM 2480 O O . ASP C 1 59 ? 38.593 -4.760 3.139 1.00 18.42 59 ASP C O 1
ATOM 2485 N N . ILE C 1 60 ? 37.914 -5.660 5.105 1.00 17.17 60 ILE C N 1
ATOM 2486 C CA . ILE C 1 60 ? 37.329 -6.792 4.387 1.00 16.69 60 ILE C CA 1
ATOM 2487 C C . ILE C 1 60 ? 36.229 -6.290 3.462 1.00 17.02 60 ILE C C 1
ATOM 2488 O O . ILE C 1 60 ? 36.155 -6.679 2.280 1.00 17.15 60 ILE C O 1
ATOM 2493 N N . ALA C 1 61 ? 35.403 -5.358 3.960 1.00 16.80 61 ALA C N 1
ATOM 2494 C CA . ALA C 1 61 ? 34.317 -4.861 3.123 1.00 17.50 61 ALA C CA 1
ATOM 2495 C C . ALA C 1 61 ? 34.876 -4.170 1.890 1.00 17.98 61 ALA C C 1
ATOM 2496 O O . ALA C 1 61 ? 34.419 -4.421 0.760 1.00 18.64 61 ALA C O 1
ATOM 2498 N N . ARG C 1 62 ? 35.901 -3.334 2.085 1.00 18.95 62 ARG C N 1
ATOM 2499 C CA . ARG C 1 62 ? 36.466 -2.622 0.949 1.00 19.71 62 ARG C CA 1
ATOM 2500 C C . ARG C 1 62 ? 37.035 -3.620 -0.046 1.00 19.55 62 ARG C C 1
ATOM 2501 O O . ARG C 1 62 ? 36.787 -3.521 -1.255 1.00 20.13 62 ARG C O 1
ATOM 2509 N N . ASP C 1 63 ? 37.717 -4.649 0.462 1.00 18.62 63 ASP C N 1
ATOM 2510 C CA . ASP C 1 63 ? 38.350 -5.582 -0.457 1.00 18.48 63 ASP C CA 1
ATOM 2511 C C . ASP C 1 63 ? 37.303 -6.417 -1.177 1.00 18.74 63 ASP C C 1
ATOM 2512 O O . ASP C 1 63 ? 37.473 -6.737 -2.367 1.00 19.17 63 ASP C O 1
ATOM 2517 N N . LYS C 1 64 ? 36.181 -6.708 -0.503 1.00 18.71 64 LYS C N 1
ATOM 2518 C CA . LYS C 1 64 ? 35.125 -7.462 -1.167 1.00 19.36 64 LYS C CA 1
ATOM 2519 C C . LYS C 1 64 ? 34.580 -6.669 -2.339 1.00 20.63 64 LYS C C 1
ATOM 2520 O O . LYS C 1 64 ? 34.436 -7.192 -3.460 1.00 21.28 64 LYS C O 1
ATOM 2526 N N . ALA C 1 65 ? 34.327 -5.378 -2.107 1.00 19.75 65 ALA C N 1
ATOM 2527 C CA . ALA C 1 65 ? 33.782 -4.559 -3.179 1.00 20.85 65 ALA C CA 1
ATOM 2528 C C . ALA C 1 65 ? 34.761 -4.506 -4.328 1.00 20.89 65 ALA C C 1
ATOM 2529 O O . ALA C 1 65 ? 34.379 -4.697 -5.494 1.00 22.02 65 ALA C O 1
ATOM 2531 N N . TYR C 1 66 ? 36.045 -4.351 -3.992 1.00 20.05 66 TYR C N 1
ATOM 2532 C CA . TYR C 1 66 ? 37.076 -4.228 -5.011 1.00 20.50 66 TYR C CA 1
ATOM 2533 C C . TYR C 1 66 ? 37.182 -5.524 -5.794 1.00 20.61 66 TYR C C 1
ATOM 2534 O O . TYR C 1 66 ? 37.213 -5.511 -7.035 1.00 21.49 66 TYR C O 1
ATOM 2543 N N . THR C 1 67 ? 37.111 -6.664 -5.089 1.00 20.38 67 THR C N 1
ATOM 2544 C CA . THR C 1 67 ? 37.230 -7.932 -5.793 1.00 20.48 67 THR C CA 1
ATOM 2545 C C . THR C 1 67 ? 36.056 -8.105 -6.734 1.00 21.85 67 THR C C 1
ATOM 2546 O O . THR C 1 67 ? 36.235 -8.436 -7.920 1.00 22.50 67 THR C O 1
ATOM 2550 N N . ALA C 1 68 ? 34.858 -7.788 -6.245 1.00 22.21 68 ALA C N 1
ATOM 2551 C CA . ALA C 1 68 ? 33.685 -8.013 -7.074 1.00 23.47 68 ALA C CA 1
ATOM 2552 C C . ALA C 1 68 ? 33.691 -7.056 -8.250 1.00 24.80 68 ALA C C 1
ATOM 2553 O O . ALA C 1 68 ? 33.306 -7.433 -9.366 1.00 25.60 68 ALA C O 1
ATOM 2555 N N . ALA C 1 69 ? 34.169 -5.824 -8.034 1.00 24.68 69 ALA C N 1
ATOM 2556 C CA . ALA C 1 69 ? 34.176 -4.900 -9.159 1.00 25.73 69 ALA C CA 1
ATOM 2557 C C . ALA C 1 69 ? 35.272 -5.276 -10.133 1.00 25.74 69 ALA C C 1
ATOM 2558 O O . ALA C 1 69 ? 35.119 -5.082 -11.345 1.00 26.92 69 ALA C O 1
ATOM 2560 N N . GLY C 1 70 ? 36.374 -5.833 -9.619 1.00 24.80 70 GLY C N 1
ATOM 2561 C CA . GLY C 1 70 ? 37.521 -6.088 -10.465 1.00 24.80 70 GLY C CA 1
ATOM 2562 C C . GLY C 1 70 ? 37.347 -7.303 -11.348 1.00 25.25 70 GLY C C 1
ATOM 2563 O O . GLY C 1 70 ? 37.962 -7.381 -12.410 1.00 25.79 70 GLY C O 1
ATOM 2564 N N . PHE C 1 71 ? 36.529 -8.272 -10.921 1.00 25.57 71 PHE C N 1
ATOM 2565 C CA . PHE C 1 71 ? 36.331 -9.498 -11.683 1.00 25.98 71 PHE C CA 1
ATOM 2566 C C . PHE C 1 71 ? 34.927 -9.656 -12.241 1.00 27.16 71 PHE C C 1
ATOM 2567 O O . PHE C 1 71 ? 34.743 -10.434 -13.186 1.00 27.85 71 PHE C O 1
ATOM 2575 N N . GLY C 1 72 ? 33.934 -8.963 -11.679 1.00 23.48 72 GLY C N 1
ATOM 2576 C CA . GLY C 1 72 ? 32.587 -9.019 -12.215 1.00 25.09 72 GLY C CA 1
ATOM 2577 C C . GLY C 1 72 ? 31.739 -10.197 -11.790 1.00 26.95 72 GLY C C 1
ATOM 2578 O O . GLY C 1 72 ? 30.730 -10.479 -12.446 1.00 27.65 72 GLY C O 1
ATOM 2579 N N . PHE C 1 73 ? 32.101 -10.894 -10.719 1.00 27.24 73 PHE C N 1
ATOM 2580 C CA . PHE C 1 73 ? 31.298 -12.003 -10.222 1.00 27.73 73 PHE C CA 1
ATOM 2581 C C . PHE C 1 73 ? 31.416 -12.039 -8.703 1.00 27.68 73 PHE C C 1
ATOM 2582 O O . PHE C 1 73 ? 32.327 -11.419 -8.135 1.00 27.66 73 PHE C O 1
ATOM 2590 N N . PRO C 1 74 ? 30.464 -12.680 -8.014 1.00 27.20 74 PRO C N 1
ATOM 2591 C CA . PRO C 1 74 ? 30.457 -12.653 -6.542 1.00 27.05 74 PRO C CA 1
ATOM 2592 C C . PRO C 1 74 ? 31.697 -13.300 -5.940 1.00 27.91 74 PRO C C 1
ATOM 2593 O O . PRO C 1 74 ? 32.175 -14.330 -6.415 1.00 29.27 74 PRO C O 1
ATOM 2597 N N . THR C 1 75 ? 32.203 -12.695 -4.862 1.00 26.40 75 THR C N 1
ATOM 2598 C CA . THR C 1 75 ? 33.413 -13.212 -4.224 1.00 26.83 75 THR C CA 1
ATOM 2599 C C . THR C 1 75 ? 33.222 -14.636 -3.700 1.00 29.92 75 THR C C 1
ATOM 2600 O O . THR C 1 75 ? 34.154 -15.457 -3.760 1.00 31.45 75 THR C O 1
ATOM 2604 N N . GLY C 1 76 ? 32.012 -14.967 -3.247 1.00 29.77 76 GLY C N 1
ATOM 2605 C CA . GLY C 1 76 ? 31.758 -16.297 -2.726 1.00 33.77 76 GLY C CA 1
ATOM 2606 C C . GLY C 1 76 ? 31.933 -17.403 -3.745 1.00 34.00 76 GLY C C 1
ATOM 2607 O O . GLY C 1 76 ? 32.049 -18.567 -3.351 1.00 36.19 76 GLY C O 1
ATOM 2608 N N . GLN C 1 77 ? 31.980 -17.068 -5.045 1.00 35.28 77 GLN C N 1
ATOM 2609 C CA . GLN C 1 77 ? 32.126 -18.058 -6.121 1.00 35.25 77 GLN C CA 1
ATOM 2610 C C . GLN C 1 77 ? 33.596 -18.429 -6.429 1.00 34.90 77 GLN C C 1
ATOM 2611 O O . GLN C 1 77 ? 33.854 -19.365 -7.211 1.00 34.68 77 GLN C O 1
ATOM 2617 N N . TRP C 1 78 ? 34.560 -17.760 -5.818 1.00 33.40 78 TRP C N 1
ATOM 2618 C CA . TRP C 1 78 ? 35.967 -17.987 -6.236 1.00 31.92 78 TRP C CA 1
ATOM 2619 C C . TRP C 1 78 ? 36.426 -19.459 -6.159 1.00 32.56 78 TRP C C 1
ATOM 2620 O O . TRP C 1 78 ? 37.045 -19.913 -7.119 1.00 31.47 78 TRP C O 1
ATOM 2631 N N . LEU C 1 79 ? 36.139 -20.161 -5.071 1.00 32.94 79 LEU C N 1
ATOM 2632 C CA . LEU C 1 79 ? 36.691 -21.536 -4.924 1.00 33.27 79 LEU C CA 1
ATOM 2633 C C . LEU C 1 79 ? 36.000 -22.412 -5.987 1.00 34.15 79 LEU C C 1
ATOM 2634 O O . LEU C 1 79 ? 36.619 -23.379 -6.438 1.00 34.32 79 LEU C O 1
ATOM 2639 N N . GLN C 1 80 ? 34.785 -22.044 -6.379 1.00 39.32 80 GLN C N 1
ATOM 2640 C CA . GLN C 1 80 ? 34.060 -22.788 -7.434 1.00 39.39 80 GLN C CA 1
ATOM 2641 C C . GLN C 1 80 ? 34.772 -22.566 -8.768 1.00 39.19 80 GLN C C 1
ATOM 2642 O O . GLN C 1 80 ? 34.843 -23.511 -9.565 1.00 41.64 80 GLN C O 1
ATOM 2648 N N . VAL C 1 81 ? 35.258 -21.352 -8.996 1.00 34.99 81 VAL C N 1
ATOM 2649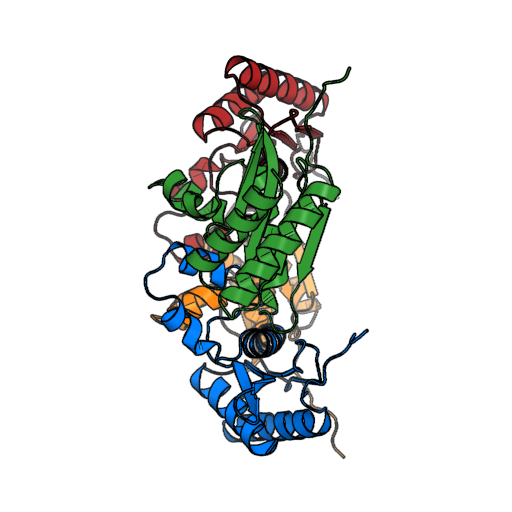 C CA . VAL C 1 81 ? 35.983 -21.006 -10.249 1.00 35.11 81 VAL C CA 1
ATOM 2650 C C . VAL C 1 81 ? 37.378 -21.638 -10.251 1.00 35.45 81 VAL C C 1
ATOM 2651 O O . VAL C 1 81 ? 37.841 -22.046 -11.326 1.00 37.03 81 VAL C O 1
ATOM 2655 N N . LEU C 1 82 ? 37.991 -21.735 -9.079 1.00 33.41 82 LEU C N 1
ATOM 2656 C CA . LEU C 1 82 ? 39.370 -22.269 -9.023 1.00 33.80 82 LEU C CA 1
ATOM 2657 C C . LEU C 1 82 ? 39.320 -23.792 -9.252 1.00 36.70 82 LEU C C 1
ATOM 2658 O O . LEU C 1 82 ? 40.274 -24.322 -9.846 1.00 37.96 82 LEU C O 1
ATOM 2663 N N . GLY C 1 83 ? 38.261 -24.448 -8.788 1.00 42.24 83 GLY C N 1
ATOM 2664 C CA . GLY C 1 83 ? 38.159 -25.879 -9.015 1.00 45.32 83 GLY C CA 1
ATOM 2665 C C . GLY C 1 83 ? 39.327 -26.618 -8.396 1.00 46.64 83 GLY C C 1
ATOM 2666 O O . GLY C 1 83 ? 39.778 -26.303 -7.290 1.00 47.74 83 GLY C O 1
ATOM 2667 N N . ASP C 1 84 ? 39.852 -27.591 -9.142 1.00 48.86 84 ASP C N 1
ATOM 2668 C CA . ASP C 1 84 ? 40.913 -28.482 -8.693 1.00 50.28 84 ASP C CA 1
ATOM 2669 C C . ASP C 1 84 ? 42.304 -28.011 -9.114 1.00 47.14 84 ASP C C 1
ATOM 2670 O O . ASP C 1 84 ? 43.254 -28.798 -9.051 1.00 47.84 84 ASP C O 1
ATOM 2675 N N . ASN C 1 85 ? 42.433 -26.783 -9.616 1.00 42.69 85 ASN C N 1
ATOM 2676 C CA . ASN C 1 85 ? 43.718 -26.263 -10.081 1.00 39.61 85 ASN C CA 1
ATOM 2677 C C . ASN C 1 85 ? 44.538 -25.813 -8.878 1.00 39.44 85 ASN C C 1
ATOM 2678 O O . ASN C 1 85 ? 44.276 -24.748 -8.314 1.00 38.43 85 ASN C O 1
ATOM 2683 N N . GLU C 1 86 ? 45.560 -26.597 -8.507 1.00 40.03 86 GLU C N 1
ATOM 2684 C CA . GLU C 1 86 ? 46.309 -26.277 -7.290 1.00 40.13 86 GLU C CA 1
ATOM 2685 C C . GLU C 1 86 ? 47.162 -25.019 -7.439 1.00 36.32 86 GLU C C 1
ATOM 2686 O O . GLU C 1 86 ? 47.382 -24.302 -6.452 1.00 36.02 86 GLU C O 1
ATOM 2692 N N . ARG C 1 87 ? 47.663 -24.742 -8.644 1.00 33.31 87 ARG C N 1
ATOM 2693 C CA . ARG C 1 87 ? 48.396 -23.500 -8.870 1.00 30.58 87 ARG C CA 1
ATOM 2694 C C . ARG C 1 87 ? 47.521 -22.285 -8.580 1.00 29.41 87 ARG C C 1
ATOM 2695 O O . ARG C 1 87 ? 47.962 -21.334 -7.925 1.00 28.06 87 ARG C O 1
ATOM 2703 N N . LEU C 1 88 ? 46.275 -22.299 -9.055 1.00 31.02 88 LEU C N 1
ATOM 2704 C CA . LEU C 1 88 ? 45.381 -21.177 -8.803 1.00 30.20 88 LEU C CA 1
ATOM 2705 C C . LEU C 1 88 ? 44.916 -21.152 -7.350 1.00 31.86 88 LEU C C 1
ATOM 2706 O O . LEU C 1 88 ? 44.763 -20.074 -6.761 1.00 30.16 88 LEU C O 1
ATOM 2711 N N . ARG C 1 89 ? 44.674 -22.325 -6.756 1.00 33.36 89 ARG C N 1
ATOM 2712 C CA . ARG C 1 89 ? 44.240 -22.360 -5.361 1.00 36.36 89 ARG C CA 1
ATOM 2713 C C . ARG C 1 89 ? 45.304 -21.798 -4.429 1.00 33.07 89 ARG C C 1
ATOM 2714 O O . ARG C 1 89 ? 44.969 -21.196 -3.402 1.00 32.63 89 ARG C O 1
ATOM 2722 N N . ILE C 1 90 ? 46.583 -21.981 -4.761 1.00 33.48 90 ILE C N 1
ATOM 2723 C CA . ILE C 1 90 ? 47.646 -21.383 -3.955 1.00 30.78 90 ILE C CA 1
ATOM 2724 C C . ILE C 1 90 ? 47.820 -19.905 -4.277 1.00 27.61 90 ILE C C 1
ATOM 2725 O O . ILE C 1 90 ? 47.935 -19.070 -3.372 1.00 25.88 90 ILE C O 1
ATOM 2730 N N . GLY C 1 91 ? 47.856 -19.556 -5.564 1.00 28.65 91 GLY C N 1
ATOM 2731 C CA . GLY C 1 91 ? 48.235 -18.209 -5.948 1.00 26.80 91 GLY C CA 1
ATOM 2732 C C . GLY C 1 91 ? 47.164 -17.138 -5.852 1.00 26.70 91 GLY C C 1
ATOM 2733 O O . GLY C 1 91 ? 47.450 -15.999 -5.471 1.00 26.31 91 GLY C O 1
ATOM 2734 N N . ILE C 1 92 ? 45.931 -17.470 -6.211 1.00 26.98 92 ILE C N 1
ATOM 2735 C CA . ILE C 1 92 ? 44.870 -16.458 -6.266 1.00 26.17 92 ILE C CA 1
ATOM 2736 C C . ILE C 1 92 ? 44.492 -15.932 -4.880 1.00 27.06 92 ILE C C 1
ATOM 2737 O O . ILE C 1 92 ? 44.420 -14.703 -4.695 1.00 26.71 92 ILE C O 1
ATOM 2742 N N . PRO C 1 93 ? 44.254 -16.784 -3.872 1.00 28.67 93 PRO C N 1
ATOM 2743 C CA . PRO C 1 93 ? 43.939 -16.255 -2.531 1.00 29.97 93 PRO C CA 1
ATOM 2744 C C . PRO C 1 93 ? 45.084 -15.496 -1.866 1.00 31.74 93 PRO C C 1
ATOM 2745 O O . PRO C 1 93 ? 44.854 -14.850 -0.833 1.00 31.74 93 PRO C O 1
ATOM 2749 N N . ALA C 1 94 ? 46.301 -15.579 -2.396 1.00 30.21 94 ALA C N 1
ATOM 2750 C CA . ALA C 1 94 ? 47.433 -14.841 -1.856 1.00 30.17 94 ALA C CA 1
ATOM 2751 C C . ALA C 1 94 ? 47.538 -13.416 -2.389 1.00 29.66 94 ALA C C 1
ATOM 2752 O O . ALA C 1 94 ? 48.366 -12.652 -1.886 1.00 30.00 94 ALA C O 1
ATOM 2754 N N . ARG C 1 95 ? 46.717 -13.031 -3.368 1.00 28.73 95 ARG C N 1
ATOM 2755 C CA . ARG C 1 95 ? 46.820 -11.690 -3.932 1.00 28.53 95 ARG C CA 1
ATOM 2756 C C . ARG C 1 95 ? 46.293 -10.642 -2.954 1.00 28.45 95 ARG C C 1
ATOM 2757 O O . ARG C 1 95 ? 45.277 -10.845 -2.278 1.00 26.77 95 ARG C O 1
ATOM 2765 N N . GLU C 1 96 ? 46.975 -9.501 -2.902 1.00 30.97 96 GLU C N 1
ATOM 2766 C CA . GLU C 1 96 ? 46.507 -8.407 -2.059 1.00 30.12 96 GLU C CA 1
ATOM 2767 C C . GLU C 1 96 ? 45.111 -7.960 -2.474 1.00 28.29 96 GLU C C 1
ATOM 2768 O O . GLU C 1 96 ? 44.808 -7.845 -3.666 1.00 28.13 96 GLU C O 1
ATOM 2774 N N . ARG C 1 97 ? 44.264 -7.695 -1.476 1.00 26.29 97 ARG C N 1
ATOM 2775 C CA . ARG C 1 97 ? 42.899 -7.189 -1.630 1.00 25.06 97 ARG C CA 1
ATOM 2776 C C . ARG C 1 97 ? 41.958 -8.150 -2.345 1.00 24.01 97 ARG C C 1
ATOM 2777 O O . ARG C 1 97 ? 40.874 -7.735 -2.774 1.00 23.83 97 ARG C O 1
ATOM 2785 N N . LEU C 1 98 ? 42.316 -9.415 -2.501 1.00 23.77 98 LEU C N 1
ATOM 2786 C CA . LEU C 1 98 ? 41.443 -10.376 -3.170 1.00 23.01 98 LEU C CA 1
ATOM 2787 C C . LEU C 1 98 ? 40.754 -11.236 -2.110 1.00 22.81 98 LEU C C 1
ATOM 2788 O O . LEU C 1 98 ? 41.423 -11.890 -1.310 1.00 23.83 98 LEU C O 1
ATOM 2793 N N . VAL C 1 99 ? 39.421 -11.214 -2.085 1.00 22.59 99 VAL C N 1
ATOM 2794 C CA . VAL C 1 99 ? 38.641 -11.922 -1.069 1.00 23.11 99 VAL C CA 1
ATOM 2795 C C . VAL C 1 99 ? 37.906 -13.071 -1.744 1.00 23.18 99 VAL C C 1
ATOM 2796 O O . VAL C 1 99 ? 37.254 -12.871 -2.779 1.00 22.58 99 VAL C O 1
ATOM 2800 N N . VAL C 1 100 ? 38.016 -14.276 -1.172 1.00 23.82 100 VAL C N 1
ATOM 2801 C CA . VAL C 1 100 ? 37.386 -15.465 -1.742 1.00 24.29 100 VAL C CA 1
ATOM 2802 C C . VAL C 1 100 ? 36.233 -15.978 -0.886 1.00 25.66 100 VAL C C 1
ATOM 2803 O O . VAL C 1 100 ? 35.718 -17.072 -1.151 1.00 26.52 100 VAL C O 1
ATOM 2807 N N . PHE C 1 101 ? 35.815 -15.241 0.141 1.00 26.64 101 PHE C N 1
ATOM 2808 C CA . PHE C 1 101 ? 34.612 -15.634 0.863 1.00 28.28 101 PHE C CA 1
ATOM 2809 C C . PHE C 1 101 ? 33.473 -14.666 0.547 1.00 27.43 101 PHE C C 1
ATOM 2810 O O . PHE C 1 101 ? 33.674 -13.592 -0.029 1.00 25.90 101 PHE C O 1
ATOM 2818 N N . GLY C 1 102 ? 32.261 -15.084 0.908 1.00 27.66 102 GLY C N 1
ATOM 2819 C CA . GLY C 1 102 ? 31.067 -14.423 0.402 1.00 27.66 102 GLY C CA 1
ATOM 2820 C C . GLY C 1 102 ? 30.829 -13.059 1.021 1.00 27.99 102 GLY C C 1
ATOM 2821 O O . GLY C 1 102 ? 31.181 -12.790 2.172 1.00 28.75 102 GLY C O 1
ATOM 2822 N N . GLY C 1 103 ? 30.185 -12.185 0.241 1.00 27.48 103 GLY C N 1
ATOM 2823 C CA . GLY C 1 103 ? 29.854 -10.865 0.744 1.00 27.94 103 GLY C CA 1
ATOM 2824 C C . GLY C 1 103 ? 30.129 -9.727 -0.219 1.00 27.54 103 GLY C C 1
ATOM 2825 O O . GLY C 1 103 ? 29.722 -8.590 0.041 1.00 28.60 103 GLY C O 1
ATOM 2826 N N . GLY C 1 104 ? 30.846 -10.002 -1.307 1.00 30.08 104 GLY C N 1
ATOM 2827 C CA . GLY C 1 104 ? 31.062 -9.032 -2.378 1.00 26.80 104 GLY C CA 1
ATOM 2828 C C . GLY C 1 104 ? 30.253 -9.415 -3.609 1.00 26.25 104 GLY C C 1
ATOM 2829 O O . GLY C 1 104 ? 30.266 -10.573 -4.030 1.00 28.31 104 GLY C O 1
ATOM 2830 N N . LEU C 1 105 ? 29.542 -8.426 -4.169 1.00 24.05 105 LEU C N 1
ATOM 2831 C CA . LEU C 1 105 ? 28.709 -8.604 -5.353 1.00 24.61 105 LEU C CA 1
ATOM 2832 C C . LEU C 1 105 ? 29.037 -7.564 -6.419 1.00 23.58 105 LEU C C 1
ATOM 2833 O O . LEU C 1 105 ? 29.236 -6.384 -6.102 1.00 22.12 105 LEU C O 1
ATOM 2838 N N . PRO C 1 106 ? 29.098 -7.960 -7.690 1.00 25.49 106 PRO C N 1
ATOM 2839 C CA . PRO C 1 106 ? 29.271 -6.966 -8.748 1.00 25.39 106 PRO C CA 1
ATOM 2840 C C . PRO C 1 106 ? 27.992 -6.166 -8.938 1.00 27.44 106 PRO C C 1
ATOM 2841 O O . PRO C 1 106 ? 26.887 -6.641 -8.664 1.00 27.61 106 PRO C O 1
ATOM 2845 N N . VAL C 1 107 ? 28.146 -4.937 -9.410 1.00 27.41 107 VAL C N 1
ATOM 2846 C CA . VAL C 1 107 ? 27.010 -4.127 -9.840 1.00 30.88 107 VAL C CA 1
ATOM 2847 C C . VAL C 1 107 ? 26.910 -4.249 -11.353 1.00 35.53 107 VAL C C 1
ATOM 2848 O O . VAL C 1 107 ? 27.731 -3.682 -12.079 1.00 38.07 107 VAL C O 1
ATOM 2852 N N . LEU C 1 108 ? 25.904 -4.984 -11.838 1.00 37.46 108 LEU C N 1
ATOM 2853 C CA . LEU C 1 108 ? 25.746 -5.278 -13.258 1.00 41.07 108 LEU C CA 1
ATOM 2854 C C . LEU C 1 108 ? 24.618 -4.456 -13.858 1.00 43.80 108 LEU C C 1
ATOM 2855 O O . LEU C 1 108 ? 23.518 -4.395 -13.300 1.00 41.50 108 LEU C O 1
ATOM 2860 N N . LEU C 1 109 ? 24.889 -3.850 -15.008 1.00 44.65 109 LEU C N 1
ATOM 2861 C CA . LEU C 1 109 ? 23.886 -3.088 -15.735 1.00 47.42 109 LEU C CA 1
ATOM 2862 C C . LEU C 1 109 ? 24.021 -3.440 -17.204 1.00 51.27 109 LEU C C 1
ATOM 2863 O O . LEU C 1 109 ? 25.055 -3.143 -17.812 1.00 53.26 109 LEU C O 1
ATOM 2868 N N . ASP C 1 110 ? 22.982 -4.062 -17.773 1.00 56.59 110 ASP C N 1
ATOM 2869 C CA . ASP C 1 110 ? 22.970 -4.432 -19.187 1.00 60.34 110 ASP C CA 1
ATOM 2870 C C . ASP C 1 110 ? 24.176 -5.305 -19.545 1.00 60.29 110 ASP C C 1
ATOM 2871 O O . ASP C 1 110 ? 24.912 -5.031 -20.496 1.00 63.04 110 ASP C O 1
ATOM 2876 N N . ARG C 1 111 ? 24.393 -6.345 -18.730 1.00 58.68 111 ARG C N 1
ATOM 2877 C CA . ARG C 1 111 ? 25.444 -7.353 -18.913 1.00 58.32 111 ARG C CA 1
ATOM 2878 C C . ARG C 1 111 ? 26.843 -6.802 -18.687 1.00 55.99 111 ARG C C 1
ATOM 2879 O O . ARG C 1 111 ? 27.816 -7.320 -19.241 1.00 56.67 111 ARG C O 1
ATOM 2887 N N . GLN C 1 112 ? 26.972 -5.748 -17.897 1.00 49.12 112 GLN C N 1
ATOM 2888 C CA . GLN C 1 112 ? 28.228 -5.018 -17.836 1.00 49.97 112 GLN C CA 1
ATOM 2889 C C . GLN C 1 112 ? 28.477 -4.632 -16.394 1.00 46.49 112 GLN C C 1
ATOM 2890 O O . GLN C 1 112 ? 27.572 -4.119 -15.732 1.00 47.31 112 GLN C O 1
ATOM 2896 N N . CYS C 1 113 ? 29.688 -4.883 -15.905 1.00 33.27 113 CYS C N 1
ATOM 2897 C CA . CYS C 1 113 ? 30.032 -4.558 -14.529 1.00 30.39 113 CYS C CA 1
ATOM 2898 C C . CYS C 1 113 ? 30.446 -3.094 -14.448 1.00 29.99 113 CYS C C 1
ATOM 2899 O O . CYS C 1 113 ? 31.367 -2.666 -15.150 1.00 30.49 113 CYS C O 1
ATOM 2902 N N . ILE C 1 114 ? 29.765 -2.328 -13.595 1.00 28.71 114 ILE C N 1
ATOM 2903 C CA . ILE C 1 114 ? 30.019 -0.903 -13.449 1.00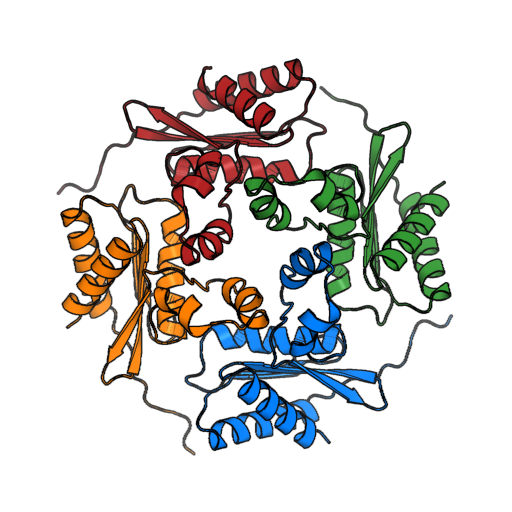 27.43 114 ILE C CA 1
ATOM 2904 C C . ILE C 1 114 ? 30.457 -0.540 -12.038 1.00 26.08 114 ILE C C 1
ATOM 2905 O O . ILE C 1 114 ? 30.569 0.641 -11.715 1.00 24.67 114 ILE C O 1
ATOM 2910 N N . GLY C 1 115 ? 30.703 -1.528 -11.189 1.00 26.22 115 GLY C N 1
ATOM 2911 C CA . GLY C 1 115 ? 31.091 -1.256 -9.822 1.00 25.01 115 GLY C CA 1
ATOM 2912 C C . GLY C 1 115 ? 30.927 -2.504 -8.977 1.00 25.95 115 GLY C C 1
ATOM 2913 O O . GLY C 1 115 ? 30.672 -3.592 -9.490 1.00 26.47 115 GLY C O 1
ATOM 2914 N N . GLY C 1 116 ? 31.045 -2.312 -7.672 1.00 24.18 116 GLY C N 1
ATOM 2915 C CA . GLY C 1 116 ? 30.964 -3.434 -6.747 1.00 23.77 116 GLY C CA 1
ATOM 2916 C C . GLY C 1 116 ? 30.478 -3.000 -5.383 1.00 22.58 116 GLY C C 1
ATOM 2917 O O . GLY C 1 116 ? 30.687 -1.859 -4.968 1.00 22.44 116 GLY C O 1
ATOM 2918 N N . ILE C 1 117 ? 29.852 -3.932 -4.664 1.00 22.93 117 ILE C N 1
ATOM 2919 C CA . ILE C 1 117 ? 29.429 -3.702 -3.288 1.00 22.05 117 ILE C CA 1
ATOM 2920 C C . ILE C 1 117 ? 29.958 -4.838 -2.420 1.00 20.95 117 ILE C C 1
ATOM 2921 O O . ILE C 1 117 ? 29.948 -6.006 -2.823 1.00 21.10 117 ILE C O 1
ATOM 2926 N N . GLY C 1 118 ? 30.466 -4.491 -1.246 1.00 19.77 118 GLY C N 1
ATOM 2927 C CA . GLY C 1 118 ? 31.010 -5.490 -0.344 1.00 19.35 118 GLY C CA 1
ATOM 2928 C C . GLY C 1 118 ? 30.550 -5.245 1.075 1.00 18.82 118 GLY C C 1
ATOM 2929 O O . GLY C 1 118 ? 30.505 -4.092 1.511 1.00 18.76 118 GLY C O 1
ATOM 2930 N N . VAL C 1 119 ? 30.168 -6.302 1.801 1.00 18.58 119 VAL C N 1
ATOM 2931 C CA . VAL C 1 119 ? 29.687 -6.178 3.177 1.00 18.87 119 VAL C CA 1
ATOM 2932 C C . VAL C 1 119 ? 30.488 -7.123 4.059 1.00 19.13 119 VAL C C 1
ATOM 2933 O O . VAL C 1 119 ? 30.728 -8.275 3.687 1.00 19.57 119 VAL C O 1
ATOM 2937 N N . SER C 1 120 ? 30.871 -6.652 5.244 1.00 18.94 120 SER C N 1
ATOM 2938 C CA . SER C 1 120 ? 31.542 -7.531 6.191 1.00 20.17 120 SER C CA 1
ATOM 2939 C C . SER C 1 120 ? 31.082 -7.198 7.599 1.00 20.90 120 SER C C 1
ATOM 2940 O O . SER C 1 120 ? 30.814 -6.039 7.917 1.00 20.53 120 SER C O 1
ATOM 2943 N N . GLY C 1 121 ? 30.999 -8.224 8.448 1.00 21.85 121 GLY C N 1
ATOM 2944 C CA . GLY C 1 121 ? 30.625 -8.001 9.835 1.00 23.18 121 GLY C CA 1
ATOM 2945 C C . GLY C 1 121 ? 29.662 -9.028 10.389 1.00 24.90 121 GLY C C 1
ATOM 2946 O O . GLY C 1 121 ? 29.538 -9.166 11.611 1.00 26.31 121 GLY C O 1
ATOM 2947 N N . GLY C 1 122 ? 28.961 -9.742 9.506 1.00 25.88 122 GLY C N 1
ATOM 2948 C CA . GLY C 1 122 ? 28.082 -10.826 9.913 1.00 28.92 122 GLY C CA 1
ATOM 2949 C C . GLY C 1 122 ? 28.567 -12.155 9.369 1.00 28.30 122 GLY C C 1
ATOM 2950 O O . GLY C 1 122 ? 29.746 -12.291 9.029 1.00 26.78 122 GLY C O 1
ATOM 2951 N N . SER C 1 123 ? 27.683 -13.147 9.289 1.00 30.77 123 SER C N 1
ATOM 2952 C CA . SER C 1 123 ? 28.010 -14.349 8.532 1.00 30.25 123 SER C CA 1
ATOM 2953 C C . SER C 1 123 ? 28.083 -14.020 7.044 1.00 28.48 123 SER C C 1
ATOM 2954 O O . SER C 1 123 ? 27.600 -12.976 6.598 1.00 27.70 123 SER C O 1
ATOM 2957 N N . GLU C 1 124 ? 28.674 -14.940 6.262 1.00 36.62 124 GLU C N 1
ATOM 2958 C CA . GLU C 1 124 ? 28.734 -14.744 4.813 1.00 35.21 124 GLU C CA 1
ATOM 2959 C C . GLU C 1 124 ? 27.340 -14.552 4.252 1.00 37.23 124 GLU C C 1
ATOM 2960 O O . GLU C 1 124 ? 27.117 -13.736 3.353 1.00 35.75 124 GLU C O 1
ATOM 2966 N N . GLU C 1 125 ? 26.398 -15.337 4.758 1.00 43.63 125 GLU C N 1
ATOM 2967 C CA . GLU C 1 125 ? 25.022 -15.285 4.299 1.00 44.43 125 GLU C CA 1
ATOM 2968 C C . GLU C 1 125 ? 24.360 -13.967 4.673 1.00 43.02 125 GLU C C 1
ATOM 2969 O O . GLU C 1 125 ? 23.633 -13.378 3.860 1.00 42.11 125 GLU C O 1
ATOM 2975 N N . GLN C 1 126 ? 24.615 -13.471 5.886 1.00 38.89 126 GLN C N 1
ATOM 2976 C CA . GLN C 1 126 ? 24.088 -12.161 6.250 1.00 36.26 126 GLN C CA 1
ATOM 2977 C C . GLN C 1 126 ? 24.743 -11.046 5.440 1.00 34.03 126 GLN C C 1
ATOM 2978 O O . GLN C 1 126 ? 24.071 -10.087 5.030 1.00 32.30 126 GLN C O 1
ATOM 2984 N N . ASP C 1 127 ? 26.060 -11.148 5.213 1.00 35.42 127 ASP C N 1
ATOM 2985 C CA . ASP C 1 127 ? 26.756 -10.148 4.407 1.00 32.97 127 ASP C CA 1
ATOM 2986 C C . ASP C 1 127 ? 26.149 -10.073 3.014 1.00 32.75 127 ASP C C 1
ATOM 2987 O O . ASP C 1 127 ? 25.875 -8.982 2.493 1.00 31.51 127 ASP C O 1
ATOM 2992 N N . GLU C 1 128 ? 25.938 -11.236 2.387 1.00 35.66 128 GLU C N 1
ATOM 2993 C CA . GLU C 1 128 ? 25.368 -11.237 1.047 1.00 36.02 128 GLU C CA 1
ATOM 2994 C C . GLU C 1 128 ? 23.960 -10.677 1.053 1.00 36.72 128 GLU C C 1
ATOM 2995 O O . GLU C 1 128 ? 23.591 -9.944 0.138 1.00 36.35 128 GLU C O 1
ATOM 3001 N N . ALA C 1 129 ? 23.159 -10.999 2.073 1.00 35.77 129 ALA C N 1
ATOM 3002 C CA . ALA C 1 129 ? 21.808 -10.444 2.129 1.00 36.06 129 ALA C CA 1
ATOM 3003 C C . ALA C 1 129 ? 21.838 -8.918 2.216 1.00 33.97 129 ALA C C 1
ATOM 3004 O O . ALA C 1 129 ? 21.056 -8.233 1.541 1.00 34.36 129 ALA C O 1
ATOM 3006 N N . CYS C 1 130 ? 22.747 -8.364 3.030 1.00 31.98 130 CYS C N 1
ATOM 3007 C CA . CYS C 1 130 ? 22.866 -6.906 3.116 1.00 29.92 130 CYS C CA 1
ATOM 3008 C C . CYS C 1 130 ? 23.332 -6.296 1.795 1.00 30.15 130 CYS C C 1
ATOM 3009 O O . CYS C 1 130 ? 22.812 -5.256 1.362 1.00 30.14 130 CYS C O 1
ATOM 3012 N N . ALA C 1 131 ? 24.294 -6.936 1.129 1.00 30.16 131 ALA C N 1
ATOM 3013 C CA . ALA C 1 131 ? 24.738 -6.455 -0.176 1.00 30.13 131 ALA C CA 1
ATOM 3014 C C . ALA C 1 131 ? 23.606 -6.480 -1.210 1.00 31.81 131 ALA C C 1
ATOM 3015 O O . ALA C 1 131 ? 23.470 -5.543 -2.006 1.00 32.13 131 ALA C O 1
ATOM 3017 N N . GLU C 1 132 ? 22.810 -7.563 -1.245 1.00 36.43 132 GLU C N 1
ATOM 3018 C CA . GLU C 1 132 ? 21.648 -7.616 -2.142 1.00 38.47 132 GLU C CA 1
ATOM 3019 C C . GLU C 1 132 ? 20.645 -6.513 -1.847 1.00 38.84 132 GLU C C 1
ATOM 3020 O O . GLU C 1 132 ? 20.059 -5.942 -2.776 1.00 40.43 132 GLU C O 1
ATOM 3026 N N . ALA C 1 133 ? 20.379 -6.238 -0.564 1.00 35.16 133 ALA C N 1
ATOM 3027 C CA . ALA C 1 133 ? 19.509 -5.105 -0.250 1.00 35.61 133 ALA C CA 1
ATOM 3028 C C . ALA C 1 133 ? 20.081 -3.811 -0.826 1.00 34.95 133 ALA C C 1
ATOM 3029 O O . ALA C 1 133 ? 19.345 -2.993 -1.399 1.00 36.39 133 ALA C O 1
ATOM 3031 N N . GLY C 1 134 ? 21.399 -3.630 -0.716 1.00 32.36 134 GLY C N 1
ATOM 3032 C CA . GLY C 1 134 ? 22.017 -2.439 -1.291 1.00 32.55 134 GLY C CA 1
ATOM 3033 C C . GLY C 1 134 ? 21.814 -2.344 -2.793 1.00 34.45 134 GLY C C 1
ATOM 3034 O O . GLY C 1 134 ? 21.428 -1.290 -3.329 1.00 36.01 134 GLY C O 1
ATOM 3035 N N . LEU C 1 135 ? 22.038 -3.457 -3.488 1.00 35.44 135 LEU C N 1
ATOM 3036 C CA . LEU C 1 135 ? 21.850 -3.495 -4.963 1.00 37.22 135 LEU C CA 1
ATOM 3037 C C . LEU C 1 135 ? 20.395 -3.120 -5.325 1.00 39.76 135 LEU C C 1
ATOM 3038 O O . LEU C 1 135 ? 20.206 -2.269 -6.191 1.00 41.30 135 LEU C O 1
ATOM 3043 N N . ARG C 1 136 ? 19.431 -3.747 -4.668 1.00 46.04 136 ARG C N 1
ATOM 3044 C CA . ARG C 1 136 ? 18.004 -3.482 -4.978 1.00 48.84 136 ARG C CA 1
ATOM 3045 C C . ARG C 1 136 ? 17.696 -1.993 -4.766 1.00 48.88 136 ARG C C 1
ATOM 3046 O O . ARG C 1 136 ? 16.928 -1.446 -5.564 1.00 51.32 136 ARG C O 1
ATOM 3054 N N . ALA C 1 137 ? 18.289 -1.359 -3.750 1.00 40.61 137 ALA C N 1
ATOM 3055 C CA . ALA C 1 137 ? 18.038 0.050 -3.458 1.00 41.21 137 ALA C CA 1
ATOM 3056 C C . ALA C 1 137 ? 18.650 0.920 -4.542 1.00 42.49 137 ALA C C 1
ATOM 3057 O O . ALA C 1 137 ? 18.160 2.028 -4.791 1.00 44.11 137 ALA C O 1
ATOM 3059 N N . MET C 1 138 ? 19.706 0.443 -5.202 1.00 42.37 138 MET C N 1
ATOM 3060 C CA . MET C 1 138 ? 20.260 1.208 -6.316 1.00 43.77 138 MET C CA 1
ATOM 3061 C C . MET C 1 138 ? 19.197 1.452 -7.386 1.00 46.32 138 MET C C 1
ATOM 3062 O O . MET C 1 138 ? 19.037 2.575 -7.878 1.00 47.99 138 MET C O 1
ATOM 3067 N N . LEU C 1 139 ? 18.480 0.401 -7.774 1.00 53.54 139 LEU C N 1
ATOM 3068 C CA . LEU C 1 139 ? 17.375 0.482 -8.740 1.00 56.67 139 LEU C CA 1
ATOM 3069 C C . LEU C 1 139 ? 16.162 1.284 -8.265 1.00 58.07 139 LEU C C 1
ATOM 3070 O O . LEU C 1 139 ? 15.566 0.991 -7.226 1.00 57.50 139 LEU C O 1
ATOM 3075 N N . MET D 1 1 ? 92.602 -3.595 -11.569 1.00 52.50 1 MET D N 1
ATOM 3076 C CA . MET D 1 1 ? 91.937 -4.827 -11.146 1.00 53.62 1 MET D CA 1
ATOM 3077 C C . MET D 1 1 ? 90.618 -4.964 -11.912 1.00 51.08 1 MET D C 1
ATOM 3078 O O . MET D 1 1 ? 90.012 -3.916 -12.238 1.00 49.10 1 MET D O 1
ATOM 3083 N N . ILE D 1 2 ? 90.079 -6.180 -12.022 1.00 48.14 2 ILE D N 1
ATOM 3084 C CA . ILE D 1 2 ? 88.736 -6.344 -12.660 1.00 46.04 2 ILE D CA 1
ATOM 3085 C C . ILE D 1 2 ? 87.642 -5.857 -11.695 1.00 46.08 2 ILE D C 1
ATOM 3086 O O . ILE D 1 2 ? 87.597 -6.359 -10.559 1.00 48.67 2 ILE D O 1
ATOM 3091 N N . ILE D 1 3 ? 86.809 -4.899 -12.114 1.00 45.32 3 ILE D N 1
ATOM 3092 C CA . ILE D 1 3 ? 85.692 -4.442 -11.302 1.00 45.84 3 ILE D CA 1
ATOM 3093 C C . ILE D 1 3 ? 84.358 -4.636 -12.023 1.00 42.79 3 ILE D C 1
ATOM 3094 O O . ILE D 1 3 ? 83.299 -4.275 -11.491 1.00 42.37 3 ILE D O 1
ATOM 3099 N N . SER D 1 4 ? 84.381 -5.192 -13.229 1.00 39.31 4 SER D N 1
ATOM 3100 C CA . SER D 1 4 ? 83.165 -5.215 -14.018 1.00 36.99 4 SER D CA 1
ATOM 3101 C C . SER D 1 4 ? 82.983 -6.542 -14.747 1.00 37.59 4 SER D C 1
ATOM 3102 O O . SER D 1 4 ? 83.916 -7.326 -14.930 1.00 38.92 4 SER D O 1
ATOM 3105 N N . THR D 1 5 ? 81.737 -6.772 -15.155 1.00 36.77 5 THR D N 1
ATOM 3106 C CA . THR D 1 5 ? 81.336 -7.912 -15.960 1.00 37.19 5 THR D CA 1
ATOM 3107 C C . THR D 1 5 ? 80.372 -7.393 -17.013 1.00 36.51 5 THR D C 1
ATOM 3108 O O . THR D 1 5 ? 79.718 -6.367 -16.816 1.00 35.46 5 THR D O 1
ATOM 3112 N N . LEU D 1 6 ? 80.328 -8.064 -18.153 1.00 39.26 6 LEU D N 1
ATOM 3113 C CA . LEU D 1 6 ? 79.438 -7.681 -19.241 1.00 38.86 6 LEU D CA 1
ATOM 3114 C C . LEU D 1 6 ? 78.172 -8.526 -19.168 1.00 38.18 6 LEU D C 1
ATOM 3115 O O . LEU D 1 6 ? 78.253 -9.751 -19.006 1.00 38.69 6 LEU D O 1
ATOM 3120 N N . GLU D 1 7 ? 77.011 -7.872 -19.256 1.00 38.58 7 GLU D N 1
ATOM 3121 C CA . GLU D 1 7 ? 75.710 -8.530 -19.182 1.00 37.90 7 GLU D CA 1
ATOM 3122 C C . GLU D 1 7 ? 74.905 -8.255 -20.438 1.00 37.99 7 GLU D C 1
ATOM 3123 O O . GLU D 1 7 ? 74.897 -7.134 -20.959 1.00 38.01 7 GLU D O 1
ATOM 3129 N N . THR D 1 8 ? 74.182 -9.271 -20.877 1.00 34.59 8 THR D N 1
ATOM 3130 C CA . THR D 1 8 ? 73.185 -9.110 -21.920 1.00 34.56 8 THR D CA 1
ATOM 3131 C C . THR D 1 8 ? 71.874 -8.669 -21.279 1.00 33.31 8 THR 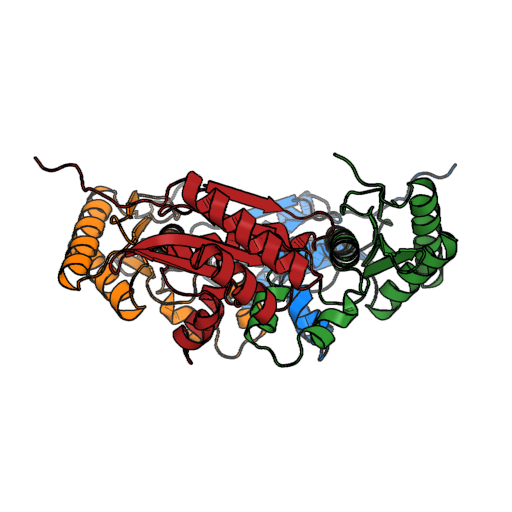D C 1
ATOM 3132 O O . THR D 1 8 ? 71.454 -9.233 -20.262 1.00 32.70 8 THR D O 1
ATOM 3136 N N . ASN D 1 9 ? 71.235 -7.652 -21.857 1.00 32.90 9 ASN D N 1
ATOM 3137 C CA . ASN D 1 9 ? 69.975 -7.154 -21.318 1.00 31.87 9 ASN D CA 1
ATOM 3138 C C . ASN D 1 9 ? 68.975 -6.939 -22.442 1.00 32.11 9 ASN D C 1
ATOM 3139 O O . ASN D 1 9 ? 69.342 -6.489 -23.531 1.00 32.86 9 ASN D O 1
ATOM 3144 N N . LEU D 1 10 ? 67.712 -7.251 -22.164 1.00 31.58 10 LEU D N 1
ATOM 3145 C CA . LEU D 1 10 ? 66.641 -7.019 -23.127 1.00 31.84 10 LEU D CA 1
ATOM 3146 C C . LEU D 1 10 ? 66.467 -5.522 -23.352 1.00 31.62 10 LEU D C 1
ATOM 3147 O O . LEU D 1 10 ? 66.621 -4.728 -22.423 1.00 30.87 10 LEU D O 1
ATOM 3152 N N . ILE D 1 11 ? 66.160 -5.127 -24.601 1.00 32.36 11 ILE D N 1
ATOM 3153 C CA . ILE D 1 11 ? 66.029 -3.711 -24.942 1.00 32.30 11 ILE D CA 1
ATOM 3154 C C . ILE D 1 11 ? 64.556 -3.344 -25.083 1.00 32.11 11 ILE D C 1
ATOM 3155 O O . ILE D 1 11 ? 63.699 -4.178 -25.407 1.00 32.39 11 ILE D O 1
ATOM 3160 N N . TRP D 1 12 ? 64.265 -2.063 -24.843 1.00 32.14 12 TRP D N 1
ATOM 3161 C CA . TRP D 1 12 ? 62.882 -1.610 -24.767 1.00 31.97 12 TRP D CA 1
ATOM 3162 C C . TRP D 1 12 ? 62.147 -1.755 -26.102 1.00 33.48 12 TRP D C 1
ATOM 3163 O O . TRP D 1 12 ? 60.928 -1.959 -26.109 1.00 33.47 12 TRP D O 1
ATOM 3174 N N . GLN D 1 13 ? 62.855 -1.668 -27.235 1.00 34.49 13 GLN D N 1
ATOM 3175 C CA . GLN D 1 13 ? 62.195 -1.829 -28.534 1.00 36.12 13 GLN D CA 1
ATOM 3176 C C . GLN D 1 13 ? 61.627 -3.237 -28.700 1.00 36.48 13 GLN D C 1
ATOM 3177 O O . GLN D 1 13 ? 60.521 -3.422 -29.231 1.00 37.22 13 GLN D O 1
ATOM 3183 N N . ALA D 1 14 ? 62.368 -4.243 -28.235 1.00 35.93 14 ALA D N 1
ATOM 3184 C CA . ALA D 1 14 ? 61.883 -5.616 -28.323 1.00 36.26 14 ALA D CA 1
ATOM 3185 C C . ALA D 1 14 ? 60.703 -5.832 -27.388 1.00 35.10 14 ALA D C 1
ATOM 3186 O O . ALA D 1 14 ? 59.733 -6.510 -27.749 1.00 35.71 14 ALA D O 1
ATOM 3188 N N . ALA D 1 15 ? 60.761 -5.251 -26.186 1.00 34.19 15 ALA D N 1
ATOM 3189 C CA . ALA D 1 15 ? 59.622 -5.326 -25.279 1.00 33.10 15 ALA D CA 1
ATOM 3190 C C . ALA D 1 15 ? 58.387 -4.694 -25.903 1.00 33.77 15 ALA D C 1
ATOM 3191 O O . ALA D 1 15 ? 57.268 -5.189 -25.722 1.00 33.64 15 ALA D O 1
ATOM 3193 N N . LEU D 1 16 ? 58.569 -3.582 -26.618 1.00 35.70 16 LEU D N 1
ATOM 3194 C CA . LEU D 1 16 ? 57.434 -2.903 -27.237 1.00 36.42 16 LEU D CA 1
ATOM 3195 C C . LEU D 1 16 ? 56.804 -3.788 -28.303 1.00 37.96 16 LEU D C 1
ATOM 3196 O O . LEU D 1 16 ? 55.572 -3.937 -28.363 1.00 38.13 16 LEU D O 1
ATOM 3201 N N . ARG D 1 17 ? 57.646 -4.399 -29.148 1.00 39.01 17 ARG D N 1
ATOM 3202 C CA . ARG D 1 17 ? 57.139 -5.391 -30.090 1.00 40.54 17 ARG D CA 1
ATOM 3203 C C . ARG D 1 17 ? 56.386 -6.501 -29.361 1.00 39.80 17 ARG D C 1
ATOM 3204 O O . ARG D 1 17 ? 55.348 -6.983 -29.838 1.00 40.68 17 ARG D O 1
ATOM 3212 N N . ALA D 1 18 ? 56.902 -6.925 -28.202 1.00 36.76 18 ALA D N 1
ATOM 3213 C CA . ALA D 1 18 ? 56.297 -8.027 -27.462 1.00 36.07 18 ALA D CA 1
ATOM 3214 C C . ALA D 1 18 ? 54.899 -7.673 -26.966 1.00 35.41 18 ALA D C 1
ATOM 3215 O O . ALA D 1 18 ? 53.971 -8.483 -27.066 1.00 35.83 18 ALA D O 1
ATOM 3217 N N . VAL D 1 19 ? 54.742 -6.482 -26.389 1.00 34.15 19 VAL D N 1
ATOM 3218 C CA . VAL D 1 19 ? 53.432 -6.115 -25.856 1.00 33.45 19 VAL D CA 1
ATOM 3219 C C . VAL D 1 19 ? 52.448 -5.901 -27.000 1.00 35.00 19 VAL D C 1
ATOM 3220 O O . VAL D 1 19 ? 51.257 -6.224 -26.868 1.00 35.00 19 VAL D O 1
ATOM 3224 N N . GLN D 1 20 ? 52.930 -5.412 -28.153 1.00 39.07 20 GLN D N 1
ATOM 3225 C CA . GLN D 1 20 ? 52.061 -5.305 -29.325 1.00 40.82 20 GLN D CA 1
ATOM 3226 C C . GLN D 1 20 ? 51.552 -6.679 -29.757 1.00 41.85 20 GLN D C 1
ATOM 3227 O O . GLN D 1 20 ? 50.350 -6.869 -29.992 1.00 42.45 20 GLN D O 1
ATOM 3233 N N . ALA D 1 21 ? 52.453 -7.663 -29.839 1.00 39.47 21 ALA D N 1
ATOM 3234 C CA . ALA D 1 21 ? 52.038 -8.991 -30.282 1.00 40.59 21 ALA D CA 1
ATOM 3235 C C . ALA D 1 21 ? 51.143 -9.680 -29.256 1.00 39.40 21 ALA D C 1
ATOM 3236 O O . ALA D 1 21 ? 50.182 -10.366 -29.628 1.00 40.35 21 ALA D O 1
ATOM 3238 N N . ALA D 1 22 ? 51.437 -9.517 -27.961 1.00 37.41 22 ALA D N 1
ATOM 3239 C CA . ALA D 1 22 ? 50.605 -10.135 -26.931 1.00 36.27 22 ALA D CA 1
ATOM 3240 C C . ALA D 1 22 ? 49.200 -9.538 -26.918 1.00 36.25 22 ALA D C 1
ATOM 3241 O O . ALA D 1 22 ? 48.208 -10.270 -26.797 1.00 36.47 22 ALA D O 1
ATOM 3243 N N . SER D 1 23 ? 49.091 -8.213 -27.031 1.00 36.54 23 SER D N 1
ATOM 3244 C CA . SER D 1 23 ? 47.767 -7.598 -27.062 1.00 36.98 23 SER D CA 1
ATOM 3245 C C . SER D 1 23 ? 47.009 -7.972 -28.332 1.00 39.42 23 SER D C 1
ATOM 3246 O O . SER D 1 23 ? 45.789 -8.171 -28.291 1.00 40.04 23 SER D O 1
ATOM 3249 N N . ASP D 1 24 ? 47.702 -8.067 -29.472 1.00 41.59 24 ASP D N 1
ATOM 3250 C CA . ASP D 1 24 ? 47.024 -8.507 -30.688 1.00 44.02 24 ASP D CA 1
ATOM 3251 C C . ASP D 1 24 ? 46.496 -9.928 -30.531 1.00 44.32 24 ASP D C 1
ATOM 3252 O O . ASP D 1 24 ? 45.379 -10.241 -30.969 1.00 45.75 24 ASP D O 1
ATOM 3257 N N . HIS D 1 25 ? 47.278 -10.797 -29.881 1.00 43.73 25 HIS D N 1
ATOM 3258 C CA . HIS D 1 25 ? 46.805 -12.150 -29.615 1.00 43.89 25 HIS D CA 1
ATOM 3259 C C . HIS D 1 25 ? 45.582 -12.148 -28.701 1.00 43.07 25 HIS D C 1
ATOM 3260 O O . HIS D 1 25 ? 44.607 -12.874 -28.949 1.00 44.23 25 HIS D O 1
ATOM 3267 N N . ALA D 1 26 ? 45.601 -11.316 -27.655 1.00 39.21 26 ALA D N 1
ATOM 3268 C CA . ALA D 1 26 ? 44.430 -11.193 -26.792 1.00 38.45 26 ALA D CA 1
ATOM 3269 C C . ALA D 1 26 ? 43.206 -10.740 -27.579 1.00 40.28 26 ALA D C 1
ATOM 3270 O O . ALA D 1 26 ? 42.104 -11.262 -27.382 1.00 40.72 26 ALA D O 1
ATOM 3272 N N . SER D 1 27 ? 43.378 -9.749 -28.455 1.00 42.55 27 SER D N 1
ATOM 3273 C CA . SER D 1 27 ? 42.267 -9.278 -29.279 1.00 44.45 27 SER D CA 1
ATOM 3274 C C . SER D 1 27 ? 41.713 -10.400 -30.147 1.00 46.48 27 SER D C 1
ATOM 3275 O O . SER D 1 27 ? 40.491 -10.527 -30.303 1.00 47.52 27 SER D O 1
ATOM 3278 N N . ALA D 1 28 ? 42.600 -11.209 -30.736 1.00 47.40 28 ALA D N 1
ATOM 3279 C CA . ALA D 1 28 ? 42.150 -12.336 -31.554 1.00 49.39 28 ALA D CA 1
ATOM 3280 C C . ALA D 1 28 ? 41.392 -13.365 -30.724 1.00 48.73 28 ALA D C 1
ATOM 3281 O O . ALA D 1 28 ? 40.493 -14.039 -31.243 1.00 50.42 28 ALA D O 1
ATOM 3283 N N . LEU D 1 29 ? 41.749 -13.515 -29.446 1.00 46.70 29 LEU D N 1
ATOM 3284 C CA . LEU D 1 29 ? 41.041 -14.433 -28.561 1.00 45.95 29 LEU D CA 1
ATOM 3285 C C . LEU D 1 29 ? 39.753 -13.844 -27.993 1.00 45.59 29 LEU D C 1
ATOM 3286 O O . LEU D 1 29 ? 38.967 -14.583 -27.389 1.00 45.33 29 LEU D O 1
ATOM 3291 N N . GLY D 1 30 ? 39.512 -12.543 -28.169 1.00 44.19 30 GLY D N 1
ATOM 3292 C CA . GLY D 1 30 ? 38.355 -11.902 -27.570 1.00 43.73 30 GLY D CA 1
ATOM 3293 C C . GLY D 1 30 ? 38.479 -11.593 -26.094 1.00 41.17 30 GLY D C 1
ATOM 3294 O O . GLY D 1 30 ? 37.458 -11.465 -25.413 1.00 40.68 30 GLY D O 1
ATOM 3295 N N . ILE D 1 31 ? 39.698 -11.466 -25.572 1.00 40.58 31 ILE D N 1
ATOM 3296 C CA . ILE D 1 31 ? 39.925 -11.225 -24.152 1.00 38.17 31 ILE D CA 1
ATOM 3297 C C . ILE D 1 31 ? 40.708 -9.926 -23.966 1.00 37.15 31 ILE D C 1
ATOM 3298 O O . ILE D 1 31 ? 41.214 -9.336 -24.920 1.00 38.22 31 ILE D O 1
ATOM 3303 N N . ARG D 1 32 ? 40.785 -9.474 -22.707 1.00 35.26 32 ARG D N 1
ATOM 3304 C CA . ARG D 1 32 ? 41.491 -8.250 -22.347 1.00 34.14 32 ARG D CA 1
ATOM 3305 C C . ARG D 1 32 ? 42.546 -8.593 -21.305 1.00 32.13 32 ARG D C 1
ATOM 3306 O O . ARG D 1 32 ? 42.223 -9.172 -20.265 1.00 30.93 32 ARG D O 1
ATOM 3314 N N . ILE D 1 33 ? 43.800 -8.223 -21.568 1.00 30.63 33 ILE D N 1
ATOM 3315 C CA . ILE D 1 33 ? 44.905 -8.630 -20.707 1.00 28.93 33 ILE D CA 1
ATOM 3316 C C . ILE D 1 33 ? 45.738 -7.431 -20.276 1.00 27.78 33 ILE D C 1
ATOM 3317 O O . ILE D 1 33 ? 45.641 -6.331 -20.832 1.00 28.49 33 ILE D O 1
ATOM 3322 N N . HIS D 1 34 ? 46.541 -7.666 -19.234 1.00 26.67 34 HIS D N 1
ATOM 3323 C CA . HIS D 1 34 ? 47.727 -6.887 -18.925 1.00 26.12 34 HIS D CA 1
ATOM 3324 C C . HIS D 1 34 ? 48.931 -7.725 -19.334 1.00 26.64 34 HIS D C 1
ATOM 3325 O O . HIS D 1 34 ? 48.941 -8.939 -19.123 1.00 26.70 34 HIS D O 1
ATOM 3332 N N . VAL D 1 35 ? 49.948 -7.077 -19.902 1.00 26.83 35 VAL D N 1
ATOM 3333 C CA . VAL D 1 35 ? 51.205 -7.735 -20.254 1.00 27.28 35 VAL D CA 1
ATOM 3334 C C . VAL D 1 35 ? 52.354 -6.849 -19.796 1.00 26.59 35 VAL D C 1
ATOM 3335 O O . VAL D 1 35 ? 52.393 -5.652 -20.106 1.00 26.70 35 VAL D O 1
ATOM 3339 N N . ALA D 1 36 ? 53.269 -7.430 -19.027 1.00 25.88 36 ALA D N 1
ATOM 3340 C CA . ALA D 1 36 ? 54.427 -6.736 -18.495 1.00 25.22 36 ALA D CA 1
ATOM 3341 C C . ALA D 1 36 ? 55.676 -7.385 -19.061 1.00 25.88 36 ALA D C 1
ATOM 3342 O O . ALA D 1 36 ? 55.753 -8.605 -19.143 1.00 26.19 36 ALA D O 1
ATOM 3344 N N . VAL D 1 37 ? 56.639 -6.569 -19.473 1.00 26.18 37 VAL D N 1
ATOM 3345 C CA . VAL D 1 37 ? 57.951 -7.047 -19.893 1.00 26.68 37 VAL D CA 1
ATOM 3346 C C . VAL D 1 37 ? 58.978 -6.322 -19.041 1.00 25.75 37 VAL D C 1
ATOM 3347 O O . VAL D 1 37 ? 58.933 -5.096 -18.923 1.00 25.51 37 VAL D O 1
ATOM 3351 N N . VAL D 1 38 ? 59.883 -7.079 -18.430 1.00 25.28 38 VAL D N 1
ATOM 3352 C CA . VAL D 1 38 ? 60.900 -6.524 -17.552 1.00 24.44 38 VAL D CA 1
ATOM 3353 C C . VAL D 1 38 ? 62.259 -6.961 -18.071 1.00 25.04 38 VAL D C 1
ATOM 3354 O O . VAL D 1 38 ? 62.382 -7.951 -18.806 1.00 25.87 38 VAL D O 1
ATOM 3358 N N . ASP D 1 39 ? 63.286 -6.215 -17.656 1.00 25.85 39 ASP D N 1
ATOM 3359 C CA . ASP D 1 39 ? 64.658 -6.486 -18.063 1.00 26.35 39 ASP D CA 1
ATOM 3360 C C . ASP D 1 39 ? 65.293 -7.489 -17.098 1.00 25.62 39 ASP D C 1
ATOM 3361 O O . ASP D 1 39 ? 64.624 -8.070 -16.238 1.00 24.87 39 ASP D O 1
ATOM 3366 N N . ARG D 1 40 ? 66.602 -7.706 -17.242 1.00 30.94 40 ARG D N 1
ATOM 3367 C CA . ARG D 1 40 ? 67.264 -8.774 -16.501 1.00 31.98 40 ARG D CA 1
ATOM 3368 C C . ARG D 1 40 ? 67.325 -8.503 -15.003 1.00 30.95 40 ARG D C 1
ATOM 3369 O O . ARG D 1 40 ? 67.478 -9.446 -14.219 1.00 31.64 40 ARG D O 1
ATOM 3377 N N . ALA D 1 41 ? 67.208 -7.245 -14.588 1.00 28.89 41 ALA D N 1
ATOM 3378 C CA . ALA D 1 41 ? 67.141 -6.881 -13.182 1.00 27.95 41 ALA D CA 1
ATOM 3379 C C . ALA D 1 41 ? 65.709 -6.781 -12.672 1.00 26.82 41 ALA D C 1
ATOM 3380 O O . ALA D 1 41 ? 65.495 -6.299 -11.556 1.00 25.95 41 ALA D O 1
ATOM 3382 N N . GLY D 1 42 ? 64.729 -7.193 -13.469 1.00 26.73 42 GLY D N 1
ATOM 3383 C CA . GLY D 1 42 ? 63.348 -7.128 -13.044 1.00 25.85 42 GLY D CA 1
ATOM 3384 C C . GLY D 1 42 ? 62.727 -5.754 -13.153 1.00 24.60 42 GLY D C 1
ATOM 3385 O O . GLY D 1 42 ? 61.627 -5.542 -12.625 1.00 23.90 42 GLY D O 1
ATOM 3386 N N . LEU D 1 43 ? 63.385 -4.816 -13.825 1.00 25.55 43 LEU D N 1
ATOM 3387 C CA . LEU D 1 43 ? 62.874 -3.451 -13.940 1.00 24.56 43 LEU D CA 1
ATOM 3388 C C . LEU D 1 43 ? 61.971 -3.330 -15.165 1.00 24.73 43 LEU D C 1
ATOM 3389 O O . LEU D 1 43 ? 62.195 -3.989 -16.177 1.00 25.71 43 LEU D O 1
ATOM 3394 N N . ASN D 1 44 ? 60.946 -2.474 -15.079 1.00 23.40 44 ASN D N 1
ATOM 3395 C CA . ASN D 1 44 ? 60.021 -2.338 -16.207 1.00 23.70 44 ASN D CA 1
ATOM 3396 C C . ASN D 1 44 ? 60.764 -1.994 -17.492 1.00 25.02 44 ASN D C 1
ATOM 3397 O O . ASN D 1 44 ? 61.698 -1.193 -17.482 1.00 25.16 44 ASN D O 1
ATOM 3402 N N . LEU D 1 45 ? 60.354 -2.613 -18.603 1.00 25.01 45 LEU D N 1
ATOM 3403 C CA . LEU D 1 45 ? 60.641 -2.093 -19.936 1.00 25.86 45 LEU D CA 1
ATOM 3404 C C . LEU D 1 45 ? 59.369 -1.579 -20.597 1.00 25.63 45 LEU D C 1
ATOM 3405 O O . LEU D 1 45 ? 59.301 -0.404 -20.983 1.00 25.21 45 LEU D O 1
ATOM 3410 N N . VAL D 1 46 ? 58.340 -2.418 -20.733 1.00 26.43 46 VAL D N 1
ATOM 3411 C CA . VAL D 1 46 ? 57.024 -1.960 -21.187 1.00 26.24 46 VAL D CA 1
ATOM 3412 C C . VAL D 1 46 ? 55.950 -2.703 -20.416 1.00 25.76 46 VAL D C 1
ATOM 3413 O O . VAL D 1 46 ? 55.987 -3.934 -20.331 1.00 25.93 46 VAL D O 1
ATOM 3417 N N . PHE D 1 47 ? 54.953 -1.962 -19.923 1.00 25.25 47 PHE D N 1
ATOM 3418 C CA . PHE D 1 47 ? 53.825 -2.523 -19.186 1.00 24.66 47 PHE D CA 1
ATOM 3419 C C . PHE D 1 47 ? 52.542 -1.983 -19.812 1.00 25.10 47 PHE D C 1
ATOM 3420 O O . PHE D 1 47 ? 52.287 -0.773 -19.768 1.00 24.43 47 PHE D O 1
ATOM 3428 N N . LEU D 1 48 ? 51.729 -2.874 -20.377 1.00 25.45 48 LEU D N 1
ATOM 3429 C CA . LEU D 1 48 ? 50.540 -2.479 -21.125 1.00 25.87 48 LEU D CA 1
ATOM 3430 C C . LEU D 1 48 ? 49.309 -3.075 -20.464 1.00 25.84 48 LEU D C 1
ATOM 3431 O O . LEU D 1 48 ? 49.281 -4.273 -20.169 1.00 25.77 48 LEU D O 1
ATOM 3436 N N . SER D 1 49 ? 48.281 -2.243 -20.273 1.00 25.26 49 SER D N 1
ATOM 3437 C CA . SER D 1 49 ? 47.011 -2.637 -19.666 1.00 25.15 49 SER D CA 1
ATOM 3438 C C . SER D 1 49 ? 45.895 -2.342 -20.660 1.00 26.01 49 SER D C 1
ATOM 3439 O O . SER D 1 49 ? 45.600 -1.176 -20.943 1.00 26.32 49 SER D O 1
ATOM 3442 N N . MET D 1 50 ? 45.249 -3.395 -21.148 1.00 26.65 50 MET D N 1
ATOM 3443 C CA . MET D 1 50 ? 44.129 -3.263 -22.070 1.00 27.60 50 MET D CA 1
ATOM 3444 C C . MET D 1 50 ? 42.887 -2.812 -21.294 1.00 27.55 50 MET D C 1
ATOM 3445 O O . MET D 1 50 ? 42.598 -3.328 -20.208 1.00 27.00 50 MET D O 1
ATOM 3450 N N . ASN D 1 51 ? 42.157 -1.839 -21.840 1.00 27.60 51 ASN D N 1
ATOM 3451 C CA . ASN D 1 51 ? 40.909 -1.406 -2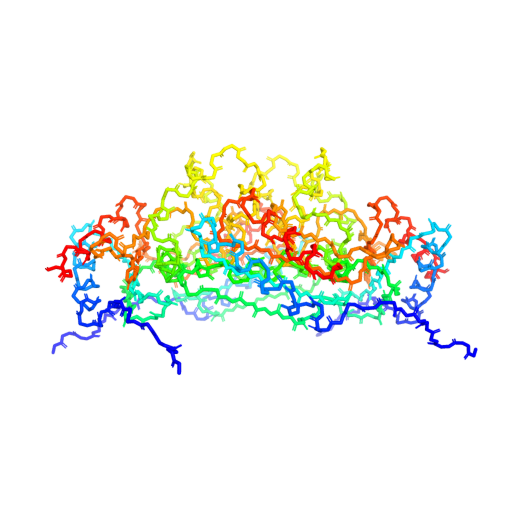1.214 1.00 27.89 51 ASN D CA 1
ATOM 3452 C C . ASN D 1 51 ? 40.000 -2.590 -20.925 1.00 27.99 51 ASN D C 1
ATOM 3453 O O . ASN D 1 51 ? 39.799 -3.454 -21.781 1.00 28.50 51 ASN D O 1
ATOM 3458 N N . GLY D 1 52 ? 39.438 -2.623 -19.718 1.00 29.36 52 GLY D N 1
ATOM 3459 C CA . GLY D 1 52 ? 38.487 -3.662 -19.383 1.00 29.60 52 GLY D CA 1
ATOM 3460 C C . GLY D 1 52 ? 39.075 -4.960 -18.866 1.00 28.94 52 GLY D C 1
ATOM 3461 O O . GLY D 1 52 ? 38.311 -5.899 -18.610 1.00 29.23 52 GLY D O 1
ATOM 3462 N N . ALA D 1 53 ? 40.399 -5.067 -18.753 1.00 27.10 53 ALA D N 1
ATOM 3463 C CA . ALA D 1 53 ? 41.004 -6.237 -18.124 1.00 26.97 53 ALA D CA 1
ATOM 3464 C C . ALA D 1 53 ? 40.792 -6.187 -16.610 1.00 26.82 53 ALA D C 1
ATOM 3465 O O . ALA D 1 53 ? 40.586 -5.118 -16.031 1.00 26.66 53 ALA D O 1
ATOM 3467 N N . PHE D 1 54 ? 40.825 -7.359 -15.965 1.00 26.52 54 PHE D N 1
ATOM 3468 C CA . PHE D 1 54 ? 40.583 -7.424 -14.520 1.00 26.62 54 PHE D CA 1
ATOM 3469 C C . PHE D 1 54 ? 41.547 -6.508 -13.764 1.00 26.37 54 PHE D C 1
ATOM 3470 O O . PHE D 1 54 ? 42.732 -6.433 -14.091 1.00 25.86 54 PHE D O 1
ATOM 3478 N N . LEU D 1 55 ? 41.048 -5.836 -12.719 1.00 27.56 55 LEU D N 1
ATOM 3479 C CA . LEU D 1 55 ? 41.883 -4.881 -11.980 1.00 27.17 55 LEU D CA 1
ATOM 3480 C C . LEU D 1 55 ? 43.083 -5.563 -11.314 1.00 26.05 55 LEU D C 1
ATOM 3481 O O . LEU D 1 55 ? 44.233 -5.103 -11.434 1.00 25.56 55 LEU D O 1
ATOM 3486 N N . HIS D 1 56 ? 42.838 -6.697 -10.646 1.00 26.10 56 HIS D N 1
ATOM 3487 C CA . HIS D 1 56 ? 43.910 -7.452 -9.996 1.00 25.22 56 HIS D CA 1
ATOM 3488 C C . HIS D 1 56 ? 44.947 -7.979 -10.979 1.00 24.56 56 HIS D C 1
ATOM 3489 O O . HIS D 1 56 ? 46.070 -8.303 -10.567 1.00 23.91 56 HIS D O 1
ATOM 3496 N N . SER D 1 57 ? 44.593 -8.109 -12.259 1.00 26.10 57 SER D N 1
ATOM 3497 C CA . SER D 1 57 ? 45.533 -8.708 -13.189 1.00 25.56 57 SER D CA 1
ATOM 3498 C C . SER D 1 57 ? 46.697 -7.783 -13.490 1.00 24.83 57 SER D C 1
ATOM 3499 O O . SER D 1 57 ? 47.753 -8.278 -13.920 1.00 24.33 57 SER D O 1
ATOM 3502 N N . ALA D 1 58 ? 46.574 -6.481 -13.187 1.00 25.32 58 ALA D N 1
ATOM 3503 C CA . ALA D 1 58 ? 47.712 -5.594 -13.432 1.00 25.15 58 ALA D CA 1
ATOM 3504 C C . ALA D 1 58 ? 48.933 -6.063 -12.646 1.00 24.41 58 ALA D C 1
ATOM 3505 O O . ALA D 1 58 ? 49.950 -6.475 -13.228 1.00 24.11 58 ALA D O 1
ATOM 3507 N N . ASP D 1 59 ? 48.811 -6.110 -11.319 1.00 25.21 59 ASP D N 1
ATOM 3508 C CA . ASP D 1 59 ? 49.955 -6.545 -10.520 1.00 24.63 59 ASP D CA 1
ATOM 3509 C C . ASP D 1 59 ? 50.316 -7.987 -10.806 1.00 24.24 59 ASP D C 1
ATOM 3510 O O . ASP D 1 59 ? 51.511 -8.334 -10.774 1.00 23.99 59 ASP D O 1
ATOM 3515 N N . ILE D 1 60 ? 49.334 -8.831 -11.163 1.00 22.79 60 ILE D N 1
ATOM 3516 C CA . ILE D 1 60 ? 49.708 -10.223 -11.427 1.00 22.75 60 ILE D CA 1
ATOM 3517 C C . ILE D 1 60 ? 50.637 -10.285 -12.626 1.00 22.34 60 ILE D C 1
ATOM 3518 O O . ILE D 1 60 ? 51.679 -10.958 -12.594 1.00 22.00 60 ILE D O 1
ATOM 3523 N N . ALA D 1 61 ? 50.358 -9.518 -13.670 1.00 23.49 61 ALA D N 1
ATOM 3524 C CA . ALA D 1 61 ? 51.220 -9.580 -14.868 1.00 23.47 61 ALA D CA 1
ATOM 3525 C C . ALA D 1 61 ? 52.640 -9.166 -14.495 1.00 23.37 61 ALA D C 1
ATOM 3526 O O . ALA D 1 61 ? 53.607 -9.837 -14.866 1.00 23.27 61 ALA D O 1
ATOM 3528 N N . ARG D 1 62 ? 52.739 -8.054 -13.764 1.00 26.50 62 ARG D N 1
ATOM 3529 C CA . ARG D 1 62 ? 54.055 -7.541 -13.349 1.00 26.78 62 ARG D CA 1
ATOM 3530 C C . ARG D 1 62 ? 54.782 -8.605 -12.525 1.00 26.23 62 ARG D C 1
ATOM 3531 O O . ARG D 1 62 ? 55.962 -8.861 -12.783 1.00 26.38 62 ARG D O 1
ATOM 3539 N N . ASP D 1 63 ? 54.076 -9.198 -11.577 1.00 23.97 63 ASP D N 1
ATOM 3540 C CA . ASP D 1 63 ? 54.681 -10.242 -10.712 1.00 23.75 63 ASP D CA 1
ATOM 3541 C C . ASP D 1 63 ? 55.122 -11.436 -11.575 1.00 23.47 63 ASP D C 1
ATOM 3542 O O . ASP D 1 63 ? 56.203 -11.994 -11.313 1.00 23.49 63 ASP D O 1
ATOM 3547 N N . LYS D 1 64 ? 54.327 -11.787 -12.585 1.00 22.56 64 LYS D N 1
ATOM 3548 C CA . LYS D 1 64 ? 54.718 -12.919 -13.414 1.00 22.49 64 LYS D CA 1
ATOM 3549 C C . LYS D 1 64 ? 56.013 -12.602 -14.144 1.00 22.52 64 LYS D C 1
ATOM 3550 O O . LYS D 1 64 ? 56.970 -13.395 -14.118 1.00 22.46 64 LYS D O 1
ATOM 3556 N N . ALA D 1 65 ? 56.099 -11.396 -14.720 1.00 22.41 65 ALA D N 1
ATOM 3557 C CA . ALA D 1 65 ? 57.317 -11.055 -15.437 1.00 22.91 65 ALA D CA 1
ATOM 3558 C C . ALA D 1 65 ? 58.488 -11.067 -14.482 1.00 23.12 65 ALA D C 1
ATOM 3559 O O . ALA D 1 65 ? 59.535 -11.664 -14.772 1.00 23.21 65 ALA D O 1
ATOM 3561 N N . TYR D 1 66 ? 58.275 -10.506 -13.285 1.00 22.25 66 TYR D N 1
ATOM 3562 C CA . TYR D 1 66 ? 59.368 -10.387 -12.336 1.00 22.91 66 TYR D CA 1
ATOM 3563 C C . TYR D 1 66 ? 59.829 -11.766 -11.899 1.00 22.32 66 TYR D C 1
ATOM 3564 O O . TYR D 1 66 ? 61.034 -12.059 -11.891 1.00 22.80 66 TYR D O 1
ATOM 3573 N N . THR D 1 67 ? 58.872 -12.657 -11.640 1.00 22.30 67 THR D N 1
ATOM 3574 C CA . THR D 1 67 ? 59.248 -13.987 -11.191 1.00 22.09 67 THR D CA 1
ATOM 3575 C C . THR D 1 67 ? 60.009 -14.705 -12.293 1.00 22.04 67 THR D C 1
ATOM 3576 O O . THR D 1 67 ? 61.088 -15.269 -12.051 1.00 22.32 67 THR D O 1
ATOM 3580 N N . ALA D 1 68 ? 59.526 -14.580 -13.537 1.00 21.83 68 ALA D N 1
ATOM 3581 C CA . ALA D 1 68 ? 60.162 -15.317 -14.618 1.00 21.99 68 ALA D CA 1
ATOM 3582 C C . ALA D 1 68 ? 61.559 -14.779 -14.874 1.00 22.49 68 ALA D C 1
ATOM 3583 O O . ALA D 1 68 ? 62.488 -15.548 -15.173 1.00 22.68 68 ALA D O 1
ATOM 3585 N N . ALA D 1 69 ? 61.732 -13.460 -14.734 1.00 22.79 69 ALA D N 1
ATOM 3586 C CA . ALA D 1 69 ? 63.056 -12.900 -14.947 1.00 23.73 69 ALA D CA 1
ATOM 3587 C C . ALA D 1 69 ? 63.963 -13.219 -13.772 1.00 24.20 69 ALA D C 1
ATOM 3588 O O . ALA D 1 69 ? 65.163 -13.456 -13.965 1.00 24.80 69 ALA D O 1
ATOM 3590 N N . GLY D 1 70 ? 63.395 -13.288 -12.560 1.00 23.05 70 GLY D N 1
ATOM 3591 C CA . GLY D 1 70 ? 64.219 -13.414 -11.373 1.00 23.42 70 GLY D CA 1
ATOM 3592 C C . GLY D 1 70 ? 64.763 -14.808 -11.177 1.00 23.20 70 GLY D C 1
ATOM 3593 O O . GLY D 1 70 ? 65.814 -14.980 -10.551 1.00 23.76 70 GLY D O 1
ATOM 3594 N N . PHE D 1 71 ? 64.058 -15.819 -11.697 1.00 22.85 71 PHE D N 1
ATOM 3595 C CA . PHE D 1 71 ? 64.475 -17.210 -11.548 1.00 22.82 71 PHE D CA 1
ATOM 3596 C C . PHE D 1 71 ? 64.895 -17.852 -12.861 1.00 23.05 71 PHE D C 1
ATOM 3597 O O . PHE D 1 71 ? 65.655 -18.822 -12.834 1.00 23.58 71 PHE D O 1
ATOM 3605 N N . GLY D 1 72 ? 64.457 -17.316 -13.995 1.00 25.59 72 GLY D N 1
ATOM 3606 C CA . GLY D 1 72 ? 64.872 -17.840 -15.277 1.00 26.40 72 GLY D CA 1
ATOM 3607 C C . GLY D 1 72 ? 64.112 -19.050 -15.778 1.00 27.19 72 GLY D C 1
ATOM 3608 O O . GLY D 1 72 ? 64.625 -19.765 -16.647 1.00 28.02 72 GLY D O 1
ATOM 3609 N N . PHE D 1 73 ? 62.918 -19.326 -15.255 1.00 27.49 73 PHE D N 1
ATOM 3610 C CA . PHE D 1 73 ? 62.130 -20.449 -15.748 1.00 28.43 73 PHE D CA 1
ATOM 3611 C C . PHE D 1 73 ? 60.654 -20.094 -15.647 1.00 28.33 73 PHE D C 1
ATOM 3612 O O . PHE D 1 73 ? 60.289 -19.154 -14.931 1.00 27.51 73 PHE D O 1
ATOM 3620 N N . PRO D 1 74 ? 59.787 -20.778 -16.405 1.00 28.43 74 PRO D N 1
ATOM 3621 C CA . PRO D 1 74 ? 58.367 -20.396 -16.427 1.00 28.56 74 PRO D CA 1
ATOM 3622 C C . PRO D 1 74 ? 57.706 -20.522 -15.061 1.00 28.06 74 PRO D C 1
ATOM 3623 O O . PRO D 1 74 ? 57.918 -21.493 -14.336 1.00 28.21 74 PRO D O 1
ATOM 3627 N N . THR D 1 75 ? 56.850 -19.547 -14.741 1.00 28.30 75 THR D N 1
ATOM 3628 C CA . THR D 1 75 ? 56.175 -19.535 -13.442 1.00 27.82 75 THR D CA 1
ATOM 3629 C C . THR D 1 75 ? 55.282 -20.759 -13.243 1.00 28.73 75 THR D C 1
ATOM 3630 O O . THR D 1 75 ? 55.151 -21.254 -12.117 1.00 28.46 75 THR D O 1
ATOM 3634 N N . GLY D 1 76 ? 54.687 -21.271 -14.322 1.00 29.38 76 GLY D N 1
ATOM 3635 C CA . GLY D 1 76 ? 53.817 -22.432 -14.231 1.00 30.51 76 GLY D CA 1
ATOM 3636 C C . GLY D 1 76 ? 54.514 -23.697 -13.776 1.00 30.87 76 GLY D C 1
ATOM 3637 O O . GLY D 1 76 ? 53.840 -24.660 -13.394 1.00 31.74 76 GLY D O 1
ATOM 3638 N N . GLN D 1 77 ? 55.846 -23.729 -13.816 1.00 31.12 77 GLN D N 1
ATOM 3639 C CA . GLN D 1 77 ? 56.582 -24.910 -13.384 1.00 31.62 77 GLN D CA 1
ATOM 3640 C C . GLN D 1 77 ? 56.887 -24.917 -11.891 1.00 30.71 77 GLN D C 1
ATOM 3641 O O . GLN D 1 77 ? 57.412 -25.924 -11.392 1.00 31.24 77 GLN D O 1
ATOM 3647 N N . TRP D 1 78 ? 56.501 -23.869 -11.151 1.00 29.25 78 TRP D N 1
ATOM 3648 C CA . TRP D 1 78 ? 56.959 -23.770 -9.766 1.00 28.35 78 TRP D CA 1
ATOM 3649 C C . TRP D 1 78 ? 56.543 -24.974 -8.931 1.00 29.35 78 TRP D C 1
ATOM 3650 O O . TRP D 1 78 ? 57.355 -25.507 -8.165 1.00 29.35 78 TRP D O 1
ATOM 3661 N N . LEU D 1 79 ? 55.289 -25.410 -9.045 1.00 30.53 79 LEU D N 1
ATOM 3662 C CA . LEU D 1 79 ? 54.845 -26.497 -8.181 1.00 31.92 79 LEU D CA 1
ATOM 3663 C C . LEU D 1 79 ? 55.650 -27.756 -8.469 1.00 32.45 79 LEU D C 1
ATOM 3664 O O . LEU D 1 79 ? 56.078 -28.461 -7.541 1.00 32.89 79 LEU D O 1
ATOM 3669 N N . GLN D 1 80 ? 55.959 -27.993 -9.744 1.00 32.96 80 GLN D N 1
ATOM 3670 C CA . GLN D 1 80 ? 56.772 -29.153 -10.088 1.00 34.16 80 GLN D CA 1
ATOM 3671 C C . GLN D 1 80 ? 58.152 -29.022 -9.463 1.00 33.41 80 GLN D C 1
ATOM 3672 O O . GLN D 1 80 ? 58.710 -29.997 -8.935 1.00 34.25 80 GLN D O 1
ATOM 3678 N N . VAL D 1 81 ? 58.704 -27.809 -9.482 1.00 33.62 81 VAL D N 1
ATOM 3679 C CA . VAL D 1 81 ? 60.004 -27.584 -8.869 1.00 32.97 81 VAL D CA 1
ATOM 3680 C C . VAL D 1 81 ? 59.917 -27.784 -7.357 1.00 32.53 81 VAL D C 1
ATOM 3681 O O . VAL D 1 81 ? 60.835 -28.328 -6.740 1.00 32.87 81 VAL D O 1
ATOM 3685 N N . LEU D 1 82 ? 58.801 -27.384 -6.735 1.00 31.44 82 LEU D N 1
ATOM 3686 C CA . LEU D 1 82 ? 58.713 -27.536 -5.286 1.00 31.84 82 LEU D CA 1
ATOM 3687 C C . LEU D 1 82 ? 58.512 -28.990 -4.886 1.00 33.57 82 LEU D C 1
ATOM 3688 O O . LEU D 1 82 ? 58.964 -29.402 -3.809 1.00 34.00 82 LEU D O 1
ATOM 3693 N N . GLY D 1 83 ? 57.875 -29.781 -5.743 1.00 34.85 83 GLY D N 1
ATOM 3694 C CA . GLY D 1 83 ? 57.728 -31.202 -5.465 1.00 37.46 83 GLY D CA 1
ATOM 3695 C C . GLY D 1 83 ? 56.975 -31.442 -4.173 1.00 37.38 83 GLY D C 1
ATOM 3696 O O . GLY D 1 83 ? 55.968 -30.791 -3.879 1.00 37.35 83 GLY D O 1
ATOM 3697 N N . ASP D 1 84 ? 57.467 -32.391 -3.388 1.00 38.53 84 ASP D N 1
ATOM 3698 C CA . ASP D 1 84 ? 56.803 -32.815 -2.165 1.00 40.18 84 ASP D CA 1
ATOM 3699 C C . ASP D 1 84 ? 57.353 -32.109 -0.930 1.00 39.05 84 ASP D C 1
ATOM 3700 O O . ASP D 1 84 ? 57.023 -32.499 0.196 1.00 40.65 84 ASP D O 1
ATOM 3705 N N . ASN D 1 85 ? 58.191 -31.092 -1.114 1.00 33.67 85 ASN D N 1
ATOM 3706 C CA . ASN D 1 85 ? 58.849 -30.399 -0.008 1.00 31.76 85 ASN D CA 1
ATOM 3707 C C . ASN D 1 85 ? 57.861 -29.426 0.636 1.00 32.64 85 ASN D C 1
ATOM 3708 O O . ASN D 1 85 ? 57.541 -28.389 0.054 1.00 31.77 85 ASN D O 1
ATOM 3713 N N . GLU D 1 86 ? 57.364 -29.761 1.831 1.00 35.45 86 GLU D N 1
ATOM 3714 C CA . GLU D 1 86 ? 56.339 -28.926 2.454 1.00 37.01 86 GLU D CA 1
ATOM 3715 C C . GLU D 1 86 ? 56.902 -27.598 2.933 1.00 33.87 86 GLU D C 1
ATOM 3716 O O . GLU D 1 86 ? 56.175 -26.593 2.965 1.00 34.48 86 GLU D O 1
ATOM 3722 N N . ARG D 1 87 ? 58.175 -27.577 3.344 1.00 30.66 87 ARG D N 1
ATOM 3723 C CA . ARG D 1 87 ? 58.787 -26.309 3.740 1.00 26.57 87 ARG D CA 1
ATOM 3724 C C . ARG D 1 87 ? 58.757 -25.307 2.589 1.00 25.59 87 ARG D C 1
ATOM 3725 O O . ARG D 1 87 ? 58.411 -24.132 2.771 1.00 24.26 87 ARG D O 1
ATOM 3733 N N . LEU D 1 88 ? 59.115 -25.760 1.386 1.00 24.65 88 LEU D N 1
ATOM 3734 C CA . LEU D 1 88 ? 59.110 -24.872 0.232 1.00 23.83 88 LEU D CA 1
ATOM 3735 C C . LEU D 1 88 ? 57.695 -24.561 -0.229 1.00 26.48 88 LEU D C 1
ATOM 3736 O O . LEU D 1 88 ? 57.414 -23.435 -0.657 1.00 25.41 88 LEU D O 1
ATOM 3741 N N . ARG D 1 89 ? 56.798 -25.555 -0.178 1.00 29.05 89 ARG D N 1
ATOM 3742 C CA . ARG D 1 89 ? 55.421 -25.340 -0.617 1.00 31.14 89 ARG D CA 1
ATOM 3743 C C . ARG D 1 89 ? 54.714 -24.312 0.240 1.00 30.65 89 ARG D C 1
ATOM 3744 O O . ARG D 1 89 ? 53.849 -23.586 -0.259 1.00 29.04 89 ARG D O 1
ATOM 3752 N N . ILE D 1 90 ? 55.050 -24.244 1.527 1.00 32.12 90 ILE D N 1
ATOM 3753 C CA . ILE D 1 90 ? 54.500 -23.185 2.367 1.00 28.95 90 ILE D CA 1
ATOM 3754 C C . ILE D 1 90 ? 55.239 -21.876 2.131 1.00 25.63 90 ILE D C 1
ATOM 3755 O O . ILE D 1 90 ? 54.620 -20.827 1.912 1.00 24.33 90 ILE D O 1
ATOM 3760 N N . GLY D 1 91 ? 56.571 -21.924 2.127 1.00 25.35 91 GLY D N 1
ATOM 3761 C CA . GLY D 1 91 ? 57.354 -20.697 2.147 1.00 22.98 91 GLY D CA 1
ATOM 3762 C C . GLY D 1 91 ? 57.529 -19.943 0.844 1.00 22.53 91 GLY D C 1
ATOM 3763 O O . GLY D 1 91 ? 57.515 -18.710 0.841 1.00 21.53 91 GLY D O 1
ATOM 3764 N N . ILE D 1 92 ? 57.724 -20.647 -0.269 1.00 26.15 92 ILE D N 1
ATOM 3765 C CA . ILE D 1 92 ? 58.008 -19.966 -1.533 1.00 25.28 92 ILE D CA 1
ATOM 3766 C C . ILE D 1 92 ? 56.791 -19.191 -2.041 1.00 25.79 92 ILE D C 1
ATOM 3767 O O . ILE D 1 92 ? 56.928 -18.006 -2.390 1.00 24.76 92 ILE D O 1
ATOM 3772 N N . PRO D 1 93 ? 55.588 -19.774 -2.088 1.00 28.25 93 PRO D N 1
ATOM 3773 C CA . PRO D 1 93 ? 54.431 -18.990 -2.553 1.00 28.85 93 PRO D CA 1
ATOM 3774 C C . PRO D 1 93 ? 54.071 -17.828 -1.640 1.00 28.29 93 PRO D C 1
ATOM 3775 O O . PRO D 1 93 ? 53.301 -16.953 -2.052 1.00 28.35 93 PRO D O 1
ATOM 3779 N N . ALA D 1 94 ? 54.615 -17.776 -0.429 1.00 29.13 94 ALA D N 1
ATOM 3780 C CA . ALA D 1 94 ? 54.336 -16.673 0.480 1.00 28.99 94 ALA D CA 1
ATOM 3781 C C . ALA D 1 94 ? 55.221 -15.454 0.244 1.00 27.73 94 ALA D C 1
ATOM 3782 O O . ALA D 1 94 ? 54.979 -14.414 0.865 1.00 27.91 94 ALA D O 1
ATOM 3784 N N . ARG D 1 95 ? 56.213 -15.562 -0.629 1.00 24.96 95 ARG D N 1
ATOM 3785 C CA . ARG D 1 95 ? 57.117 -14.429 -0.916 1.00 24.36 95 ARG D CA 1
ATOM 3786 C C . ARG D 1 95 ? 56.420 -13.329 -1.735 1.00 24.43 95 ARG D C 1
ATOM 3787 O O . ARG D 1 95 ? 55.616 -13.635 -2.608 1.00 24.33 95 ARG D O 1
ATOM 3795 N N . GLU D 1 96 ? 56.772 -12.086 -1.444 1.00 27.03 96 GLU D N 1
ATOM 3796 C CA . GLU D 1 96 ? 56.192 -10.950 -2.193 1.00 27.08 96 GLU D CA 1
ATOM 3797 C C . GLU D 1 96 ? 56.573 -11.035 -3.680 1.00 26.38 96 GLU D C 1
ATOM 3798 O O . GLU D 1 96 ? 57.729 -11.353 -3.968 1.00 26.23 96 GLU D O 1
ATOM 3804 N N . ARG D 1 97 ? 55.623 -10.727 -4.565 1.00 26.40 97 ARG D N 1
ATOM 3805 C CA . ARG D 1 97 ? 55.874 -10.677 -6.029 1.00 26.13 97 ARG D CA 1
ATOM 3806 C C . ARG D 1 97 ? 56.316 -12.038 -6.607 1.00 24.61 97 ARG D C 1
ATOM 3807 O O . ARG D 1 97 ? 56.834 -12.047 -7.722 1.00 24.57 97 ARG D O 1
ATOM 3815 N N . LEU D 1 98 ? 56.095 -13.124 -5.881 1.00 23.74 98 LEU D N 1
ATOM 3816 C CA . LEU D 1 98 ? 56.430 -14.453 -6.400 1.00 23.46 98 LEU D CA 1
ATOM 3817 C C . LEU D 1 98 ? 55.131 -15.165 -6.788 1.00 24.24 98 LEU D C 1
ATOM 3818 O O . LEU D 1 98 ? 54.263 -15.374 -5.936 1.00 25.33 98 LEU D O 1
ATOM 3823 N N . VAL D 1 99 ? 55.003 -15.533 -8.065 1.00 24.20 99 VAL D N 1
ATOM 3824 C CA . VAL D 1 99 ? 53.782 -16.113 -8.622 1.00 25.59 99 VAL D CA 1
ATOM 3825 C C . VAL D 1 99 ? 54.049 -17.552 -9.064 1.00 26.21 99 VAL D C 1
ATOM 3826 O O . VAL D 1 99 ? 55.055 -17.823 -9.732 1.00 24.85 99 VAL D O 1
ATOM 3830 N N . VAL D 1 100 ? 53.170 -18.483 -8.682 1.00 26.96 100 VAL D N 1
ATOM 3831 C CA . VAL D 1 100 ? 53.349 -19.894 -9.047 1.00 27.74 100 VAL D CA 1
ATOM 3832 C C . VAL D 1 100 ? 52.301 -20.376 -10.044 1.00 30.16 100 VAL D C 1
ATOM 3833 O O . VAL D 1 100 ? 52.221 -21.579 -10.321 1.00 31.94 100 VAL D O 1
ATOM 3837 N N . PHE D 1 101 ? 51.556 -19.452 -10.633 1.00 33.06 101 PHE D N 1
ATOM 3838 C CA . PHE D 1 101 ? 50.611 -19.893 -11.689 1.00 35.71 101 PHE D CA 1
ATOM 3839 C C . PHE D 1 101 ? 51.194 -19.557 -13.046 1.00 34.14 101 PHE D C 1
ATOM 3840 O O . PHE D 1 101 ? 52.117 -18.750 -13.158 1.00 31.29 101 PHE D O 1
ATOM 3848 N N . GLY D 1 102 ? 50.608 -20.148 -14.085 1.00 35.22 102 GLY D N 1
ATOM 3849 C CA . GLY D 1 102 ? 51.209 -20.004 -15.397 1.00 34.23 102 GLY D CA 1
ATOM 3850 C C . GLY D 1 102 ? 50.980 -18.628 -15.989 1.00 33.22 102 GLY D C 1
ATOM 3851 O O . GLY D 1 102 ? 50.029 -17.929 -15.650 1.00 33.76 102 GLY D O 1
ATOM 3852 N N . GLY D 1 103 ? 51.901 -18.213 -16.853 1.00 31.66 103 GLY D N 1
ATOM 3853 C CA . GLY D 1 103 ? 51.728 -16.943 -17.527 1.00 31.73 103 GLY D CA 1
ATOM 3854 C C . GLY D 1 103 ? 52.959 -16.061 -17.570 1.00 30.36 103 GLY D C 1
ATOM 3855 O O . GLY D 1 103 ? 52.960 -15.037 -18.258 1.00 30.98 103 GLY D O 1
ATOM 3856 N N . GLY D 1 104 ? 53.988 -16.414 -16.801 1.00 27.89 104 GLY D N 1
ATOM 3857 C CA . GLY D 1 104 ? 55.266 -15.725 -16.830 1.00 26.31 104 GLY D CA 1
ATOM 3858 C C . GLY D 1 104 ? 56.316 -16.589 -17.513 1.00 29.01 104 GLY D C 1
ATOM 3859 O O . GLY D 1 104 ? 56.474 -17.771 -17.190 1.00 31.00 104 GLY D O 1
ATOM 3860 N N . LEU D 1 105 ? 57.018 -15.983 -18.450 1.00 28.56 105 LEU D N 1
ATOM 3861 C CA . LEU D 1 105 ? 58.040 -16.731 -19.214 1.00 32.01 105 LEU D CA 1
ATOM 3862 C C . LEU D 1 105 ? 59.353 -15.955 -19.243 1.00 31.13 105 LEU D C 1
ATOM 3863 O O . LEU D 1 105 ? 59.354 -14.737 -19.429 1.00 26.73 105 LEU D O 1
ATOM 3868 N N . PRO D 1 106 ? 60.486 -16.656 -19.052 1.00 32.93 106 PRO D N 1
ATOM 3869 C CA . PRO D 1 106 ? 61.770 -16.001 -19.169 1.00 32.96 106 PRO D CA 1
ATOM 3870 C C . PRO D 1 106 ? 62.128 -15.661 -20.590 1.00 36.60 106 PRO D C 1
ATOM 3871 O O . PRO D 1 106 ? 61.685 -16.369 -21.500 1.00 37.53 106 PRO D O 1
ATOM 3875 N N . VAL D 1 107 ? 62.867 -14.581 -20.775 1.00 35.10 107 VAL D N 1
ATOM 3876 C CA . VAL D 1 107 ? 63.395 -14.250 -22.096 1.00 36.91 107 VAL D CA 1
ATOM 3877 C C . VAL D 1 107 ? 64.806 -14.806 -22.157 1.00 41.37 107 VAL D C 1
ATOM 3878 O O . VAL D 1 107 ? 65.740 -14.222 -21.604 1.00 42.18 107 VAL D O 1
ATOM 3882 N N . LEU D 1 108 ? 64.976 -15.904 -22.882 1.00 43.59 108 LEU D N 1
ATOM 3883 C CA . LEU D 1 108 ? 66.245 -16.610 -22.915 1.00 46.32 108 LEU D CA 1
ATOM 3884 C C . LEU D 1 108 ? 66.950 -16.297 -24.225 1.00 48.15 108 LEU D C 1
ATOM 3885 O O . LEU D 1 108 ? 66.336 -16.340 -25.297 1.00 46.80 108 LEU D O 1
ATOM 3890 N N . LEU D 1 109 ? 68.228 -15.954 -24.130 1.00 50.15 109 LEU D N 1
ATOM 3891 C CA . LEU D 1 109 ? 69.046 -15.681 -25.303 1.00 52.43 109 LEU D CA 1
ATOM 3892 C C . LEU D 1 109 ? 70.388 -16.340 -25.065 1.00 55.50 109 LEU D C 1
ATOM 3893 O O . LEU D 1 109 ? 71.103 -15.960 -24.135 1.00 55.92 109 LEU D O 1
ATOM 3898 N N . ASP D 1 110 ? 70.719 -17.329 -25.895 1.00 62.08 110 ASP D N 1
ATOM 3899 C CA . ASP D 1 110 ? 71.988 -18.036 -25.794 1.00 65.38 110 ASP D CA 1
ATOM 3900 C C . ASP D 1 110 ? 72.197 -18.627 -24.397 1.00 64.28 110 ASP D C 1
ATOM 3901 O O . ASP D 1 110 ? 73.221 -18.397 -23.750 1.00 65.39 110 ASP D O 1
ATOM 3906 N N . ARG D 1 111 ? 71.183 -19.363 -23.921 1.00 63.11 111 ARG D N 1
ATOM 3907 C CA . ARG D 1 111 ? 71.195 -20.065 -22.631 1.00 62.06 111 ARG D CA 1
ATOM 3908 C C . ARG D 1 111 ? 71.170 -19.128 -21.435 1.00 59.10 111 ARG D C 1
ATOM 3909 O O . ARG D 1 111 ? 71.607 -19.492 -20.338 1.00 59.57 111 ARG D O 1
ATOM 3917 N N . GLN D 1 112 ? 70.678 -17.918 -21.613 1.00 52.46 112 GLN D N 1
ATOM 3918 C CA . GLN D 1 112 ? 70.859 -16.908 -20.587 1.00 50.00 112 GLN D CA 1
ATOM 3919 C C . GLN D 1 112 ? 69.606 -16.067 -20.501 1.00 46.76 112 GLN D C 1
ATOM 3920 O O . GLN D 1 112 ? 69.070 -15.656 -21.533 1.00 47.90 112 GLN D O 1
ATOM 3926 N N . CYS D 1 113 ? 69.137 -15.840 -19.281 1.00 37.38 113 CYS D N 1
ATOM 3927 C CA . CYS D 1 113 ? 67.937 -15.046 -19.075 1.00 34.89 113 CYS D CA 1
ATOM 3928 C C . CYS D 1 113 ? 68.269 -13.557 -19.093 1.00 33.49 113 CYS D C 1
ATOM 3929 O O . CYS D 1 113 ? 69.126 -13.096 -18.335 1.00 34.13 113 CYS D O 1
ATOM 3932 N N . ILE D 1 114 ? 67.605 -12.809 -19.973 1.00 31.92 114 ILE D N 1
ATOM 3933 C CA . ILE D 1 114 ? 67.838 -11.384 -20.137 1.00 31.03 114 ILE D CA 1
ATOM 3934 C C . ILE D 1 114 ? 66.591 -10.571 -19.829 1.00 29.27 114 ILE D C 1
ATOM 3935 O O . ILE D 1 114 ? 66.579 -9.361 -20.046 1.00 28.76 114 ILE D O 1
ATOM 3940 N N . GLY D 1 115 ? 65.540 -11.212 -19.332 1.00 28.53 115 GLY D N 1
ATOM 3941 C CA . GLY D 1 115 ? 64.323 -10.490 -19.016 1.00 27.10 115 GLY D CA 1
ATOM 3942 C C . GLY D 1 115 ? 63.175 -11.448 -18.792 1.00 26.83 115 GLY D C 1
ATOM 3943 O O . GLY D 1 115 ? 63.371 -12.658 -18.651 1.00 27.87 115 GLY D O 1
ATOM 3944 N N . GLY D 1 116 ? 61.978 -10.877 -18.713 1.00 25.87 116 GLY D N 1
ATOM 3945 C CA . GLY D 1 116 ? 60.787 -11.679 -18.480 1.00 25.73 116 GLY D CA 1
ATOM 3946 C C . GLY D 1 116 ? 59.541 -11.041 -19.062 1.00 25.02 116 GLY D C 1
ATOM 3947 O O . GLY D 1 116 ? 59.446 -9.817 -19.177 1.00 24.48 116 GLY D O 1
ATOM 3948 N N . ILE D 1 117 ? 58.568 -11.878 -19.402 1.00 25.28 117 ILE D N 1
ATOM 3949 C CA . ILE D 1 117 ? 57.265 -11.414 -19.870 1.00 25.04 117 ILE D CA 1
ATOM 3950 C C . ILE D 1 117 ? 56.177 -12.108 -19.057 1.00 25.02 117 ILE D C 1
ATOM 3951 O O . ILE D 1 117 ? 56.258 -13.311 -18.784 1.00 25.86 117 ILE D O 1
ATOM 3956 N N . GLY D 1 118 ? 55.173 -11.342 -18.659 1.00 24.58 118 GLY D N 1
ATOM 3957 C CA . GLY D 1 118 ? 54.068 -11.871 -17.874 1.00 24.67 118 GLY D CA 1
ATOM 3958 C C . GLY D 1 118 ? 52.753 -11.347 -18.404 1.00 24.90 118 GLY D C 1
ATOM 3959 O O . GLY D 1 118 ? 52.640 -10.180 -18.754 1.00 24.61 118 GLY D O 1
ATOM 3960 N N . VAL D 1 119 ? 51.763 -12.233 -18.485 1.00 25.85 119 VAL D N 1
ATOM 3961 C CA . VAL D 1 119 ? 50.431 -11.879 -18.968 1.00 26.54 119 VAL D CA 1
ATOM 3962 C C . VAL D 1 119 ? 49.397 -12.332 -17.948 1.00 26.72 119 VAL D C 1
ATOM 3963 O O . VAL D 1 119 ? 49.490 -13.445 -17.416 1.00 27.21 119 VAL D O 1
ATOM 3967 N N . SER D 1 120 ? 48.397 -11.484 -17.694 1.00 26.59 120 SER D N 1
ATOM 3968 C CA . SER D 1 120 ? 47.290 -11.867 -16.831 1.00 27.05 120 SER D CA 1
ATOM 3969 C C . SER D 1 120 ? 45.997 -11.259 -17.355 1.00 28.09 120 SER D C 1
ATOM 3970 O O . SER D 1 120 ? 46.002 -10.163 -17.921 1.00 28.09 120 SER D O 1
ATOM 3973 N N . GLY D 1 121 ? 44.890 -11.976 -17.152 1.00 29.15 121 GLY D N 1
ATOM 3974 C CA . GLY D 1 121 ? 43.580 -11.485 -17.558 1.00 30.53 121 GLY D CA 1
ATOM 3975 C C . GLY D 1 121 ? 42.685 -12.531 -18.202 1.00 32.70 121 GLY D C 1
ATOM 3976 O O . GLY D 1 121 ? 41.468 -12.334 -18.297 1.00 34.19 121 GLY D O 1
ATOM 3977 N N . GLY D 1 122 ? 43.278 -13.624 -18.681 1.00 34.52 122 GLY D N 1
ATOM 3978 C CA . GLY D 1 122 ? 42.528 -14.755 -19.198 1.00 36.94 122 GLY D CA 1
ATOM 3979 C C . GLY D 1 122 ? 42.757 -16.018 -18.385 1.00 37.25 122 GLY D C 1
ATOM 3980 O O . GLY D 1 122 ? 43.226 -15.940 -17.247 1.00 35.68 122 GLY D O 1
ATOM 3981 N N . SER D 1 123 ? 42.447 -17.185 -18.958 1.00 41.15 123 SER D N 1
ATOM 3982 C CA . SER D 1 123 ? 42.844 -18.472 -18.394 1.00 42.08 123 SER D CA 1
ATOM 3983 C C . SER D 1 123 ? 44.351 -18.649 -18.477 1.00 40.93 123 SER D C 1
ATOM 3984 O O . SER D 1 123 ? 45.063 -17.849 -19.097 1.00 39.44 123 SER D O 1
ATOM 3987 N N . GLU D 1 124 ? 44.875 -19.559 -17.667 1.00 52.85 124 GLU D N 1
ATOM 3988 C CA . GLU D 1 124 ? 46.334 -19.813 -17.700 1.00 52.60 124 GLU D CA 1
ATOM 3989 C C . GLU D 1 124 ? 46.736 -20.040 -19.160 1.00 51.89 124 GLU D C 1
ATOM 3990 O O . GLU D 1 124 ? 47.731 -19.451 -19.597 1.00 50.31 124 GLU D O 1
ATOM 3996 N N . GLU D 1 125 ? 45.943 -20.824 -19.886 1.00 55.04 125 GLU D N 1
ATOM 3997 C CA . GLU D 1 125 ? 46.261 -21.155 -21.301 1.00 54.88 125 GLU D CA 1
ATOM 3998 C C . GLU D 1 125 ? 46.329 -19.879 -22.140 1.00 52.38 125 GLU D C 1
ATOM 3999 O O . GLU D 1 125 ? 47.335 -19.663 -22.822 1.00 51.61 125 GLU D O 1
ATOM 4005 N N . GLN D 1 126 ? 45.290 -19.055 -22.054 1.00 48.89 126 GLN D N 1
ATOM 4006 C CA . GLN D 1 126 ? 45.254 -17.805 -22.856 1.00 47.23 126 GLN D CA 1
ATOM 4007 C C . GLN D 1 126 ? 46.447 -16.904 -22.500 1.00 45.77 126 GLN D C 1
ATOM 4008 O O . GLN D 1 126 ? 47.017 -16.290 -23.407 1.00 45.03 126 GLN D O 1
ATOM 4014 N N . ASP D 1 127 ? 46.797 -16.831 -21.216 1.00 44.72 127 ASP D N 1
ATOM 4015 C CA . ASP D 1 127 ? 47.932 -15.978 -20.783 1.00 43.54 127 ASP D CA 1
ATOM 4016 C C . ASP D 1 127 ? 49.233 -16.482 -21.409 1.00 43.88 127 ASP D C 1
ATOM 4017 O O . ASP D 1 127 ? 49.983 -15.678 -21.972 1.00 42.95 127 ASP D O 1
ATOM 4022 N N . GLU D 1 128 ? 49.468 -17.777 -21.231 1.00 47.47 128 GLU D N 1
ATOM 4023 C CA . GLU D 1 128 ? 50.691 -18.401 -21.785 1.00 48.19 128 GLU D CA 1
ATOM 4024 C C . GLU D 1 128 ? 50.728 -18.158 -23.296 1.00 48.01 128 GLU D C 1
ATOM 4025 O O . GLU D 1 128 ? 51.755 -17.762 -23.770 1.00 47.67 128 GLU D O 1
ATOM 4031 N N . ALA D 1 129 ? 49.598 -18.322 -23.971 1.00 46.24 129 ALA D N 1
ATOM 4032 C CA . ALA D 1 129 ? 49.526 -18.081 -25.431 1.00 46.34 129 ALA D CA 1
ATOM 4033 C C . ALA D 1 129 ? 49.941 -16.654 -25.770 1.00 44.76 129 ALA D C 1
ATOM 4034 O O . ALA D 1 129 ? 50.771 -16.474 -26.645 1.00 44.91 129 ALA D O 1
ATOM 4036 N N . CYS D 1 130 ? 49.379 -15.663 -25.076 1.00 43.47 130 CYS D N 1
ATOM 4037 C CA . CYS D 1 130 ? 49.689 -14.255 -25.404 1.00 42.11 130 CYS D CA 1
ATOM 4038 C C . CYS D 1 130 ? 51.174 -13.991 -25.115 1.00 41.75 130 CYS D C 1
ATOM 4039 O O . CYS D 1 130 ? 51.843 -13.290 -25.899 1.00 41.40 130 CYS D O 1
ATOM 4042 N N . ALA D 1 131 ? 51.657 -14.543 -24.011 1.00 42.04 131 ALA D N 1
ATOM 4043 C CA . ALA D 1 131 ? 53.079 -14.373 -23.648 1.00 41.97 131 ALA D CA 1
ATOM 4044 C C . ALA D 1 131 ? 53.967 -15.042 -24.699 1.00 43.09 131 ALA D C 1
ATOM 4045 O O . ALA D 1 131 ? 54.980 -14.470 -25.079 1.00 42.90 131 ALA D O 1
ATOM 4047 N N . GLU D 1 132 ? 53.569 -16.240 -25.121 1.00 49.28 132 GLU D N 1
ATOM 4048 C CA . GLU D 1 132 ? 54.363 -16.971 -26.146 1.00 50.69 132 GLU D CA 1
ATOM 4049 C C . GLU D 1 132 ? 54.371 -16.137 -27.435 1.00 50.33 132 GLU D C 1
ATOM 4050 O O . GLU D 1 132 ? 55.422 -16.037 -28.055 1.00 50.89 132 GLU D O 1
ATOM 4056 N N . ALA D 1 133 ? 53.256 -15.474 -27.748 1.00 44.95 133 ALA D N 1
ATOM 4057 C CA . ALA D 1 133 ? 53.215 -14.609 -28.942 1.00 44.76 133 ALA D CA 1
ATOM 4058 C C . ALA D 1 133 ? 54.203 -13.460 -28.789 1.00 43.75 133 ALA D C 1
ATOM 4059 O O . ALA D 1 133 ? 55.000 -13.195 -29.705 1.00 44.36 133 ALA D O 1
ATOM 4061 N N . GLY D 1 134 ? 54.159 -12.786 -27.632 1.00 42.12 134 GLY D N 1
ATOM 4062 C CA . GLY D 1 134 ? 55.119 -11.697 -27.397 1.00 41.31 134 GLY D CA 1
ATOM 4063 C C . GLY D 1 134 ? 56.551 -12.172 -27.529 1.00 42.32 134 GLY D C 1
ATOM 4064 O O . GLY D 1 134 ? 57.371 -11.410 -28.048 1.00 42.33 134 GLY D O 1
ATOM 4065 N N . LEU D 1 135 ? 56.814 -13.380 -27.047 1.00 45.95 135 LEU D N 1
ATOM 4066 C CA . LEU D 1 135 ? 58.184 -13.951 -27.088 1.00 47.24 135 LEU D CA 1
ATOM 4067 C C . LEU D 1 135 ? 58.537 -14.256 -28.545 1.00 48.57 135 LEU D C 1
ATOM 4068 O O . LEU D 1 135 ? 59.568 -13.762 -29.018 1.00 49.04 135 LEU D O 1
ATOM 4073 N N . ARG D 1 136 ? 57.669 -14.994 -29.229 1.00 55.49 136 ARG D N 1
ATOM 4074 C CA . ARG D 1 136 ? 57.905 -15.308 -30.658 1.00 57.01 136 ARG D CA 1
ATOM 4075 C C . ARG D 1 136 ? 58.179 -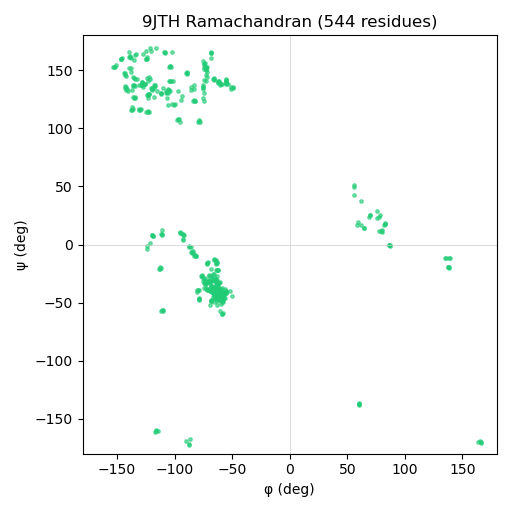14.018 -31.429 1.00 56.46 136 ARG D C 1
ATOM 4076 O O . ARG D 1 136 ? 59.053 -14.006 -32.293 1.00 57.77 136 ARG D O 1
ATOM 4084 N N . ALA D 1 137 ? 57.460 -12.945 -31.113 1.00 50.40 137 ALA D N 1
ATOM 4085 C CA . ALA D 1 137 ? 57.614 -11.690 -31.871 1.00 50.03 137 ALA D CA 1
ATOM 4086 C C . ALA D 1 137 ? 58.955 -11.018 -31.597 1.00 50.09 137 ALA D C 1
ATOM 4087 O O . ALA D 1 137 ? 59.159 -9.939 -32.180 1.00 49.93 137 ALA D O 1
#

B-factor: mean 28.4, std 10.35, range [10.9, 83.4]

InterPro domains:
  IPR005624 Corrinoid adenosyltransferase PduO/GlcC-like [PF03928] (12-135)
  IPR038084 Corrinoid adenosyltransferase PduO/GlcC-like superfamily [G3DSA:3.30.450.150] (4-139)
  IPR038084 Corrinoid adenosyltransferase PduO/GlcC-like superfamily [SSF143744] (10-138)
  IPR052517 GlcG-related carbohydrate metabolism protein [PTHR34309] (7-138)

Foldseek 3Di:
DDDDDDDDKDALVLLVLLVVQLQVLCVVVVWWKWKFKWWLQLHGSDIDGGPPFDPVRSLLFSLLFSQCSVPVAFLCCVPVVCDPPVVCVVPVVPDPSRHNHAQKHFQDDPNDGTTIMGMDRDPSVSNNVSNVSSSVSSD/DDDDDDDDKDALVLLVLLVVQLQVLCVVVVWWKWKFKWWLQLHGSDIDGGPPFDPVRRLVFSLLFSQCSVPVAFLCCVCVVCDPPVVCVVPVVPDPSRHNRAQKHFQADPNRGTTIMGMDRDPSVSNNVSNVSSSVSSD/DDDDDDKDALVLLVLLVVQLQVLCVVVVWWKWKFKWWLQLHGSDIDGGPPFDPVRRLVFSLLFSQCSVPVAFLCCVCVVCDPPVVCVVPVVPDPSRHNRAQKHFQDDPNDGTTIMGMDRDPSVSSNVSNVSSNVSSD/DDDDDDDDKDALVLLVLLVVQLQVLCVVVVWWKWKFKWWLQLHGSDTDGGPPFDPVRRLVFSLLFSQCSVPVAFLCCVCVVCDPPVVCVVPQVVDPSRHNHGQKHFQDDPNDGTTIMGMDRDPSVSNNVSNVRSNVD

Nearest PDB structures (foldseek):
  2a2l-assembly1_A  TM=9.021E-01  e=2.141E-13  Klebsiella pneumoniae
  6bws-assembly1_B-2  TM=9.001E-01  e=5.425E-12  Methylorubrum extorquens
  4nkp-assembly1_B  TM=8.596E-01  e=1.274E-11  Desulfovibrio piger ATCC 29098
  5cx7-assembly1_C  TM=8.779E-01  e=3.381E-11  Salmonella enterica subsp. enterica serovar Livingstone
  4bmw-assembly1_A  TM=9.171E-01  e=8.441E-11  Streptomyces reticuli

Radius of gyration: 25.71 Å; Cα contacts (8 Å, |Δi|>4): 1378; chains: 4; bounding box: 75×48×73 Å

Organism: NCBI:txid1123041

Sequence (552 aa):
MIISTLETNLIWQAALRAVQAASDHASALGIRIHVAVVDRAGLNLVFLSMNGAFLHSADIARDKAYTAAGFGFPTGQWLQVLGDNERLRIGIPARERLVVFGGGLPVLLDRQCIGGIGVSGGSEEQDEACAEAGLRAMLMIISTLETNLIWQAALRAVQAASDHASALGIRIHVAVVDRAGLNLVFLSMNGAFLHSADIARDKAYTAAGFGFPTGQWLQVLGDNERLRIGIPARERLVVFGGGLPVLLDRQCIGGIGVSGGSEEQDEACAEAGLRAMLISTLETNLIWQAALRAVQAASDHASALGIRIHVAVVDRAGLNLVFLSMNGAFLHSADIARDKAYTAAGFGFPTGQWLQVLGDNERLRIGIPARERLVVFGGGLPVLLDRQCIGGIGVSGGSEEQDEACAEAGLRAMLMIISTLETNLIWQAALRAVQAASDHASALGIRIHVAVVDRAGLNLVFLSMNGAFLHSADIARDKAYTAAGFGFPTGQWLQVLGDNERLRIGIPARERLVVFGGGLPVLLDRQCIGGIGVSGGSEEQDEACAEAGLRA

Secondary structure (DSSP, 8-state):
-----------HHHHHHHHHHHHHHHHHHT---EEEEEETTS-EEEEEE-TTS-TTHHHHHHHHHHHHHHHSS-GGGHHHHHTT-HHHHHHSTTSTT---SS-EEEEEETTEEEEEEEEESS-HHHHHHHHHHHHHHH-/-----------HHHHHHHHHHHHHHHHHHT---EEEEEETTS-EEEEEE-TTS-TTHHHHHHHHHHHHHHHSS-GGGHHHHHTT-HHHHHHGGGSTT---SS-EEEEEETTEEEEEEEEESS-HHHHHHHHHHHHHHH-/---------HHHHHHHHHHHHHHHHHHT---EEEEEETTS-EEEEEE-TTS-TTHHHHHHHHHHHHHHHSS-GGGHHHHHTT-HHHHHHGGGSTT---SS-EEEEESSS-EEEEEEEESS-HHHHHHHHHHHHHHH-/-----------HHHHHHHHHHHHHHHHHHT---EEEEEETTS-EEEEEE-TT--TTHHHHHHHHHHHHHHHSS-GGGHHHHHTT-HHHHHHSTTSTT---SS-EEEEESSS-EEEEEEEESS-HHHHHHHHHHHHH-